Protein AF-A0A256A2S2-F1 (afdb_monomer_lite)

Organism: NCBI:txid2022802

Secondary structure (DSSP, 8-state):
-PPPP----S-S--S-----SSHHHHHHHHHHHTGGG--SGGGG-SHHHHHHHHHHHHHHHHHHHH--HHHHHHHHHHS-GGGGGGS-HHHHHHHHHHHHHS----SSS-HHHHHHHHHHHHHHH-SSHHHHHHHHHSEETTTEEHHHHHHHH--HHHHHHHHHHHHHHHHTSGGGSTT-TT---TTS-SEE---EEEETTEEEESEEEEEEETTEEEEEE--STHHHHHHHH-HHHHHHHHHHHTT---EEE-TT-EEEETTGGG---SS---SSEEETHHHHHHHHHHHHHHHHHHH---HHHHHHS-STTHHHHHGGGGG-SS----TTSHHHHHHHHHHHTTTT-------HHHHHHHHHHTT-TTSHHHHHHHHHHHHHHHHHT--S-TTHHHHHHHHHHHHHHTTHHHHHHHHHHPEEE-SS-EEEPPHHHHHHHHHHHHHHHHTTTTHHHH-----SBPPHHHHHHHHHHHHHHHS-EEEEE-TT-STTHHHHHHHTTS--SEEEESSSEE-SSSTT-EE-SSEEEEE-EEETTEEE--BHHHHHHHHHHHHHHHHHHHH-TTTHHHHHHHS-HHHHHHHHHHHHHHHHHHH---HHHHHHHHHHHHHHTT----HHHHHT--HHHHHHHT-

Radius of gyration: 33.28 Å; chains: 1; bounding box: 80×60×93 Å

Structure (mmCIF, N/CA/C/O backbone):
data_AF-A0A256A2S2-F1
#
_entry.id   AF-A0A256A2S2-F1
#
loop_
_atom_site.group_PDB
_atom_site.id
_atom_site.type_symbol
_atom_site.label_atom_id
_atom_site.label_alt_id
_atom_site.label_comp_id
_atom_site.label_asym_id
_atom_site.label_entity_id
_atom_site.label_seq_id
_atom_site.pdbx_PDB_ins_code
_atom_site.Cartn_x
_atom_site.Cartn_y
_atom_site.Cartn_z
_atom_site.occupancy
_atom_site.B_iso_or_equiv
_atom_site.auth_seq_id
_atom_site.auth_comp_id
_atom_site.auth_asym_id
_atom_site.auth_atom_id
_atom_site.pdbx_PDB_model_num
ATOM 1 N N . MET A 1 1 ? -25.473 20.870 -9.587 1.00 29.88 1 MET A N 1
ATOM 2 C CA . MET A 1 1 ? -25.949 21.940 -8.683 1.00 29.88 1 MET A CA 1
ATOM 3 C C . MET A 1 1 ? -27.267 21.486 -8.079 1.00 29.88 1 MET A C 1
ATOM 5 O O . MET A 1 1 ? -28.264 21.456 -8.788 1.00 29.88 1 MET A O 1
ATOM 9 N N . GLU A 1 2 ? -27.265 21.042 -6.824 1.00 35.88 2 GLU A N 1
ATOM 10 C CA . GLU A 1 2 ? -28.464 20.528 -6.145 1.00 35.88 2 GLU A CA 1
ATOM 11 C C . GLU A 1 2 ? -29.041 21.607 -5.220 1.00 35.88 2 GLU A C 1
ATOM 13 O O . GLU A 1 2 ? -28.347 22.115 -4.346 1.00 35.88 2 GLU A O 1
ATOM 18 N N . LYS A 1 3 ? -30.309 21.982 -5.432 1.00 34.94 3 LYS A N 1
ATOM 19 C CA . LYS A 1 3 ? -31.018 22.989 -4.628 1.00 34.94 3 LYS A CA 1
ATOM 20 C C . LYS A 1 3 ? -31.230 22.473 -3.196 1.00 34.94 3 LYS A C 1
ATOM 22 O O . LYS A 1 3 ? -31.781 21.388 -3.010 1.00 34.94 3 LYS A O 1
ATOM 27 N N . GLY A 1 4 ? -30.818 23.263 -2.202 1.00 39.34 4 GLY A N 1
ATOM 28 C CA . GLY A 1 4 ? -30.988 22.970 -0.776 1.00 39.34 4 GLY A CA 1
ATOM 29 C C . GLY A 1 4 ? -32.447 22.691 -0.389 1.00 39.34 4 GLY A C 1
ATOM 30 O O . GLY A 1 4 ? -33.373 23.366 -0.842 1.00 39.34 4 GLY A O 1
ATOM 31 N N . ILE A 1 5 ? -32.654 21.667 0.442 1.00 44.69 5 ILE A N 1
ATOM 32 C CA . ILE A 1 5 ? -33.967 21.254 0.957 1.00 44.69 5 ILE A CA 1
ATOM 33 C C . ILE A 1 5 ? -34.448 22.294 1.982 1.00 44.69 5 ILE A C 1
ATOM 35 O O . ILE A 1 5 ? -33.713 22.630 2.908 1.00 44.69 5 ILE A O 1
ATOM 39 N N . ARG A 1 6 ? -35.690 22.784 1.855 1.00 44.81 6 ARG A N 1
ATOM 40 C CA . ARG A 1 6 ? -36.328 23.628 2.880 1.00 44.81 6 ARG A CA 1
ATOM 41 C C . ARG A 1 6 ? -36.810 22.751 4.040 1.00 44.81 6 ARG A C 1
ATOM 43 O O . ARG A 1 6 ? -37.863 22.131 3.933 1.00 44.81 6 ARG A O 1
ATOM 50 N N . PHE A 1 7 ? -36.052 22.709 5.133 1.00 49.59 7 PHE A N 1
ATOM 51 C CA . PHE A 1 7 ? -36.509 22.150 6.409 1.00 49.59 7 PHE A CA 1
ATOM 52 C C . PHE A 1 7 ? -37.113 23.281 7.256 1.00 49.59 7 PHE A C 1
ATOM 54 O O . PHE A 1 7 ? -36.454 24.289 7.516 1.00 49.59 7 PHE A O 1
ATOM 61 N N . ASN A 1 8 ? -38.386 23.160 7.635 1.00 54.12 8 ASN A N 1
ATOM 62 C CA . ASN A 1 8 ? -39.088 24.155 8.445 1.00 54.12 8 ASN A CA 1
ATOM 63 C C . ASN A 1 8 ? -39.064 23.751 9.926 1.00 54.12 8 ASN A C 1
ATOM 65 O O . ASN A 1 8 ? -40.046 23.217 10.419 1.00 54.12 8 ASN A O 1
ATOM 69 N N . SER A 1 9 ? -37.946 24.019 10.606 1.00 52.53 9 SER A N 1
ATOM 70 C CA . SER A 1 9 ? -37.871 24.556 11.980 1.00 52.53 9 SER A CA 1
ATOM 71 C C . SER A 1 9 ? -36.477 24.345 12.571 1.00 52.53 9 SER A C 1
ATOM 73 O O . SER A 1 9 ? -35.972 23.232 12.573 1.00 52.53 9 SER A O 1
ATOM 75 N N . PHE A 1 10 ? -35.915 25.455 13.058 1.00 54.59 10 PHE A N 1
ATOM 76 C CA . PHE A 1 10 ? -35.267 25.586 14.363 1.00 54.59 10 PHE A CA 1
ATOM 77 C C . PHE A 1 10 ? -35.795 26.915 14.940 1.00 54.59 10 PHE A C 1
ATOM 79 O O . PHE A 1 10 ? -35.171 27.961 14.786 1.00 54.59 10 PHE A O 1
ATOM 86 N N . MET A 1 11 ? -37.005 26.866 15.501 1.00 53.09 11 MET A N 1
ATOM 87 C CA . MET A 1 11 ? -37.743 27.928 16.214 1.00 53.09 11 MET A CA 1
ATOM 88 C C . MET A 1 11 ? -38.296 29.121 15.395 1.00 53.09 11 MET A C 1
ATOM 90 O O . MET A 1 11 ? -37.699 29.637 14.453 1.00 53.09 11 MET A O 1
ATOM 94 N N . ALA A 1 12 ? -39.526 29.504 15.754 1.00 55.22 12 ALA A N 1
ATOM 95 C CA . ALA A 1 12 ? -40.540 30.140 14.906 1.00 55.22 12 ALA A CA 1
ATOM 96 C C . ALA A 1 12 ? -40.401 31.661 14.668 1.00 55.22 12 ALA A C 1
ATOM 98 O O . ALA A 1 12 ? -41.176 32.217 13.894 1.00 55.22 12 ALA A O 1
ATOM 99 N N . GLU A 1 13 ? -39.380 32.314 15.225 1.00 61.31 13 GLU A N 1
ATOM 100 C CA . GLU A 1 13 ? -38.980 33.683 14.872 1.00 61.31 13 GLU A CA 1
ATOM 101 C C . GLU A 1 13 ? -37.488 33.706 14.538 1.00 61.31 13 GLU A C 1
ATOM 103 O O . GLU A 1 13 ? -36.645 33.286 15.331 1.00 61.31 13 GLU A O 1
ATOM 108 N N . ARG A 1 14 ? -37.150 34.168 13.330 1.00 67.25 14 ARG A N 1
ATOM 109 C CA . ARG A 1 14 ? -35.773 34.159 12.821 1.00 67.25 14 ARG A CA 1
ATOM 110 C C . ARG A 1 14 ? -35.213 35.572 12.851 1.00 67.25 14 ARG A C 1
ATOM 112 O O . ARG A 1 14 ? -35.632 36.402 12.051 1.00 67.25 14 ARG A O 1
ATOM 119 N N . ALA A 1 15 ? -34.226 35.816 13.711 1.00 73.75 15 ALA A N 1
ATOM 120 C CA . ALA A 1 15 ? -33.457 37.061 13.677 1.00 73.75 15 ALA A CA 1
ATOM 121 C C . ALA A 1 15 ? -32.594 37.161 12.404 1.00 73.75 15 ALA A C 1
ATOM 123 O O . ALA A 1 15 ? -32.443 38.235 11.831 1.00 73.75 15 ALA A O 1
ATOM 124 N N . ILE A 1 16 ? -32.046 36.029 11.942 1.00 76.00 16 ILE A N 1
ATOM 125 C CA . ILE A 1 16 ? -31.216 35.927 10.736 1.00 76.00 16 ILE A CA 1
ATOM 126 C C . ILE A 1 16 ? -31.634 34.677 9.955 1.00 76.00 16 ILE A C 1
ATOM 128 O O . ILE A 1 16 ? -31.870 33.616 10.536 1.00 76.00 16 ILE A O 1
ATOM 132 N N . LYS A 1 17 ? -31.712 34.794 8.624 1.00 82.75 17 LYS A N 1
ATOM 133 C CA . LYS A 1 17 ? -31.919 33.665 7.711 1.00 82.75 17 LYS A CA 1
ATOM 134 C C . LYS A 1 17 ? -30.655 33.442 6.885 1.00 82.75 17 LYS A C 1
ATOM 136 O O . LYS A 1 17 ? -30.286 34.296 6.088 1.00 82.75 17 LYS A O 1
ATOM 141 N N . LEU A 1 18 ? -30.039 32.276 7.055 1.00 80.94 18 LEU A N 1
ATOM 142 C CA . LEU A 1 18 ? -28.902 31.828 6.253 1.00 80.94 18 LEU A CA 1
ATOM 143 C C . LEU A 1 18 ? -29.375 30.794 5.228 1.00 80.94 18 LEU A C 1
ATOM 145 O O . LEU A 1 18 ? -30.127 29.877 5.567 1.00 80.94 18 LEU A O 1
ATOM 149 N N . GLU A 1 19 ? -28.950 30.946 3.976 1.00 83.69 19 GLU A N 1
ATOM 150 C CA . GLU A 1 19 ? -29.229 29.998 2.897 1.00 83.69 19 GLU A CA 1
ATOM 151 C C . GLU A 1 19 ? -27.921 29.372 2.413 1.00 83.69 19 GLU A C 1
ATOM 153 O O . GLU A 1 19 ? -26.953 30.070 2.123 1.00 83.69 19 GLU A O 1
ATOM 158 N N . PHE A 1 20 ? -27.898 28.042 2.329 1.00 82.19 20 PHE A N 1
ATOM 159 C CA . PHE A 1 20 ? -26.726 27.282 1.907 1.00 82.19 20 PHE A CA 1
ATOM 160 C C . PHE A 1 20 ? -27.004 26.599 0.573 1.00 82.19 20 PHE A C 1
ATOM 162 O O . PHE A 1 20 ? -28.031 25.942 0.391 1.00 82.19 20 PHE A O 1
ATOM 169 N N . ASN A 1 21 ? -26.045 26.704 -0.344 1.00 79.94 21 ASN A N 1
ATOM 170 C CA . ASN A 1 21 ? -26.147 26.123 -1.683 1.00 79.94 21 ASN A CA 1
ATOM 171 C C . ASN A 1 21 ? -25.981 24.594 -1.696 1.00 79.94 21 ASN A C 1
ATOM 173 O O . ASN A 1 21 ? -26.229 23.962 -2.718 1.00 79.94 21 ASN A O 1
ATOM 177 N N . TYR A 1 22 ? -25.551 23.998 -0.581 1.00 82.12 22 TYR A N 1
ATOM 178 C CA . TYR A 1 22 ? -25.374 22.559 -0.423 1.00 82.12 22 TYR A CA 1
ATOM 179 C C . TYR A 1 22 ? -25.482 22.148 1.052 1.00 82.12 22 TYR A C 1
ATOM 181 O O . TYR A 1 22 ? -25.079 22.903 1.937 1.00 82.12 22 TYR A O 1
ATOM 189 N N . TYR A 1 23 ? -25.992 20.941 1.331 1.00 82.62 23 TYR A N 1
ATOM 190 C CA . TYR A 1 23 ? -26.217 20.485 2.708 1.00 82.62 23 TYR A CA 1
ATOM 191 C C . TYR A 1 23 ? -24.916 20.289 3.494 1.00 82.62 23 TYR A C 1
ATOM 193 O O . TYR A 1 23 ? -24.903 20.545 4.689 1.00 82.62 23 TYR A O 1
ATOM 201 N N . GLY A 1 24 ? -23.816 19.887 2.848 1.00 84.00 24 GLY A N 1
ATOM 202 C CA . GLY A 1 24 ? -22.522 19.750 3.522 1.00 84.00 24 GLY A CA 1
ATOM 203 C C . GLY A 1 24 ? -22.024 21.076 4.100 1.00 84.00 24 GLY A C 1
ATOM 204 O O . GLY A 1 24 ? -21.532 21.095 5.218 1.00 84.00 24 GLY A O 1
ATOM 205 N N . ALA A 1 25 ? -22.252 22.194 3.399 1.00 84.19 25 ALA A N 1
ATOM 206 C CA . ALA A 1 25 ? -21.902 23.525 3.899 1.00 84.19 25 ALA A CA 1
ATOM 207 C C . ALA A 1 25 ? -22.755 23.930 5.111 1.00 84.19 25 ALA A C 1
ATOM 209 O O . ALA A 1 25 ? -22.241 24.534 6.046 1.00 84.19 25 ALA A O 1
ATOM 210 N N . LEU A 1 26 ? -24.041 23.559 5.119 1.00 88.81 26 LEU A N 1
ATOM 211 C CA . LEU A 1 26 ? -24.909 23.741 6.285 1.00 88.81 26 LEU A CA 1
ATOM 212 C C . LEU A 1 26 ? -24.418 22.907 7.477 1.00 88.81 26 LEU A C 1
ATOM 214 O O . LEU A 1 26 ? -24.327 23.426 8.584 1.00 88.81 26 LEU A O 1
ATOM 218 N N . LEU A 1 27 ? -24.115 21.623 7.260 1.00 89.38 27 LEU A N 1
ATOM 219 C CA . LEU A 1 27 ? -23.653 20.730 8.325 1.00 89.38 27 LEU A CA 1
ATOM 220 C C . LEU A 1 27 ? -22.320 21.198 8.906 1.00 89.38 27 LEU A C 1
ATOM 222 O O . LEU A 1 27 ? -22.196 21.273 10.124 1.00 89.38 27 LEU A O 1
ATOM 226 N N . GLU A 1 28 ? -21.373 21.575 8.048 1.00 87.06 28 GLU A N 1
ATOM 227 C CA . GLU A 1 28 ? -20.085 22.116 8.472 1.00 87.06 28 GLU A CA 1
ATOM 228 C C . GLU A 1 28 ? -20.251 23.438 9.225 1.00 87.06 28 GLU A C 1
ATOM 230 O O . GLU A 1 28 ? -19.672 23.610 10.291 1.00 87.06 28 GLU A O 1
ATOM 235 N N . PHE A 1 29 ? -21.102 24.347 8.741 1.00 88.88 29 PHE A N 1
ATOM 236 C CA . PHE A 1 29 ? -21.396 25.590 9.453 1.00 88.88 29 PHE A CA 1
ATOM 237 C C . PHE A 1 29 ? -21.954 25.321 10.854 1.00 88.88 29 PHE A C 1
ATOM 239 O O . PHE A 1 29 ? -21.471 25.900 11.824 1.00 88.88 29 PHE A O 1
ATOM 246 N N . ILE A 1 30 ? -22.940 24.427 10.989 1.00 88.00 30 ILE A N 1
ATOM 247 C CA . ILE A 1 30 ? -23.495 24.063 12.302 1.00 88.00 30 ILE A CA 1
ATOM 248 C C . ILE A 1 30 ? -22.409 23.430 13.181 1.00 88.00 30 ILE A C 1
ATOM 250 O O . ILE A 1 30 ? -22.320 23.747 14.367 1.00 88.00 30 ILE A O 1
ATOM 254 N N . ASN A 1 31 ? -21.561 22.574 12.611 1.00 84.00 31 ASN A N 1
ATOM 255 C CA . ASN A 1 31 ? -20.472 21.939 13.339 1.00 84.00 31 ASN A CA 1
ATOM 256 C C . ASN A 1 31 ? -19.477 22.978 13.882 1.00 84.00 31 ASN A C 1
ATOM 258 O O . ASN A 1 31 ? -19.186 22.977 15.073 1.00 84.00 31 ASN A O 1
ATOM 262 N N . GLN A 1 32 ? -19.047 23.928 13.050 1.00 85.06 32 GLN A N 1
ATOM 263 C CA . GLN A 1 32 ? -18.080 24.971 13.413 1.00 85.06 32 GLN A CA 1
ATOM 264 C C . GLN A 1 32 ? -18.652 26.061 14.335 1.00 85.06 32 GLN A C 1
ATOM 266 O O . GLN A 1 32 ? -17.912 26.658 15.112 1.00 85.06 32 GLN A O 1
ATOM 271 N N . THR A 1 33 ? -19.955 26.345 14.263 1.00 85.44 33 THR A N 1
ATOM 272 C CA . THR A 1 33 ? -20.560 27.466 15.013 1.00 85.44 33 THR A CA 1
ATOM 273 C C . THR A 1 33 ? -21.325 27.047 16.258 1.00 85.44 33 THR A C 1
ATOM 275 O O . THR A 1 33 ? -21.332 27.786 17.239 1.00 85.44 33 THR A O 1
ATOM 278 N N . VAL A 1 34 ? -21.975 25.884 16.237 1.00 84.69 34 VAL A N 1
ATOM 279 C CA . VAL A 1 34 ? -22.778 25.391 17.361 1.00 84.69 34 VAL A CA 1
ATOM 280 C C . VAL A 1 34 ? -22.015 24.301 18.094 1.00 84.69 34 VAL A C 1
ATOM 282 O O . VAL A 1 34 ? -21.733 24.444 19.280 1.00 84.69 34 VAL A O 1
ATOM 285 N N . PHE A 1 35 ? -21.652 23.220 17.403 1.00 84.56 35 PHE A N 1
ATOM 286 C CA . PHE A 1 35 ? -21.075 22.044 18.061 1.00 84.56 35 PHE A CA 1
ATOM 287 C C . PHE A 1 35 ? -19.606 22.202 18.449 1.00 84.56 35 PHE A C 1
ATOM 289 O O . PHE A 1 35 ? -19.150 21.514 19.351 1.00 84.56 35 PHE A O 1
ATOM 296 N N . ASN A 1 36 ? -18.885 23.165 17.879 1.00 81.38 36 ASN A N 1
ATOM 297 C CA . ASN A 1 36 ? -17.523 23.484 18.306 1.00 81.38 36 ASN A CA 1
ATOM 298 C C . ASN A 1 36 ? -17.439 23.890 19.793 1.00 81.38 36 ASN A C 1
ATOM 300 O O . ASN A 1 36 ? -16.400 23.733 20.424 1.00 81.38 36 ASN A O 1
ATOM 304 N N . TYR A 1 37 ? -18.542 24.378 20.370 1.00 78.81 37 TYR A N 1
ATOM 305 C CA . TYR A 1 37 ? -18.626 24.762 21.782 1.00 78.81 37 TYR A CA 1
ATOM 306 C C . TYR A 1 37 ? -19.261 23.688 22.678 1.00 78.81 37 TYR A C 1
ATOM 308 O O . TYR A 1 37 ? -19.344 23.887 23.891 1.00 78.81 37 TYR A O 1
ATOM 316 N N . TYR A 1 38 ? -19.732 22.574 22.105 1.00 79.50 38 TYR A N 1
ATOM 317 C CA . TYR A 1 38 ? -20.467 21.527 22.816 1.00 79.50 38 TYR A CA 1
ATOM 318 C C . TYR A 1 38 ? -20.047 20.137 22.330 1.00 79.50 38 TYR A C 1
ATOM 320 O O . TYR A 1 38 ? -20.348 19.744 21.208 1.00 79.50 38 TYR A O 1
ATOM 328 N N . ASP A 1 39 ? -19.409 19.359 23.197 1.00 69.25 39 ASP A N 1
ATOM 329 C CA . ASP A 1 39 ? -18.836 18.045 22.880 1.00 69.25 39 ASP A CA 1
ATOM 330 C C . ASP A 1 39 ? -19.650 16.854 23.422 1.00 69.25 39 ASP A C 1
ATOM 332 O O . ASP A 1 39 ? -19.340 15.694 23.126 1.00 69.25 39 ASP A O 1
ATOM 336 N N . SER A 1 40 ? -20.718 17.121 24.180 1.00 77.88 40 SER A N 1
ATOM 337 C CA . SER A 1 40 ? -21.533 16.106 24.849 1.00 77.88 40 SER A CA 1
ATOM 338 C C . SER A 1 40 ? -23.037 16.352 24.709 1.00 77.88 40 SER A C 1
ATOM 340 O O . SER A 1 40 ? -23.508 1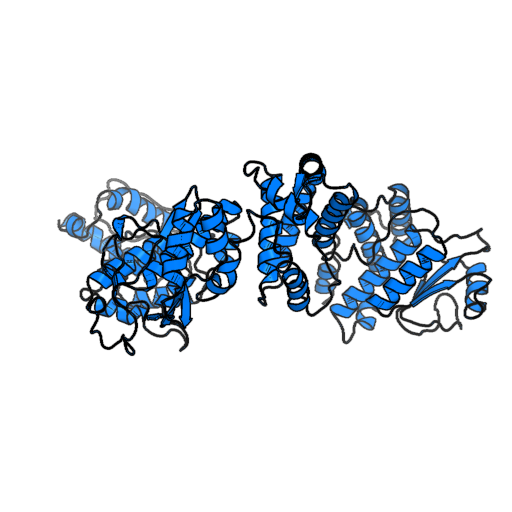7.477 24.536 1.00 77.88 40 SER A O 1
ATOM 342 N N . LEU A 1 41 ? -23.820 15.273 24.824 1.00 76.56 41 LEU A N 1
ATOM 343 C CA . LEU A 1 41 ? -25.287 15.339 24.819 1.00 76.56 41 LEU A CA 1
ATOM 344 C C . LEU A 1 41 ? -25.842 16.144 26.007 1.00 76.56 41 LEU A C 1
ATOM 346 O O . LEU A 1 41 ? -26.901 16.758 25.891 1.00 76.56 41 LEU A O 1
ATOM 350 N N . GLU A 1 42 ? -25.126 16.172 27.132 1.00 79.69 42 GLU A N 1
ATOM 351 C CA . GLU A 1 42 ? -25.534 16.876 28.354 1.00 79.69 42 GLU A CA 1
ATOM 352 C C . GLU A 1 42 ? -25.645 18.391 28.146 1.00 79.69 42 GLU A C 1
ATOM 354 O O . GLU A 1 42 ? -26.525 19.041 28.722 1.00 79.69 42 GLU A O 1
ATOM 359 N N . ALA A 1 43 ? -24.831 18.950 27.246 1.00 80.50 43 ALA A N 1
ATOM 360 C CA . ALA A 1 43 ? -24.863 20.365 26.883 1.00 80.50 43 ALA A CA 1
ATOM 361 C C . ALA A 1 43 ? -26.200 20.818 26.256 1.00 80.50 43 ALA A C 1
ATOM 363 O O . ALA A 1 43 ? -26.514 22.017 26.246 1.00 80.50 43 ALA A O 1
ATOM 364 N N . PHE A 1 44 ? -27.001 19.859 25.776 1.00 82.12 44 PHE A N 1
ATOM 365 C CA . PHE A 1 44 ? -28.304 20.065 25.144 1.00 82.12 44 PHE A CA 1
ATOM 366 C C . PHE A 1 44 ? -29.487 19.707 26.059 1.00 82.12 44 PHE A C 1
ATOM 368 O O . PHE A 1 44 ? -30.607 19.558 25.583 1.00 82.12 44 PHE A O 1
ATOM 375 N N . SER A 1 45 ? -29.272 19.605 27.375 1.00 77.00 45 SER A N 1
ATOM 376 C CA . SER A 1 45 ? -30.317 19.266 28.359 1.00 77.00 45 SER A CA 1
ATOM 377 C C . SER A 1 45 ? -31.339 20.382 28.634 1.00 77.00 45 SER A C 1
ATOM 379 O O . SER A 1 45 ? -32.436 20.098 29.113 1.00 77.00 45 SER A O 1
ATOM 381 N N . SER A 1 46 ? -31.029 21.648 28.325 1.00 80.81 46 SER A N 1
ATOM 382 C CA . SER A 1 46 ? -31.967 22.766 28.511 1.00 80.81 46 SER A CA 1
ATOM 383 C C . SER A 1 46 ? -33.043 22.805 27.422 1.00 80.81 46 SER A C 1
ATOM 385 O O . SER A 1 46 ? -32.792 22.419 26.282 1.00 80.81 46 SER A O 1
ATOM 387 N N . THR A 1 47 ? -34.238 23.317 27.738 1.00 76.19 47 THR A N 1
ATOM 388 C CA . THR A 1 47 ? -35.440 23.198 26.888 1.00 76.19 47 THR A CA 1
ATOM 389 C C . THR A 1 47 ? -35.208 23.610 25.428 1.00 76.19 47 THR A C 1
ATOM 391 O O . THR A 1 47 ? -35.462 22.825 24.520 1.00 76.19 47 THR A O 1
ATOM 394 N N . ASN A 1 48 ? -34.649 24.800 25.180 1.00 78.12 48 ASN A N 1
ATOM 395 C CA . ASN A 1 48 ? -34.434 25.291 23.812 1.00 78.12 48 ASN A CA 1
ATOM 396 C C . ASN A 1 48 ? -33.299 24.560 23.079 1.00 78.12 48 ASN A C 1
ATOM 398 O O . ASN A 1 48 ? -33.383 24.356 21.869 1.00 78.12 48 ASN A O 1
ATOM 402 N N . ARG A 1 49 ? -32.242 24.151 23.792 1.00 80.69 49 ARG A N 1
ATOM 403 C CA . ARG A 1 49 ? -31.126 23.403 23.192 1.00 80.69 49 ARG A CA 1
ATOM 404 C C . ARG A 1 49 ? -31.528 21.966 22.874 1.00 80.69 49 ARG A C 1
ATOM 406 O O . ARG A 1 49 ? -31.124 21.454 21.838 1.00 80.69 49 ARG A O 1
ATOM 413 N N . SER A 1 50 ? -32.362 21.359 23.712 1.00 82.19 50 SER A N 1
ATOM 414 C CA . SER A 1 50 ? -32.947 20.037 23.488 1.00 82.19 50 SER A CA 1
ATOM 415 C C . SER A 1 50 ? -33.838 20.029 22.245 1.00 82.19 50 SER A C 1
ATOM 417 O O . SER A 1 50 ? -33.676 19.171 21.380 1.00 82.19 50 SER A O 1
ATOM 419 N N . LEU A 1 51 ? -34.702 21.043 22.094 1.00 81.75 51 LEU A N 1
ATOM 420 C CA . LEU A 1 51 ? -35.526 21.218 20.892 1.00 81.75 51 LEU A CA 1
ATOM 421 C C . LEU A 1 51 ? -34.669 21.391 19.635 1.00 81.75 51 LEU A C 1
ATOM 423 O O . LEU A 1 51 ? -34.891 20.690 18.653 1.00 81.75 51 LEU A O 1
ATOM 427 N N . PHE A 1 52 ? -33.643 22.249 19.690 1.00 84.88 52 PHE A N 1
ATOM 428 C CA . PHE A 1 52 ? -32.682 22.369 18.594 1.00 84.88 52 PHE A CA 1
ATOM 429 C C . PHE A 1 52 ? -32.052 21.009 18.276 1.00 84.88 52 PHE A C 1
ATOM 431 O O . PHE A 1 52 ? -32.087 20.539 17.146 1.00 84.88 52 PHE A O 1
ATOM 438 N N . PHE A 1 53 ? -31.508 20.321 19.271 1.00 86.06 53 PHE A N 1
ATOM 439 C CA . PHE A 1 53 ? -30.836 19.050 19.041 1.00 86.06 53 PHE A CA 1
ATOM 440 C C . PHE A 1 53 ? -31.766 17.979 18.443 1.00 86.06 53 PHE A C 1
ATOM 442 O O . PHE A 1 53 ? -31.333 17.195 17.593 1.00 86.06 53 PHE A O 1
ATOM 449 N N . SER A 1 54 ? -33.045 17.978 18.829 1.00 85.81 54 SER A N 1
ATOM 450 C CA . SER A 1 54 ? -34.081 17.131 18.232 1.00 85.81 54 SER A CA 1
ATOM 451 C C . SER A 1 54 ? -34.303 17.462 16.754 1.00 85.81 54 SER A C 1
ATOM 453 O O . SER A 1 54 ? -34.159 16.572 15.916 1.00 85.81 54 SER A O 1
ATOM 455 N N . ASP A 1 55 ? -34.552 18.735 16.423 1.00 85.38 55 ASP A N 1
ATOM 456 C CA . ASP A 1 55 ? -34.747 19.208 15.041 1.00 85.38 55 ASP A CA 1
ATOM 457 C C . ASP A 1 55 ? -33.525 18.868 14.162 1.00 85.38 55 ASP A C 1
ATOM 459 O O . ASP A 1 55 ? -33.661 18.390 13.030 1.00 85.38 55 ASP A O 1
ATOM 463 N N . TYR A 1 56 ? -32.311 19.030 14.703 1.00 88.06 56 TYR A N 1
ATOM 464 C CA . TYR A 1 56 ? -31.071 18.643 14.029 1.00 88.06 56 TYR A CA 1
ATOM 465 C C . TYR A 1 56 ? -31.011 17.142 13.767 1.00 88.06 56 TYR A C 1
ATOM 467 O O . TYR A 1 56 ? -30.720 16.718 12.649 1.00 88.06 56 TYR A O 1
ATOM 475 N N . THR A 1 57 ? -31.305 16.324 14.775 1.00 88.19 57 THR A N 1
ATOM 476 C CA . THR A 1 57 ? -31.254 14.863 14.652 1.00 88.19 57 THR A CA 1
ATOM 477 C C . THR A 1 57 ? -32.278 14.356 13.634 1.00 88.19 57 THR A C 1
ATOM 479 O O . THR A 1 57 ? -31.960 13.478 12.827 1.00 88.19 57 THR A O 1
ATOM 482 N N . ASP A 1 58 ? -33.476 14.939 13.601 1.00 87.38 58 ASP A N 1
ATOM 483 C CA . ASP A 1 58 ? -34.505 14.617 12.609 1.00 87.38 58 ASP A CA 1
ATOM 484 C C . ASP A 1 58 ? -34.079 15.003 11.192 1.00 87.38 58 ASP A C 1
ATOM 486 O O . ASP A 1 58 ? -34.253 14.217 10.250 1.00 87.38 58 ASP A O 1
ATOM 490 N N . PHE A 1 59 ? -33.436 16.162 11.040 1.00 88.19 59 PHE A N 1
ATOM 491 C CA . PHE A 1 59 ? -32.832 16.570 9.778 1.00 88.19 59 PHE A CA 1
ATOM 492 C C . PHE A 1 59 ? -31.750 15.579 9.318 1.00 88.19 59 PHE A C 1
ATOM 494 O O . PHE A 1 59 ? -31.800 15.111 8.178 1.00 88.19 59 PHE A O 1
ATOM 501 N N . ILE A 1 60 ? -30.825 15.176 10.196 1.00 91.00 60 ILE A N 1
ATOM 502 C CA . ILE A 1 60 ? -29.798 14.171 9.871 1.00 91.00 60 ILE A CA 1
ATOM 503 C C . ILE A 1 60 ? -30.434 12.841 9.467 1.00 91.00 60 ILE A C 1
ATOM 505 O O . ILE A 1 60 ? -30.078 12.279 8.429 1.00 91.00 60 ILE A O 1
ATOM 509 N N . ASN A 1 61 ? -31.416 12.354 10.226 1.00 89.44 61 ASN A N 1
ATOM 510 C CA . ASN A 1 61 ? -32.136 11.122 9.908 1.00 89.44 61 ASN A CA 1
ATOM 511 C C . ASN A 1 61 ? -32.818 11.191 8.537 1.00 89.44 61 ASN A C 1
ATOM 513 O O . ASN A 1 61 ? -32.822 10.203 7.797 1.00 89.44 61 ASN A O 1
ATOM 517 N N . HIS A 1 62 ? -33.378 12.346 8.172 1.00 89.38 62 HIS A N 1
ATOM 518 C CA . HIS A 1 62 ? -33.934 12.564 6.842 1.00 89.38 62 HIS A CA 1
ATOM 519 C C . HIS A 1 62 ? -32.855 12.469 5.754 1.00 89.38 62 HIS A C 1
ATOM 521 O O . HIS A 1 62 ? -33.048 11.747 4.771 1.00 89.38 62 HIS A O 1
ATOM 527 N N . LEU A 1 63 ? -31.705 13.131 5.933 1.00 90.25 63 LEU A N 1
ATOM 528 C CA . LEU A 1 63 ? -30.599 13.072 4.971 1.00 90.25 63 LEU A CA 1
ATOM 529 C C . LEU A 1 63 ? -30.054 11.645 4.811 1.00 90.25 63 LEU A C 1
ATOM 531 O O . LEU A 1 63 ? -29.868 11.192 3.683 1.00 90.25 63 LEU A O 1
ATOM 535 N N . LEU A 1 64 ? -29.860 10.912 5.910 1.00 91.00 64 LEU A N 1
ATOM 536 C CA . LEU A 1 64 ? -29.373 9.527 5.889 1.00 91.00 64 LEU A CA 1
ATOM 537 C C . LEU A 1 64 ? -30.368 8.561 5.230 1.00 91.00 64 LEU A C 1
ATOM 539 O O . LEU A 1 64 ? -29.961 7.629 4.539 1.00 91.00 64 LEU A O 1
ATOM 543 N N . LYS A 1 65 ? -31.679 8.792 5.387 1.00 89.25 65 LYS A N 1
ATOM 544 C CA . LYS A 1 65 ? -32.716 8.020 4.681 1.00 89.25 65 LYS A CA 1
ATOM 545 C C . LYS A 1 65 ? -32.761 8.337 3.192 1.00 89.25 65 LYS A C 1
ATOM 547 O O . LYS A 1 65 ? -32.986 7.417 2.403 1.00 89.25 65 LYS A O 1
ATOM 552 N N . LYS A 1 66 ? -32.563 9.602 2.816 1.00 89.06 66 LYS A N 1
ATOM 553 C CA . LYS A 1 66 ? -32.627 10.077 1.429 1.00 89.06 66 LYS A CA 1
ATOM 554 C C . LYS A 1 66 ? -31.403 9.660 0.615 1.00 89.06 66 LYS A C 1
ATOM 556 O O . LYS A 1 66 ? -31.554 9.191 -0.508 1.00 89.06 66 LYS A O 1
ATOM 561 N N . TYR A 1 67 ? -30.207 9.849 1.162 1.00 89.25 67 TYR A N 1
ATOM 562 C CA . TYR A 1 67 ? -28.960 9.667 0.425 1.00 89.25 67 TYR A CA 1
ATOM 563 C C . TYR A 1 67 ? -28.419 8.235 0.496 1.00 89.25 67 TYR A C 1
ATOM 565 O O . TYR A 1 67 ? -28.734 7.455 1.398 1.00 89.25 67 TYR A O 1
ATOM 573 N N . ARG A 1 68 ? -27.599 7.877 -0.496 1.00 84.69 68 ARG A N 1
ATOM 574 C CA . ARG A 1 68 ? -26.944 6.567 -0.642 1.00 84.69 68 ARG A CA 1
ATOM 575 C C . ARG A 1 68 ? -25.469 6.752 -1.009 1.00 84.69 68 ARG A C 1
ATOM 577 O O . ARG A 1 68 ? -25.064 7.846 -1.409 1.00 84.69 68 ARG A O 1
ATOM 584 N N . GLY A 1 69 ? -24.667 5.698 -0.848 1.00 83.94 69 GLY A N 1
ATOM 585 C CA . GLY A 1 69 ? -23.245 5.689 -1.210 1.00 83.94 69 GLY A CA 1
ATOM 586 C C . GLY A 1 69 ? -22.469 6.892 -0.656 1.00 83.94 69 GLY A C 1
ATOM 587 O O . GLY A 1 69 ? -22.610 7.252 0.513 1.00 83.94 69 GLY A O 1
ATOM 588 N N . LYS A 1 70 ? -21.690 7.564 -1.514 1.00 81.44 70 LYS A N 1
ATOM 589 C CA . LYS A 1 70 ? -20.825 8.699 -1.132 1.00 81.44 70 LYS A CA 1
ATOM 590 C C . LYS A 1 70 ? -21.568 9.861 -0.461 1.00 81.44 70 LYS A C 1
ATOM 592 O O . LYS A 1 70 ? -21.024 10.471 0.450 1.00 81.44 70 LYS A O 1
ATOM 597 N N . GLN A 1 71 ? -22.808 10.154 -0.856 1.00 85.75 71 GLN A N 1
ATOM 598 C CA . GLN A 1 71 ? -23.590 11.245 -0.257 1.00 85.75 71 GLN A CA 1
ATOM 599 C C . GLN A 1 71 ? -23.981 10.928 1.193 1.00 85.75 71 GLN A C 1
ATOM 601 O O . GLN A 1 71 ? -23.890 11.798 2.059 1.00 85.75 71 GLN A O 1
ATOM 606 N N . LYS A 1 72 ? -24.353 9.667 1.472 1.00 90.81 72 LYS A N 1
ATOM 607 C CA . LYS A 1 72 ? -24.613 9.169 2.836 1.00 90.81 72 LYS A CA 1
ATOM 608 C C . LYS A 1 72 ? -23.359 9.312 3.703 1.00 90.81 72 LYS A C 1
ATOM 610 O O . LYS A 1 72 ? -23.434 9.857 4.800 1.00 90.81 72 LYS A O 1
ATOM 615 N N . LEU A 1 73 ? -22.208 8.887 3.181 1.00 89.12 73 LEU A N 1
ATOM 616 C CA . LEU A 1 73 ? -20.919 9.018 3.864 1.00 89.12 73 LEU A CA 1
ATOM 617 C C . LEU A 1 73 ? -20.556 10.486 4.127 1.00 89.12 73 LEU A C 1
ATOM 619 O O . LEU A 1 73 ? -20.118 10.824 5.220 1.00 89.12 73 LEU A O 1
ATOM 623 N N . GLN A 1 74 ? -20.824 11.383 3.179 1.00 87.94 74 GLN A N 1
ATOM 624 C CA . GLN A 1 74 ? -20.584 12.811 3.365 1.00 87.94 74 GLN A CA 1
ATOM 625 C C . GLN A 1 74 ? -21.460 13.428 4.466 1.00 87.94 74 GLN A C 1
ATOM 627 O O . GLN A 1 74 ? -20.991 14.304 5.184 1.00 87.94 74 GLN A O 1
ATOM 632 N N . VAL A 1 75 ? -22.706 12.969 4.647 1.00 90.88 75 VAL A N 1
ATOM 633 C CA . VAL A 1 75 ? -23.510 13.370 5.818 1.00 90.88 75 VAL A CA 1
ATOM 634 C C . VAL A 1 75 ? -22.799 12.940 7.102 1.00 90.88 75 VAL A C 1
ATOM 636 O O . VAL A 1 75 ? -22.568 13.773 7.972 1.00 90.88 75 VAL A O 1
ATOM 639 N N . LEU A 1 76 ? -22.392 11.669 7.201 1.00 91.31 76 LEU A N 1
ATOM 640 C CA . LEU A 1 76 ? -21.697 11.130 8.379 1.00 91.31 76 LEU A CA 1
ATOM 641 C C . LEU A 1 76 ? -20.353 11.825 8.659 1.00 91.31 76 LEU A C 1
ATOM 643 O O . LEU A 1 76 ? -19.950 11.945 9.815 1.00 91.31 76 LEU A O 1
ATOM 647 N N . TYR A 1 77 ? -19.677 12.324 7.623 1.00 88.62 77 TYR A N 1
ATOM 648 C CA . TYR A 1 77 ? -18.442 13.089 7.772 1.00 88.62 77 TYR A CA 1
ATOM 649 C C . TYR A 1 77 ? -18.651 14.385 8.563 1.00 88.62 77 TYR A C 1
ATOM 651 O O . TYR A 1 77 ? -17.884 14.656 9.485 1.00 88.62 77 TYR A O 1
ATOM 659 N N . TYR A 1 78 ? -19.705 15.148 8.259 1.00 88.12 78 TYR A N 1
ATOM 660 C CA . TYR A 1 78 ? -19.909 16.488 8.822 1.00 88.12 78 TYR A CA 1
ATOM 661 C C . TYR A 1 78 ? -20.683 16.529 10.147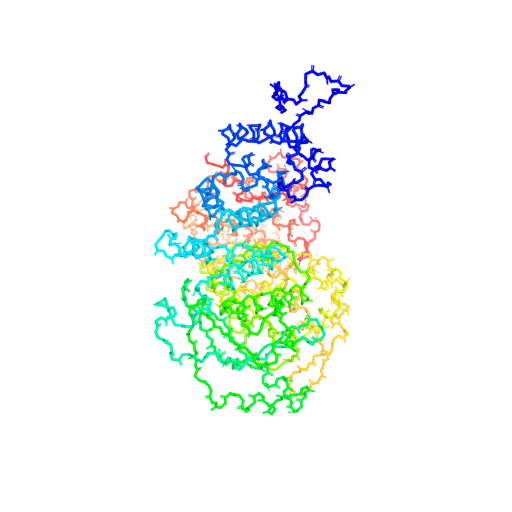 1.00 88.12 78 TYR A C 1
ATOM 663 O O . TYR A 1 78 ? -20.670 17.555 10.821 1.00 88.12 78 TYR A O 1
ATOM 671 N N . ILE A 1 79 ? -21.366 15.452 10.549 1.00 88.75 79 ILE A N 1
ATOM 672 C CA . ILE A 1 79 ? -22.063 15.433 11.848 1.00 88.75 79 ILE A CA 1
ATOM 673 C C . ILE A 1 79 ? -21.072 15.217 13.007 1.00 88.75 79 ILE A C 1
ATOM 675 O O . ILE A 1 79 ? -20.097 14.474 12.847 1.00 88.75 79 ILE A O 1
ATOM 679 N N . PRO A 1 80 ? -21.292 15.809 14.191 1.00 86.25 80 PRO A N 1
ATOM 680 C CA . PRO A 1 80 ? -20.396 15.633 15.332 1.00 86.25 80 PRO A CA 1
ATOM 681 C C . PRO A 1 80 ? -20.495 14.219 15.922 1.00 86.25 80 PRO A C 1
ATOM 683 O O . PRO A 1 80 ? -21.520 13.543 15.820 1.00 86.25 80 PRO A O 1
ATOM 686 N N . ILE A 1 81 ? -19.429 13.762 16.586 1.00 82.19 81 ILE A N 1
ATOM 687 C CA . ILE A 1 81 ? -19.329 12.368 17.043 1.00 82.19 81 ILE A CA 1
ATOM 688 C C . ILE A 1 81 ? -20.412 11.975 18.056 1.00 82.19 81 ILE A C 1
ATOM 690 O O . ILE A 1 81 ? -20.911 10.855 18.029 1.00 82.19 81 ILE A O 1
ATOM 694 N N . PHE A 1 82 ? -20.833 12.885 18.936 1.00 80.31 82 PHE A N 1
ATOM 695 C CA . PHE A 1 82 ? -21.880 12.584 19.916 1.00 80.31 82 PHE A CA 1
ATOM 696 C C . PHE A 1 82 ? -23.263 12.394 19.268 1.00 80.31 82 PHE A C 1
ATOM 698 O O . PHE A 1 82 ? -24.112 11.726 19.851 1.00 80.31 82 PHE A O 1
ATOM 705 N N . VAL A 1 83 ? -23.487 12.879 18.038 1.00 85.88 83 VAL A N 1
ATOM 706 C CA . VAL A 1 83 ? -24.722 12.603 17.277 1.00 85.88 83 VAL A CA 1
ATOM 707 C C . VAL A 1 83 ? -24.770 11.156 16.789 1.00 85.88 83 VAL A C 1
ATOM 709 O O . VAL A 1 83 ? -25.859 10.594 16.680 1.00 85.88 83 VAL A O 1
ATOM 712 N N . PHE A 1 84 ? -23.624 10.491 16.592 1.00 85.31 84 PHE A N 1
ATOM 713 C CA . PHE A 1 84 ? -23.606 9.058 16.273 1.00 85.31 84 PHE A CA 1
ATOM 714 C C . PHE A 1 84 ? -24.251 8.211 17.379 1.00 85.31 84 PHE A C 1
ATOM 716 O O . PHE A 1 84 ? -24.782 7.143 17.081 1.00 85.31 84 PHE A O 1
ATOM 723 N N . GLN A 1 85 ? -24.289 8.712 18.621 1.00 80.31 85 GLN A N 1
ATOM 724 C CA . GLN A 1 85 ? -24.970 8.049 19.739 1.00 80.31 85 GLN A CA 1
ATOM 725 C C . GLN A 1 85 ? -26.504 8.024 19.592 1.00 80.31 85 GLN A C 1
ATOM 727 O O . GLN A 1 85 ? -27.204 7.327 20.320 1.00 80.31 85 GLN A O 1
ATOM 732 N N . LYS A 1 86 ? -27.063 8.821 18.670 1.00 84.31 86 LYS A N 1
ATOM 733 C CA . LYS A 1 86 ? -28.498 8.827 18.336 1.00 84.31 86 LYS A CA 1
ATOM 734 C C . LYS A 1 86 ? -28.813 8.035 17.067 1.00 84.31 86 LYS A C 1
ATOM 736 O O . LYS A 1 86 ? -29.985 7.817 16.758 1.00 84.31 86 LYS A O 1
ATOM 741 N N . ILE A 1 87 ? -27.792 7.585 16.336 1.00 88.19 87 ILE A N 1
ATOM 742 C CA . ILE A 1 87 ? -27.956 6.756 15.143 1.00 88.19 87 ILE A CA 1
ATOM 743 C C . ILE A 1 87 ? -28.040 5.291 15.572 1.00 88.19 87 ILE A C 1
ATOM 745 O O . ILE A 1 87 ? -27.253 4.819 16.388 1.00 88.19 87 ILE A O 1
ATOM 749 N N . LYS A 1 88 ? -28.994 4.549 15.000 1.00 88.75 88 LYS A N 1
ATOM 750 C CA . LYS A 1 88 ? -29.185 3.126 15.314 1.00 88.75 88 LYS A CA 1
ATOM 751 C C . LYS A 1 88 ? -27.894 2.332 15.035 1.00 88.75 88 LYS A C 1
ATOM 753 O O . LYS A 1 88 ? -27.428 2.378 13.895 1.00 88.75 88 LYS A O 1
ATOM 758 N N . PRO A 1 89 ? -27.381 1.523 15.986 1.00 89.25 89 PRO A N 1
ATOM 759 C CA . PRO A 1 89 ? -26.139 0.765 15.802 1.00 89.25 89 PRO A CA 1
ATOM 760 C C . PRO A 1 89 ? -26.145 -0.126 14.561 1.00 89.25 89 PRO A C 1
ATOM 762 O O . PRO A 1 89 ? -25.173 -0.151 13.819 1.00 89.25 89 PRO A O 1
ATOM 765 N N . LYS A 1 90 ? -27.279 -0.781 14.274 1.00 90.06 90 LYS A N 1
ATOM 766 C CA . LYS A 1 90 ? -27.444 -1.601 13.067 1.00 90.06 90 LYS A CA 1
ATOM 767 C C . LYS A 1 90 ? -27.148 -0.819 11.781 1.00 90.06 90 LYS A C 1
ATOM 769 O O . LYS A 1 90 ? -26.419 -1.305 10.937 1.00 90.06 90 LYS A O 1
ATOM 774 N N . PHE A 1 91 ? -27.647 0.413 11.660 1.00 91.44 91 PHE A N 1
ATOM 775 C CA . PHE A 1 91 ? -27.394 1.245 10.479 1.00 91.44 91 PHE A CA 1
ATOM 776 C C . PHE A 1 91 ? -25.910 1.607 10.330 1.00 91.44 91 PHE A C 1
ATOM 778 O O . PHE A 1 91 ? -25.401 1.694 9.212 1.00 91.44 91 PHE A O 1
ATOM 785 N N . LEU A 1 92 ? -25.223 1.842 11.452 1.00 91.56 92 LEU A N 1
ATOM 786 C CA . LEU A 1 92 ? -23.792 2.135 11.462 1.00 91.56 92 LEU A CA 1
ATOM 787 C C . LEU A 1 92 ? -22.967 0.904 11.068 1.00 91.56 92 LEU A C 1
ATOM 789 O O . LEU A 1 92 ? -22.051 1.053 10.267 1.00 91.56 92 LEU A O 1
ATOM 793 N N . TRP A 1 93 ? -23.323 -0.290 11.554 1.00 91.69 93 TRP A N 1
ATOM 794 C CA . TRP A 1 93 ? -22.704 -1.548 11.123 1.00 91.69 93 TRP A CA 1
ATOM 795 C C . TRP A 1 93 ? -22.956 -1.842 9.643 1.00 91.69 93 TRP A C 1
ATOM 797 O O . TRP A 1 93 ? -21.997 -2.072 8.919 1.00 91.69 93 TRP A O 1
ATOM 807 N N . ASP A 1 94 ? -24.202 -1.733 9.173 1.00 90.25 94 ASP A N 1
ATOM 808 C CA . ASP A 1 94 ? -24.546 -1.935 7.758 1.00 90.25 94 ASP A CA 1
ATOM 809 C C . ASP A 1 94 ? -23.761 -0.954 6.860 1.00 90.25 94 ASP A C 1
ATOM 811 O O . ASP A 1 94 ? -23.251 -1.312 5.802 1.00 90.25 94 ASP A O 1
ATOM 815 N N . THR A 1 95 ? -23.607 0.301 7.301 1.00 91.31 95 THR A N 1
ATOM 816 C CA . THR A 1 95 ? -22.815 1.302 6.569 1.00 91.31 95 THR A CA 1
ATOM 817 C C . THR A 1 95 ? -21.318 1.008 6.619 1.00 91.31 95 THR A C 1
ATOM 819 O O . THR A 1 95 ? -20.624 1.280 5.643 1.00 91.31 95 THR A O 1
ATOM 822 N N . LEU A 1 96 ? -20.810 0.470 7.729 1.00 91.12 96 LEU A N 1
ATOM 823 C CA . LEU A 1 96 ? -19.423 0.034 7.821 1.00 91.12 96 LEU A CA 1
ATOM 824 C C . LEU A 1 96 ? -19.160 -1.120 6.853 1.00 91.12 96 LEU A C 1
ATOM 826 O O . LEU A 1 96 ? -18.181 -1.063 6.122 1.00 91.12 96 LEU A O 1
ATOM 830 N N . ASP A 1 97 ? -20.051 -2.107 6.786 1.00 88.50 97 ASP A N 1
ATOM 831 C CA . ASP A 1 97 ? -19.933 -3.235 5.860 1.00 88.50 97 ASP A CA 1
ATOM 832 C C . ASP A 1 97 ? -19.896 -2.757 4.397 1.00 88.50 97 ASP A C 1
ATOM 834 O O . ASP A 1 97 ? -19.007 -3.162 3.653 1.00 88.50 97 ASP A O 1
ATOM 838 N N . GLU A 1 98 ? -20.748 -1.797 4.011 1.00 86.19 98 GLU A N 1
ATOM 839 C CA . GLU A 1 98 ? -20.682 -1.154 2.684 1.00 86.19 98 GLU A CA 1
ATOM 840 C C . GLU A 1 98 ? -19.327 -0.460 2.420 1.00 86.19 98 GLU A C 1
ATOM 842 O O . GLU A 1 98 ? -18.812 -0.489 1.302 1.00 86.19 98 GLU A O 1
ATOM 847 N N . ILE A 1 99 ? -18.735 0.190 3.432 1.00 86.12 99 ILE A N 1
ATOM 848 C CA . ILE A 1 99 ? -17.404 0.812 3.316 1.00 86.12 99 ILE A CA 1
ATOM 849 C C . ILE A 1 99 ? -16.329 -0.266 3.126 1.00 86.12 99 ILE A C 1
ATOM 851 O O . ILE A 1 99 ? -15.414 -0.092 2.318 1.00 86.12 99 ILE A O 1
ATOM 855 N N . LEU A 1 100 ? -16.444 -1.381 3.850 1.00 82.50 100 LEU A N 1
ATOM 856 C CA . LEU A 1 100 ? -15.497 -2.490 3.799 1.00 82.50 100 LEU A CA 1
ATOM 857 C C . LEU A 1 100 ? -15.531 -3.249 2.464 1.00 82.50 100 LEU A C 1
ATOM 859 O O . LEU A 1 100 ? -14.514 -3.847 2.118 1.00 82.50 100 LEU A O 1
ATOM 863 N N . GLU A 1 101 ? -16.599 -3.165 1.670 1.00 78.31 101 GLU A N 1
ATOM 864 C CA . GLU A 1 101 ? -16.627 -3.667 0.280 1.00 78.31 101 GLU A CA 1
ATOM 865 C C . GLU A 1 101 ? -15.785 -2.808 -0.677 1.00 78.31 101 GLU A C 1
ATOM 867 O O . GLU A 1 101 ? -15.253 -3.301 -1.673 1.00 78.31 101 GLU A O 1
ATOM 872 N N . GLY A 1 102 ? -15.647 -1.514 -0.381 1.00 67.56 102 GLY A N 1
ATOM 873 C CA . GLY A 1 102 ? -14.984 -0.533 -1.237 1.00 67.56 102 GLY A CA 1
ATOM 874 C C . GLY A 1 102 ? -13.521 -0.248 -0.881 1.00 67.56 102 GLY A C 1
ATOM 875 O O . GLY A 1 102 ? -12.915 -0.862 0.001 1.00 67.56 102 GLY A O 1
ATOM 876 N N . MET A 1 103 ? -12.936 0.732 -1.577 1.00 58.62 103 MET A N 1
ATOM 877 C CA . MET A 1 103 ? -11.664 1.331 -1.162 1.00 58.62 103 MET A CA 1
ATOM 878 C C . MET A 1 103 ? -11.900 2.259 0.032 1.00 58.62 103 MET A C 1
ATOM 880 O O . MET A 1 103 ? -12.725 3.172 -0.043 1.00 58.62 103 MET A O 1
ATOM 884 N N . VAL A 1 104 ? -11.140 2.057 1.106 1.00 61.69 104 VAL A N 1
ATOM 885 C CA . VAL A 1 104 ? -11.119 2.947 2.270 1.00 61.69 104 VAL A CA 1
ATOM 886 C C . VAL A 1 104 ? -9.897 3.843 2.105 1.00 61.69 104 VAL A C 1
ATOM 888 O O . VAL A 1 104 ? -8.770 3.401 2.275 1.00 61.69 104 VAL A O 1
ATOM 891 N N . THR A 1 105 ? -10.117 5.074 1.656 1.00 55.88 105 THR A N 1
ATOM 892 C CA . THR A 1 105 ? -9.053 6.042 1.375 1.00 55.88 105 THR A CA 1
ATOM 893 C C . THR A 1 105 ? -9.567 7.453 1.619 1.00 55.88 105 THR A C 1
ATOM 895 O O . THR A 1 105 ? -10.766 7.708 1.504 1.00 55.88 105 THR A O 1
ATOM 898 N N . ASN A 1 106 ? -8.657 8.373 1.927 1.00 51.94 106 ASN A N 1
ATOM 899 C CA . ASN A 1 106 ? -8.949 9.802 1.994 1.00 51.94 106 ASN A CA 1
ATOM 900 C C . ASN A 1 106 ? -8.721 10.528 0.649 1.00 51.94 106 ASN A C 1
ATOM 902 O O . ASN A 1 106 ? -8.803 11.752 0.579 1.00 51.94 106 ASN A O 1
ATOM 906 N N . LEU A 1 107 ? -8.474 9.798 -0.449 1.00 39.22 107 LEU A N 1
ATOM 907 C CA . LEU A 1 107 ? -8.440 10.370 -1.797 1.00 39.22 107 LEU A CA 1
ATOM 908 C C . LEU A 1 107 ? -9.851 10.801 -2.239 1.00 39.22 107 LEU A C 1
ATOM 910 O O . LEU A 1 107 ? -10.670 10.008 -2.714 1.00 39.22 107 LEU A O 1
ATOM 914 N N . GLY A 1 108 ? -10.136 12.094 -2.084 1.00 57.78 108 GLY A N 1
ATOM 915 C CA . GLY A 1 108 ? -11.420 12.710 -2.412 1.00 57.78 108 GLY A CA 1
ATOM 916 C C . GLY A 1 108 ? -12.325 12.843 -1.189 1.00 57.78 108 GLY A C 1
ATOM 917 O O . GLY A 1 108 ? -12.318 13.877 -0.531 1.00 57.78 108 GLY A O 1
ATOM 918 N N . LEU A 1 109 ? -13.151 11.830 -0.909 1.00 60.53 109 LEU A N 1
ATOM 919 C CA . LEU A 1 109 ? -13.939 11.793 0.329 1.00 60.53 109 LEU A CA 1
ATOM 920 C C . LEU A 1 109 ? -13.069 11.176 1.430 1.00 60.53 109 LEU A C 1
ATOM 922 O O . LEU A 1 109 ? -12.456 10.147 1.182 1.00 60.53 109 LEU A O 1
ATOM 926 N N . ASN A 1 110 ? -13.052 11.760 2.629 1.00 78.00 110 ASN A N 1
ATOM 927 C CA . ASN A 1 110 ? -12.246 11.283 3.758 1.00 78.00 110 ASN A CA 1
ATOM 928 C C . ASN A 1 110 ? -12.822 9.995 4.390 1.00 78.00 110 ASN A C 1
ATOM 930 O O . ASN A 1 110 ? -13.325 10.010 5.514 1.00 78.00 110 ASN A O 1
ATOM 934 N N . VAL A 1 111 ? -12.836 8.882 3.644 1.00 77.81 111 VAL A N 1
ATOM 935 C CA . VAL A 1 111 ? -13.505 7.631 4.045 1.00 77.81 111 VAL A CA 1
ATOM 936 C C . VAL A 1 111 ? -12.840 6.986 5.261 1.00 77.81 111 VAL A C 1
ATOM 938 O O . VAL A 1 111 ? -13.558 6.425 6.092 1.00 77.81 111 VAL A O 1
ATOM 941 N N . GLU A 1 112 ? -11.518 7.092 5.429 1.00 78.19 112 GLU A N 1
ATOM 942 C CA . GLU A 1 112 ? -10.854 6.593 6.643 1.00 78.19 112 GLU A CA 1
ATOM 943 C C . GLU A 1 112 ? -11.342 7.359 7.883 1.00 78.19 112 GLU A C 1
ATOM 945 O O . GLU A 1 112 ? -11.721 6.741 8.877 1.00 78.19 112 GLU A O 1
ATOM 950 N N . ASP A 1 113 ? -11.443 8.689 7.801 1.00 85.38 113 ASP A N 1
ATOM 951 C CA . ASP A 1 113 ? -11.911 9.526 8.915 1.00 85.38 113 ASP A CA 1
ATOM 952 C C . ASP A 1 113 ? -13.363 9.189 9.290 1.00 85.38 113 ASP A C 1
ATOM 954 O O . ASP A 1 113 ? -13.713 9.077 10.467 1.00 85.38 113 ASP A O 1
ATOM 958 N N . ILE A 1 114 ? -14.220 8.992 8.281 1.00 89.12 114 ILE A N 1
ATOM 959 C CA . ILE A 1 114 ? -15.618 8.577 8.474 1.00 89.12 114 ILE A CA 1
ATOM 960 C C . ILE A 1 114 ? -15.671 7.204 9.144 1.00 89.12 114 ILE A C 1
ATOM 962 O O . ILE A 1 114 ? -16.483 6.998 10.044 1.00 89.12 114 ILE A O 1
ATOM 966 N N . THR A 1 115 ? -14.795 6.284 8.738 1.00 91.56 115 THR A N 1
ATOM 967 C CA . THR A 1 115 ? -14.706 4.936 9.311 1.00 91.56 115 THR A CA 1
ATOM 968 C C . THR A 1 115 ? -14.349 4.996 10.794 1.00 91.56 115 THR A C 1
ATOM 970 O O . THR A 1 115 ? -15.039 4.379 11.607 1.00 91.56 115 THR A O 1
ATOM 973 N N . ILE A 1 116 ? -13.355 5.806 11.176 1.00 92.06 116 ILE A N 1
ATOM 974 C CA . ILE A 1 116 ? -13.003 6.025 12.587 1.00 92.06 116 ILE A CA 1
ATOM 975 C C . ILE A 1 116 ? -14.183 6.615 13.366 1.00 92.06 116 ILE A C 1
ATOM 977 O O . ILE A 1 116 ? -14.529 6.094 14.425 1.00 92.06 116 ILE A O 1
ATOM 981 N N . LYS A 1 117 ? -14.873 7.626 12.823 1.00 91.19 117 LYS A N 1
ATOM 982 C CA . LYS A 1 117 ? -16.059 8.214 13.474 1.00 91.19 117 LYS A CA 1
ATOM 983 C C . LYS A 1 117 ? -17.201 7.209 13.644 1.00 91.19 117 LYS A C 1
ATOM 985 O O . LYS A 1 117 ? -17.852 7.198 14.687 1.00 91.19 117 LYS A O 1
ATOM 990 N N . ILE A 1 118 ? -17.441 6.344 12.657 1.00 92.81 118 ILE A N 1
ATOM 991 C CA . ILE A 1 118 ? -18.430 5.261 12.766 1.00 92.81 118 ILE A CA 1
ATOM 992 C C . ILE A 1 118 ? -18.043 4.305 13.899 1.00 92.81 118 ILE A C 1
ATOM 994 O O . ILE A 1 118 ? -18.894 3.995 14.731 1.00 92.81 118 ILE A O 1
ATOM 998 N N . LEU A 1 119 ? -16.780 3.875 13.970 1.00 93.44 119 LEU A N 1
ATOM 999 C CA . LEU A 1 119 ? -16.297 2.967 15.014 1.00 93.44 119 LEU A CA 1
ATOM 1000 C C . LEU A 1 119 ? -16.362 3.592 16.412 1.00 93.44 119 LEU A C 1
ATOM 1002 O O . LEU A 1 119 ? -16.782 2.927 17.356 1.00 93.44 119 LEU A O 1
ATOM 1006 N N . GLU A 1 120 ? -16.001 4.867 16.554 1.00 91.19 120 GLU A N 1
ATOM 1007 C CA . GLU A 1 120 ? -16.147 5.621 17.804 1.00 91.19 120 GLU A CA 1
ATOM 1008 C C . GLU A 1 120 ? -17.618 5.773 18.215 1.00 91.19 120 GLU A C 1
ATOM 1010 O O . GLU A 1 120 ? -17.965 5.649 19.390 1.00 91.19 120 GLU A O 1
ATOM 1015 N N . GLY A 1 121 ? -18.504 6.030 17.253 1.00 89.69 121 GLY A N 1
ATOM 1016 C CA . GLY A 1 121 ? -19.942 6.102 17.486 1.00 89.69 121 GLY A CA 1
ATOM 1017 C C . GLY A 1 121 ? -20.516 4.759 17.932 1.00 89.69 121 GLY A C 1
ATOM 1018 O O . GLY A 1 121 ? -21.239 4.686 18.924 1.00 89.69 121 GLY A O 1
ATOM 1019 N N . LEU A 1 122 ? -20.156 3.682 17.232 1.00 91.50 122 LEU A N 1
ATOM 1020 C CA . LEU A 1 122 ? -20.517 2.309 17.581 1.00 91.50 122 LEU A CA 1
ATOM 1021 C C . LEU A 1 122 ? -19.999 1.937 18.974 1.00 91.50 122 LEU A C 1
ATOM 1023 O O . LEU A 1 122 ? -20.774 1.443 19.788 1.00 91.50 122 LEU A O 1
ATOM 1027 N N . SER A 1 123 ? -18.736 2.222 19.293 1.00 90.69 123 SER A N 1
ATOM 1028 C CA . SER A 1 123 ? -18.160 1.881 20.598 1.00 90.69 123 SER A CA 1
ATOM 1029 C C . SER A 1 123 ? -18.838 2.620 21.753 1.00 90.69 123 SER A C 1
ATOM 1031 O O . SER A 1 123 ? -18.964 2.053 22.838 1.00 90.69 123 SER A O 1
ATOM 1033 N N . LYS A 1 124 ? -19.308 3.855 21.535 1.00 86.69 124 LYS A N 1
ATOM 1034 C CA . LYS A 1 124 ? -20.087 4.633 22.515 1.00 86.69 124 LYS A CA 1
ATOM 1035 C C . LYS A 1 124 ? -21.538 4.157 22.631 1.00 86.69 124 LYS A C 1
ATOM 1037 O O . LYS A 1 124 ? -22.082 4.200 23.726 1.00 86.69 124 LYS A O 1
ATOM 1042 N N . ASN A 1 125 ? -22.135 3.683 21.537 1.00 82.06 125 ASN A N 1
ATOM 1043 C CA . ASN A 1 125 ? -23.504 3.155 21.506 1.00 82.06 125 ASN A CA 1
ATOM 1044 C C . ASN A 1 125 ? -23.678 1.835 22.270 1.00 82.06 125 ASN A C 1
ATOM 1046 O O . ASN A 1 125 ? -24.772 1.545 22.747 1.00 82.06 125 ASN A O 1
ATOM 1050 N N . HIS A 1 126 ? -22.629 1.018 22.359 1.00 77.75 126 HIS A N 1
ATOM 1051 C CA . HIS A 1 126 ? -22.673 -0.220 23.134 1.00 77.75 126 HIS A CA 1
ATOM 1052 C C . HIS A 1 126 ? -22.380 0.063 24.609 1.00 77.75 126 HIS A C 1
ATOM 1054 O O . HIS A 1 126 ? -21.250 0.414 24.971 1.00 77.75 126 HIS A O 1
ATOM 1060 N N . GLU A 1 127 ? -23.386 -0.125 25.469 1.00 74.62 127 GLU A N 1
ATOM 1061 C CA . GLU A 1 127 ? -23.203 -0.120 26.929 1.00 74.62 127 GLU A CA 1
ATOM 1062 C C . GLU A 1 127 ? -22.247 -1.246 27.349 1.00 74.62 127 GLU A C 1
ATOM 1064 O O . GLU A 1 127 ? -21.295 -1.016 28.095 1.00 74.62 127 GLU A O 1
ATOM 1069 N N . ASN A 1 128 ? -22.435 -2.443 26.781 1.00 86.12 128 ASN A N 1
ATOM 1070 C CA . ASN A 1 128 ? -21.547 -3.584 26.966 1.00 86.12 128 ASN A CA 1
ATOM 1071 C C . ASN A 1 128 ? -20.455 -3.627 25.887 1.00 86.12 128 ASN A C 1
ATOM 1073 O O . ASN A 1 128 ? -20.719 -3.885 24.712 1.00 86.12 128 ASN A O 1
ATOM 1077 N N . LYS A 1 129 ? -19.198 -3.430 26.293 1.00 91.25 129 LYS A N 1
ATOM 1078 C CA . LYS A 1 129 ? -18.047 -3.432 25.376 1.00 91.25 129 LYS A CA 1
ATOM 1079 C C . LYS A 1 129 ? -17.778 -4.789 24.728 1.00 91.25 129 LYS A C 1
ATOM 1081 O O . LYS A 1 129 ? -17.206 -4.825 23.638 1.00 91.25 129 LYS A O 1
ATOM 1086 N N . ASP A 1 130 ? -18.240 -5.881 25.335 1.00 92.19 130 ASP A N 1
ATOM 1087 C CA . ASP A 1 130 ? -18.130 -7.219 24.752 1.00 92.19 130 ASP A CA 1
ATOM 1088 C C . ASP A 1 130 ? -18.868 -7.316 23.420 1.00 92.19 130 ASP A C 1
ATOM 1090 O O . ASP A 1 130 ? -18.374 -7.949 22.492 1.00 92.19 130 ASP A O 1
ATOM 1094 N N . ASP A 1 131 ? -20.038 -6.688 23.308 1.00 91.50 131 ASP A N 1
ATOM 1095 C CA . ASP A 1 131 ? -20.883 -6.824 22.123 1.00 91.50 131 ASP A CA 1
ATOM 1096 C C . ASP A 1 131 ? -20.278 -6.091 20.921 1.00 91.50 131 ASP A C 1
ATOM 1098 O O . ASP A 1 131 ? -20.319 -6.598 19.801 1.00 91.50 131 ASP A O 1
ATOM 1102 N N . PHE A 1 132 ? -19.586 -4.973 21.156 1.00 93.44 132 PHE A N 1
ATOM 1103 C CA . PHE A 1 132 ? -18.792 -4.314 20.119 1.00 93.44 132 PHE A CA 1
ATOM 1104 C C . PHE A 1 132 ? -17.649 -5.205 19.606 1.00 93.44 132 PHE A C 1
ATOM 1106 O O . PHE A 1 132 ? -17.454 -5.317 18.397 1.00 93.44 132 PHE A O 1
ATOM 1113 N N . ILE A 1 133 ? -16.904 -5.866 20.500 1.00 93.44 133 ILE A N 1
ATOM 1114 C CA . ILE A 1 133 ? -15.800 -6.753 20.090 1.00 93.44 133 ILE A CA 1
ATOM 1115 C C . ILE A 1 133 ? -16.327 -8.002 19.388 1.00 93.44 133 ILE A C 1
ATOM 1117 O O . ILE A 1 133 ? -15.746 -8.421 18.388 1.00 93.44 133 ILE A O 1
ATOM 1121 N N . LYS A 1 134 ? -17.447 -8.573 19.843 1.00 91.81 134 LYS A N 1
ATOM 1122 C CA . LYS A 1 134 ? -18.102 -9.689 19.145 1.00 91.81 134 LYS A CA 1
ATOM 1123 C C . LYS A 1 134 ? -18.435 -9.318 17.705 1.00 91.81 134 LYS A C 1
ATOM 1125 O O . LYS A 1 134 ? -18.102 -10.088 16.813 1.00 91.81 134 LYS A O 1
ATOM 1130 N N . GLU A 1 135 ? -19.017 -8.142 17.472 1.00 91.44 135 GLU A N 1
ATOM 1131 C CA . GLU A 1 135 ? -19.338 -7.661 16.120 1.00 91.44 135 GLU A CA 1
ATOM 1132 C C . GLU A 1 135 ? -18.095 -7.463 15.242 1.00 91.44 135 GLU A C 1
ATOM 1134 O O . GLU A 1 135 ? -18.142 -7.734 14.040 1.00 91.44 135 GLU A O 1
ATOM 1139 N N . LEU A 1 136 ? -16.962 -7.056 15.825 1.00 91.81 136 LEU A N 1
ATOM 1140 C CA . LEU A 1 136 ? -15.681 -6.984 15.115 1.00 91.81 136 LEU A CA 1
ATOM 1141 C C . LEU A 1 136 ? -15.128 -8.365 14.734 1.00 91.81 136 LEU A C 1
ATOM 1143 O O . LEU A 1 136 ? -14.442 -8.493 13.719 1.00 91.81 136 LEU A O 1
ATOM 1147 N N . LEU A 1 137 ? -15.423 -9.389 15.534 1.00 89.81 137 LEU A N 1
ATOM 1148 C CA . LEU A 1 137 ? -15.007 -10.774 15.305 1.00 89.81 137 LEU A CA 1
ATOM 1149 C C . LEU A 1 137 ? -15.975 -11.564 14.412 1.00 89.81 137 LEU A C 1
ATOM 1151 O O . LEU A 1 137 ? -15.658 -12.692 14.030 1.00 89.81 137 LEU A O 1
ATOM 1155 N N . VAL A 1 138 ? -17.132 -10.998 14.047 1.00 83.88 138 VAL A N 1
ATOM 1156 C CA . VAL A 1 138 ? -18.039 -11.610 13.068 1.00 83.88 138 VAL A CA 1
ATOM 1157 C C . VAL A 1 138 ? -17.297 -11.794 11.746 1.00 83.88 138 VAL A C 1
ATOM 1159 O O . VAL A 1 138 ? -16.635 -10.879 11.244 1.00 83.88 138 VAL A O 1
ATOM 1162 N N . SER A 1 139 ? -17.403 -13.001 11.187 1.00 71.38 139 SER A N 1
ATOM 1163 C CA . SER A 1 139 ? -16.799 -13.305 9.898 1.00 71.38 139 SER A CA 1
ATOM 1164 C C . SER A 1 139 ? -17.529 -12.574 8.777 1.00 71.38 139 SER A C 1
ATOM 1166 O O . SER A 1 139 ? -18.741 -12.702 8.608 1.00 71.38 139 SER A O 1
ATOM 1168 N N . TYR A 1 140 ? -16.745 -11.854 7.992 1.00 62.56 140 TYR A N 1
ATOM 1169 C CA . TYR A 1 140 ? -17.104 -11.257 6.726 1.00 62.56 140 TYR A CA 1
ATOM 1170 C C . TYR A 1 140 ? -16.682 -12.231 5.606 1.00 62.56 140 TYR A C 1
ATOM 1172 O O . TYR A 1 140 ? -15.535 -12.680 5.552 1.00 62.56 140 TYR A O 1
ATOM 1180 N N . ASP A 1 141 ? -17.638 -12.660 4.777 1.00 55.66 141 ASP A N 1
ATOM 1181 C CA . ASP A 1 141 ? -17.450 -13.615 3.663 1.00 55.66 141 ASP A CA 1
ATOM 1182 C C . ASP A 1 141 ? -16.716 -14.942 4.006 1.00 55.66 141 ASP A C 1
ATOM 1184 O O . ASP A 1 141 ? -15.957 -15.506 3.218 1.00 55.66 141 ASP A O 1
ATOM 1188 N N . LYS A 1 142 ? -16.937 -15.479 5.215 1.00 55.81 142 LYS A N 1
ATOM 1189 C CA . LYS A 1 142 ? -16.440 -16.796 5.682 1.00 55.81 142 LYS A CA 1
ATOM 1190 C C . LYS A 1 142 ? -14.908 -16.976 5.711 1.00 55.81 142 LYS A C 1
ATOM 1192 O O . LYS A 1 142 ? -14.455 -18.099 5.942 1.00 55.81 142 LYS A O 1
ATOM 1197 N N . LYS A 1 143 ? -14.107 -15.923 5.500 1.00 65.94 143 LYS A N 1
ATOM 1198 C CA . LYS A 1 143 ? -12.628 -16.002 5.491 1.00 65.94 143 LYS A CA 1
ATOM 1199 C C . LYS A 1 143 ? -11.932 -14.983 6.389 1.00 65.94 143 LYS A C 1
ATOM 1201 O O . LYS A 1 143 ? -10.897 -15.311 6.962 1.00 65.94 143 LYS A O 1
ATOM 1206 N N . GLU A 1 144 ? -12.498 -13.792 6.545 1.00 79.19 144 GLU A N 1
ATOM 1207 C CA . GLU A 1 144 ? -11.904 -12.700 7.322 1.00 79.19 144 GLU A CA 1
ATOM 1208 C C . GLU A 1 144 ? -12.893 -12.194 8.376 1.00 79.19 144 GLU A C 1
ATOM 1210 O O . GLU A 1 144 ? -14.090 -12.455 8.289 1.00 79.19 144 GLU A O 1
ATOM 1215 N N . THR A 1 145 ? -12.409 -11.521 9.416 1.00 87.38 145 THR A N 1
ATOM 1216 C CA . THR A 1 145 ? -13.252 -10.811 10.394 1.00 87.38 145 THR A CA 1
ATOM 1217 C C . THR A 1 145 ? -13.303 -9.327 10.047 1.00 87.38 145 THR A C 1
ATOM 1219 O O . THR A 1 145 ? -12.348 -8.805 9.459 1.00 87.38 145 THR A O 1
ATOM 1222 N N . ARG A 1 146 ? -14.362 -8.607 10.450 1.00 89.81 146 ARG A N 1
ATOM 1223 C CA . ARG A 1 146 ? -14.407 -7.137 10.287 1.00 89.81 146 ARG A CA 1
ATOM 1224 C C . ARG A 1 146 ? -13.166 -6.470 10.877 1.00 89.81 146 ARG A C 1
ATOM 1226 O O . ARG A 1 146 ? -12.613 -5.562 10.265 1.00 89.81 146 ARG A O 1
ATOM 1233 N N . PHE A 1 147 ? -12.698 -6.961 12.028 1.00 91.88 147 PHE A N 1
ATOM 1234 C CA . PHE A 1 147 ? -11.452 -6.522 12.649 1.00 91.88 147 PHE A CA 1
ATOM 1235 C C . PHE A 1 147 ? -10.261 -6.637 11.697 1.00 91.88 147 PHE A C 1
ATOM 1237 O O . PHE A 1 147 ? -9.562 -5.650 11.491 1.00 91.88 147 PHE A O 1
ATOM 1244 N N . SER A 1 148 ? -10.043 -7.814 11.102 1.00 86.25 148 SER A N 1
ATOM 1245 C CA . SER A 1 148 ? -8.915 -8.024 10.190 1.00 86.25 148 SER A CA 1
ATOM 1246 C C . SER A 1 148 ? -8.997 -7.121 8.953 1.00 86.25 148 SER A C 1
ATOM 1248 O O . SER A 1 148 ? -8.001 -6.500 8.590 1.00 86.25 148 SER A O 1
ATOM 1250 N N . ILE A 1 149 ? -10.187 -6.931 8.372 1.00 84.31 149 ILE A N 1
ATOM 1251 C CA . ILE A 1 149 ? -10.357 -6.046 7.211 1.00 84.31 149 ILE A CA 1
ATOM 1252 C C . ILE A 1 149 ? -10.056 -4.593 7.602 1.00 84.31 149 ILE A C 1
ATOM 1254 O O . ILE A 1 149 ? -9.274 -3.925 6.926 1.00 84.31 149 ILE A O 1
ATOM 1258 N N . LEU A 1 150 ? -10.605 -4.103 8.716 1.00 88.94 150 LEU A N 1
ATOM 1259 C CA . LEU A 1 150 ? -10.328 -2.752 9.222 1.00 88.94 150 LEU A CA 1
ATOM 1260 C C . LEU A 1 150 ? -8.843 -2.539 9.508 1.00 88.94 150 LEU A C 1
ATOM 1262 O O . LEU A 1 150 ? -8.282 -1.526 9.096 1.00 88.94 150 LEU A O 1
ATOM 1266 N N . TYR A 1 151 ? -8.210 -3.517 10.158 1.00 88.31 151 TYR A N 1
ATOM 1267 C CA . TYR A 1 151 ? -6.778 -3.516 10.429 1.00 88.31 151 TYR A CA 1
ATOM 1268 C C . TYR A 1 151 ? -5.974 -3.373 9.132 1.00 88.31 151 TYR A C 1
ATOM 1270 O O . TYR A 1 151 ? -5.001 -2.632 9.096 1.00 88.31 151 TYR A O 1
ATOM 1278 N N . SER A 1 152 ? -6.383 -4.054 8.058 1.00 76.75 152 SER A N 1
ATOM 1279 C CA . SER A 1 152 ? -5.685 -3.959 6.775 1.00 76.75 152 SER A CA 1
ATOM 1280 C C . SER A 1 152 ? -5.923 -2.682 5.992 1.00 76.75 152 SER A C 1
ATOM 1282 O O . SER A 1 152 ? -5.063 -2.323 5.203 1.00 76.75 152 SER A O 1
ATOM 1284 N N . LYS A 1 153 ? -7.091 -2.051 6.133 1.00 76.38 153 LYS A N 1
ATOM 1285 C CA . LYS A 1 153 ? -7.511 -0.968 5.238 1.00 76.38 153 LYS A CA 1
ATOM 1286 C C . LYS A 1 153 ? -7.187 0.426 5.767 1.00 76.38 153 LYS A C 1
ATOM 1288 O O . LYS A 1 153 ? -7.100 1.355 4.972 1.00 76.38 153 LYS A O 1
ATOM 1293 N N . LEU A 1 154 ? -7.035 0.581 7.081 1.00 79.69 154 LEU A N 1
ATOM 1294 C CA . LEU A 1 154 ? -6.711 1.860 7.713 1.00 79.69 154 LEU A CA 1
ATOM 1295 C C . LEU A 1 154 ? -5.201 2.092 7.737 1.00 79.69 154 LEU A C 1
ATOM 1297 O O . LEU A 1 154 ? -4.441 1.165 8.005 1.00 79.69 154 LEU A O 1
ATOM 1301 N N . ASN A 1 155 ? -4.773 3.340 7.526 1.00 71.56 155 ASN A N 1
ATOM 1302 C CA . ASN A 1 155 ? -3.354 3.689 7.423 1.00 71.56 155 ASN A CA 1
ATOM 1303 C C . ASN A 1 155 ? -2.985 4.897 8.299 1.00 71.56 155 ASN A C 1
ATOM 1305 O O . ASN A 1 155 ? -3.848 5.629 8.792 1.00 71.56 155 ASN A O 1
ATOM 1309 N N . GLY A 1 156 ? -1.679 5.099 8.507 1.00 73.25 156 GLY A N 1
ATOM 1310 C CA . GLY A 1 156 ? -1.118 6.289 9.156 1.00 73.25 156 GLY A CA 1
ATOM 1311 C C . GLY A 1 156 ? -1.764 6.638 10.503 1.00 73.25 156 GLY A C 1
ATOM 1312 O O . GLY A 1 156 ? -1.931 5.789 11.379 1.00 73.25 156 GLY A O 1
ATOM 1313 N N . GLU A 1 157 ? -2.148 7.905 10.669 1.00 80.00 157 GLU A N 1
ATOM 1314 C CA . GLU A 1 157 ? -2.754 8.401 11.911 1.00 80.00 157 GLU A CA 1
ATOM 1315 C C . GLU A 1 157 ? -4.143 7.807 12.192 1.00 80.00 157 GLU A C 1
ATOM 1317 O O . GLU A 1 157 ? -4.498 7.587 13.351 1.00 80.00 157 GLU A O 1
ATOM 1322 N N . ASN A 1 158 ? -4.929 7.478 11.162 1.00 83.50 158 ASN A N 1
ATOM 1323 C CA . ASN A 1 158 ? -6.223 6.820 11.358 1.00 83.50 158 ASN A CA 1
ATOM 1324 C C . ASN A 1 158 ? -6.056 5.380 11.846 1.00 83.50 158 ASN A C 1
ATOM 1326 O O . ASN A 1 158 ? -6.803 4.944 12.722 1.00 83.50 158 ASN A O 1
ATOM 1330 N N . PHE A 1 159 ? -5.032 4.667 11.372 1.00 87.31 159 PHE A N 1
ATOM 1331 C CA . PHE A 1 159 ? -4.678 3.356 11.914 1.00 87.31 159 PHE A CA 1
ATOM 1332 C C . PHE A 1 159 ? -4.276 3.436 13.394 1.00 87.31 159 PHE A C 1
ATOM 1334 O O . PHE A 1 159 ? -4.788 2.670 14.210 1.00 87.31 159 PHE A O 1
ATOM 1341 N N . LYS A 1 160 ? -3.443 4.414 13.782 1.00 89.00 160 LYS A N 1
ATOM 1342 C CA . LYS A 1 160 ? -3.084 4.642 15.197 1.00 89.00 160 LYS A CA 1
ATOM 1343 C C . LYS A 1 160 ? -4.322 4.925 16.061 1.00 89.00 160 LYS A C 1
ATOM 1345 O O . LYS A 1 160 ? -4.467 4.338 17.136 1.00 89.00 160 LYS A O 1
ATOM 1350 N N . LYS A 1 161 ? -5.251 5.764 15.579 1.00 91.62 161 LYS A N 1
ATOM 1351 C CA . LYS A 1 161 ? -6.541 6.028 16.252 1.00 91.62 161 LYS A CA 1
ATOM 1352 C C . LYS A 1 161 ? -7.382 4.763 16.397 1.00 91.62 161 LYS A C 1
ATOM 1354 O O . LYS A 1 161 ? -7.923 4.525 17.473 1.00 91.62 161 LYS A O 1
ATOM 1359 N N . PHE A 1 162 ? -7.460 3.942 15.351 1.00 93.94 162 PHE A N 1
ATOM 1360 C CA . PHE A 1 162 ? -8.149 2.654 15.387 1.00 93.94 162 PHE A CA 1
ATOM 1361 C C . PHE A 1 162 ? -7.558 1.724 16.446 1.00 93.94 162 PHE A C 1
ATOM 1363 O O . PHE A 1 162 ? -8.298 1.230 17.293 1.00 93.94 162 PHE A O 1
ATOM 1370 N N . VAL 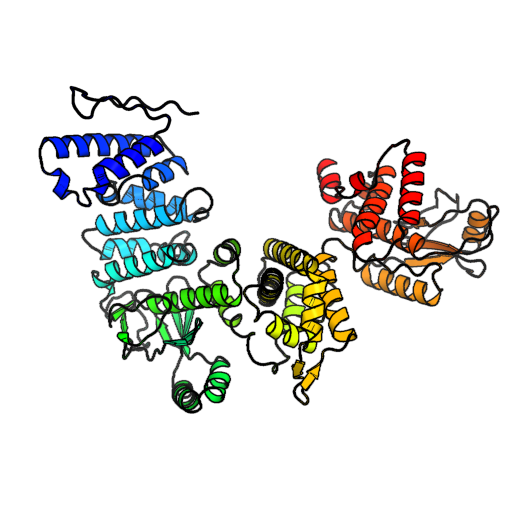A 1 163 ? -6.237 1.535 16.462 1.00 93.50 163 VAL A N 1
ATOM 1371 C CA . VAL A 1 163 ? -5.562 0.670 17.443 1.00 93.50 163 VAL A CA 1
ATOM 1372 C C . VAL A 1 163 ? -5.861 1.126 18.872 1.00 93.50 163 VAL A C 1
ATOM 1374 O O . VAL A 1 163 ? -6.256 0.309 19.704 1.00 93.50 163 VAL A O 1
ATOM 1377 N N . ASN A 1 164 ? -5.756 2.432 19.138 1.00 93.44 164 ASN A N 1
ATOM 1378 C CA . ASN A 1 164 ? -6.065 3.001 20.449 1.00 93.44 164 ASN A CA 1
ATOM 1379 C C . ASN A 1 164 ? -7.545 2.814 20.828 1.00 93.44 164 ASN A C 1
ATOM 1381 O O . ASN A 1 164 ? -7.856 2.386 21.939 1.00 93.44 164 ASN A O 1
ATOM 1385 N N . LEU A 1 165 ? -8.469 3.072 19.896 1.00 94.25 165 LEU A N 1
ATOM 1386 C CA . LEU A 1 165 ? -9.902 2.862 20.105 1.00 94.25 165 LEU A CA 1
ATOM 1387 C C . LEU A 1 165 ? -10.200 1.409 20.494 1.00 94.25 165 LEU A C 1
ATOM 1389 O O . LEU A 1 165 ? -10.888 1.166 21.487 1.00 94.25 165 LEU A O 1
ATOM 1393 N N . ILE A 1 166 ? -9.674 0.442 19.738 1.00 95.50 166 ILE A N 1
ATOM 1394 C CA . ILE A 1 166 ? -9.903 -0.979 20.008 1.00 95.50 166 ILE A CA 1
ATOM 1395 C C . ILE A 1 166 ? -9.271 -1.395 21.340 1.00 95.50 166 ILE A C 1
ATOM 1397 O O . ILE A 1 166 ? -9.910 -2.124 22.098 1.00 95.50 166 ILE A O 1
ATOM 1401 N N . HIS A 1 167 ? -8.069 -0.911 21.670 1.00 94.00 167 HIS A N 1
ATOM 1402 C CA . HIS A 1 167 ? -7.424 -1.184 22.960 1.00 94.00 167 HIS A CA 1
ATOM 1403 C C . HIS A 1 167 ? -8.263 -0.682 24.140 1.00 94.00 167 HIS A C 1
ATOM 1405 O O . HIS A 1 167 ? -8.500 -1.444 25.079 1.00 94.00 167 HIS A O 1
ATOM 1411 N N . VAL A 1 168 ? -8.785 0.547 24.071 1.00 92.25 168 VAL A N 1
ATOM 1412 C CA . VAL A 1 168 ? -9.657 1.115 25.114 1.00 92.25 168 VAL A CA 1
ATOM 1413 C C . VAL A 1 168 ? -10.940 0.301 25.271 1.00 92.25 168 VAL A C 1
ATOM 1415 O O . VAL A 1 168 ? -11.354 0.014 26.397 1.00 92.25 168 VAL A O 1
ATOM 1418 N N . VAL A 1 169 ? -11.578 -0.099 24.169 1.00 94.19 169 VAL A N 1
ATOM 1419 C CA . VAL A 1 169 ? -12.793 -0.926 24.235 1.00 94.19 169 VAL A CA 1
ATOM 1420 C C . VAL A 1 169 ? -12.483 -2.302 24.825 1.00 94.19 169 VAL A C 1
ATOM 1422 O O . VAL A 1 169 ? -13.187 -2.759 25.725 1.00 94.19 169 VAL A O 1
ATOM 1425 N N . TRP A 1 170 ? -11.390 -2.926 24.390 1.00 95.31 170 TRP A N 1
ATOM 1426 C CA . TRP A 1 170 ? -10.916 -4.209 24.902 1.00 95.31 170 TRP A CA 1
ATOM 1427 C C . TRP A 1 170 ? -10.619 -4.181 26.399 1.00 95.31 170 TRP A C 1
ATOM 1429 O O . TRP A 1 170 ? -11.073 -5.066 27.128 1.00 95.31 170 TRP A O 1
ATOM 1439 N N . PHE A 1 171 ? -9.945 -3.139 26.885 1.00 92.75 171 PHE A N 1
ATOM 1440 C CA . PHE A 1 171 ? -9.598 -2.990 28.299 1.00 92.75 171 PHE A CA 1
ATOM 1441 C C . PHE A 1 171 ? -10.837 -2.880 29.209 1.00 92.75 171 PHE A C 1
ATOM 1443 O O . PHE A 1 171 ? -10.799 -3.217 30.397 1.00 92.75 171 PHE A O 1
ATOM 1450 N N . ASN A 1 172 ? -11.963 -2.450 28.640 1.00 92.50 172 ASN A N 1
ATOM 1451 C CA . ASN A 1 172 ? -13.254 -2.330 29.313 1.00 92.50 172 ASN A CA 1
ATOM 1452 C C . ASN A 1 172 ? -14.209 -3.502 29.019 1.00 92.50 172 ASN A C 1
ATOM 1454 O O . ASN A 1 172 ? -15.393 -3.415 29.329 1.00 92.50 172 ASN A O 1
ATOM 1458 N N . SER A 1 173 ? -13.708 -4.596 28.442 1.00 93.94 173 SER A N 1
ATOM 1459 C CA . SER A 1 173 ? -14.479 -5.793 28.084 1.00 93.94 173 SER A CA 1
ATOM 1460 C C . SER A 1 173 ? -13.992 -7.036 28.841 1.00 93.94 173 SER A C 1
ATOM 1462 O O . SER A 1 173 ? -12.919 -7.028 29.453 1.00 93.94 173 SER A O 1
ATOM 1464 N N . SER A 1 174 ? -14.735 -8.139 28.759 1.00 92.94 174 SER A N 1
ATOM 1465 C CA . SER A 1 174 ? -14.326 -9.453 29.272 1.00 92.94 174 SER A CA 1
ATOM 1466 C C . SER A 1 174 ? -13.197 -10.102 28.462 1.00 92.94 174 SER A C 1
ATOM 1468 O O . SER A 1 174 ? -12.583 -11.066 28.923 1.00 92.94 174 SER A O 1
ATOM 1470 N N . TYR A 1 175 ? -12.865 -9.574 27.279 1.00 92.69 175 TYR A N 1
ATOM 1471 C CA . TYR A 1 175 ? -11.767 -10.074 26.444 1.00 92.69 175 TYR A CA 1
ATOM 1472 C C . TYR A 1 175 ? -10.388 -9.810 27.059 1.00 92.69 175 TYR A C 1
ATOM 1474 O O . TYR A 1 175 ? -9.429 -10.500 26.720 1.00 92.69 175 TYR A O 1
ATOM 1482 N N . LYS A 1 176 ? -10.267 -8.876 28.007 1.00 91.94 176 LYS A N 1
ATOM 1483 C CA . LYS A 1 176 ? -9.015 -8.678 28.751 1.00 91.94 176 LYS A CA 1
ATOM 1484 C C . LYS A 1 176 ? -8.665 -9.833 29.690 1.00 91.94 176 LYS A C 1
ATOM 1486 O O . LYS A 1 176 ? -7.536 -9.901 30.164 1.00 91.94 176 LYS A O 1
ATOM 1491 N N . ASN A 1 177 ? -9.634 -10.697 29.998 1.00 89.56 177 ASN A N 1
ATOM 1492 C CA . ASN A 1 177 ? -9.451 -11.800 30.931 1.00 89.56 177 ASN A CA 1
ATOM 1493 C C . ASN A 1 177 ? -8.680 -12.934 30.233 1.00 89.56 177 ASN A C 1
ATOM 1495 O O . ASN A 1 177 ? -9.175 -13.447 29.227 1.00 89.56 177 ASN A O 1
ATOM 1499 N N . PRO A 1 178 ? -7.513 -13.364 30.751 1.00 85.50 178 PRO A N 1
ATOM 1500 C CA . PRO A 1 178 ? -6.711 -14.429 30.138 1.00 85.50 178 PRO A CA 1
ATOM 1501 C C . PRO A 1 178 ? -7.442 -15.772 30.019 1.00 85.50 178 PRO A C 1
ATOM 1503 O O . PRO A 1 178 ? -7.152 -16.542 29.110 1.00 85.50 178 PRO A O 1
ATOM 1506 N N . ASP A 1 179 ? -8.429 -16.017 30.884 1.00 84.19 179 ASP A N 1
ATOM 1507 C CA . ASP A 1 179 ? -9.229 -17.249 30.917 1.00 84.19 179 ASP A CA 1
ATOM 1508 C C . ASP A 1 179 ? -10.433 -17.231 29.955 1.00 84.19 179 ASP A C 1
ATOM 1510 O O . ASP A 1 179 ? -11.338 -18.068 30.045 1.00 84.19 179 ASP A O 1
ATOM 1514 N N . ASN A 1 180 ? -10.508 -16.253 29.048 1.00 87.50 180 ASN A N 1
ATOM 1515 C CA . ASN A 1 180 ? -11.589 -16.196 28.073 1.00 87.50 180 ASN A CA 1
ATOM 1516 C C . ASN A 1 180 ? -11.565 -17.445 27.173 1.00 87.50 180 ASN A C 1
ATOM 1518 O O . ASN A 1 180 ? -10.536 -17.818 26.611 1.00 87.50 180 ASN A O 1
ATOM 1522 N N . LYS A 1 181 ? -12.737 -18.062 26.980 1.00 85.81 181 LYS A N 1
ATOM 1523 C CA . LYS A 1 181 ? -12.906 -19.311 26.216 1.00 85.81 181 LYS A CA 1
ATOM 1524 C C . LYS A 1 181 ? -12.447 -19.220 24.756 1.00 85.81 181 LYS A C 1
ATOM 1526 O O . LYS A 1 181 ? -12.282 -20.254 24.120 1.00 85.81 181 LYS A O 1
ATOM 1531 N N . LEU A 1 182 ? -12.273 -18.012 24.220 1.00 85.12 182 LEU A N 1
ATOM 1532 C CA . LEU A 1 182 ? -11.767 -17.786 22.867 1.00 85.12 182 LEU A CA 1
ATOM 1533 C C . LEU A 1 182 ? -10.268 -18.090 22.711 1.00 85.12 182 LEU A C 1
ATOM 1535 O O . LEU A 1 182 ? -9.819 -18.299 21.588 1.00 85.12 182 LEU A O 1
ATOM 1539 N N . TYR A 1 183 ? -9.493 -18.143 23.799 1.00 87.12 183 TYR A N 1
ATOM 1540 C CA . TYR A 1 183 ? -8.029 -18.288 23.762 1.00 87.12 183 TYR A CA 1
ATOM 1541 C C . TYR A 1 183 ? -7.581 -19.758 23.866 1.00 87.12 183 TYR A C 1
ATOM 1543 O O . TYR A 1 183 ? -6.758 -20.129 24.701 1.00 87.12 183 TYR A O 1
ATOM 1551 N N . ILE A 1 184 ? -8.162 -20.622 23.026 1.00 62.94 184 ILE A N 1
ATOM 1552 C CA . ILE A 1 184 ? -7.878 -22.068 22.997 1.00 62.94 184 ILE A CA 1
ATOM 1553 C C . ILE A 1 184 ? -6.422 -22.301 22.530 1.00 62.94 184 ILE A C 1
ATOM 1555 O O . ILE A 1 184 ? -6.011 -21.720 21.531 1.00 62.94 184 ILE A O 1
ATOM 1559 N N . ASN A 1 185 ? -5.680 -23.186 23.218 1.00 57.94 185 ASN A N 1
ATOM 1560 C CA . ASN A 1 185 ? -4.230 -23.472 23.080 1.00 57.94 185 ASN A CA 1
ATOM 1561 C C . ASN A 1 185 ? -3.288 -22.446 23.746 1.00 57.94 185 ASN A C 1
ATOM 1563 O O . ASN A 1 185 ? -2.389 -21.893 23.117 1.00 57.94 185 ASN A O 1
ATOM 1567 N N . ASN A 1 186 ? -3.465 -22.234 25.052 1.00 61.94 186 ASN A N 1
ATOM 1568 C CA . ASN A 1 186 ? -2.745 -21.247 25.866 1.00 61.94 186 ASN A CA 1
ATOM 1569 C C . ASN A 1 186 ? -1.309 -21.673 26.271 1.00 61.94 186 ASN A C 1
ATOM 1571 O O . ASN A 1 186 ? -0.882 -21.428 27.396 1.00 61.94 186 ASN A O 1
ATOM 1575 N N . GLU A 1 187 ? -0.560 -22.344 25.387 1.00 69.38 187 GLU A N 1
ATOM 1576 C CA . GLU A 1 187 ? 0.859 -22.676 25.643 1.00 69.38 187 GLU A CA 1
ATOM 1577 C C . GLU A 1 187 ? 1.792 -21.462 25.470 1.00 69.38 187 GLU A C 1
ATOM 1579 O O . GLU A 1 187 ? 2.974 -21.520 25.809 1.00 69.38 187 GLU A O 1
ATOM 1584 N N . SER A 1 188 ? 1.265 -20.355 24.945 1.00 83.25 188 SER A N 1
ATOM 1585 C CA . SER A 1 188 ? 1.995 -19.106 24.743 1.00 83.25 188 SER A CA 1
ATOM 1586 C C . SER A 1 188 ? 2.128 -18.309 26.051 1.00 83.25 188 SER A C 1
ATOM 1588 O O . SER A 1 188 ? 1.168 -18.224 26.820 1.00 83.25 188 SER A O 1
ATOM 1590 N N . PRO A 1 189 ? 3.285 -17.680 26.325 1.00 85.06 189 PRO A N 1
ATOM 1591 C CA . PRO A 1 189 ? 3.517 -16.968 27.572 1.00 85.06 189 PRO A CA 1
ATOM 1592 C C . PRO A 1 189 ? 2.643 -15.715 27.677 1.00 85.06 189 PRO A C 1
ATOM 1594 O O . PRO A 1 189 ? 2.460 -14.976 26.712 1.00 85.06 189 PRO A O 1
ATOM 1597 N N . PHE A 1 190 ? 2.131 -15.444 28.877 1.00 83.25 190 PHE A N 1
ATOM 1598 C CA . PHE A 1 190 ? 1.393 -14.211 29.160 1.00 83.25 190 PHE A CA 1
ATOM 1599 C C . PHE A 1 190 ? 2.309 -12.978 29.156 1.00 83.25 190 PHE A C 1
ATOM 1601 O O . PHE A 1 190 ? 1.938 -11.926 28.638 1.00 83.25 190 PHE A O 1
ATOM 1608 N N . VAL A 1 191 ? 3.513 -13.113 29.724 1.00 83.88 191 VAL A N 1
ATOM 1609 C CA . VAL A 1 191 ? 4.551 -12.078 29.681 1.00 83.88 191 VAL A CA 1
ATOM 1610 C C . VAL A 1 191 ? 5.468 -12.370 28.504 1.00 83.88 191 VAL A C 1
ATOM 1612 O O . VAL A 1 191 ? 6.190 -13.364 28.504 1.00 83.88 191 VAL A O 1
ATOM 1615 N N . VAL A 1 192 ? 5.423 -11.498 27.508 1.00 83.56 192 VAL A N 1
ATOM 1616 C CA . VAL A 1 192 ? 6.229 -11.580 26.299 1.00 83.56 192 VAL A CA 1
ATOM 1617 C C . VAL A 1 192 ? 7.533 -10.826 26.527 1.00 83.56 192 VAL A C 1
ATOM 1619 O O . VAL A 1 192 ? 7.540 -9.669 26.963 1.00 83.56 192 VAL A O 1
ATOM 1622 N N . ASN A 1 193 ? 8.648 -11.479 26.218 1.00 79.00 193 ASN A N 1
ATOM 1623 C CA . ASN A 1 193 ? 9.973 -10.884 26.280 1.00 79.00 193 ASN A CA 1
ATOM 1624 C C . ASN A 1 193 ? 10.242 -10.016 25.038 1.00 79.00 193 ASN A C 1
ATOM 1626 O O . ASN A 1 193 ? 11.037 -10.354 24.165 1.00 79.00 193 ASN A O 1
ATOM 1630 N N . TYR A 1 194 ? 9.516 -8.906 24.950 1.00 79.88 194 TYR A N 1
ATOM 1631 C CA . TYR A 1 194 ? 9.587 -7.967 23.840 1.00 79.88 194 TYR A CA 1
ATOM 1632 C C . TYR A 1 194 ? 10.432 -6.748 24.211 1.00 79.88 194 TYR A C 1
ATOM 1634 O O . TYR A 1 194 ? 10.228 -6.118 25.253 1.00 79.88 194 TYR A O 1
ATOM 1642 N N . GLU A 1 195 ? 11.345 -6.385 23.324 1.00 77.44 195 GLU A N 1
ATOM 1643 C CA . GLU A 1 195 ? 12.118 -5.157 23.382 1.00 77.44 195 GLU A CA 1
ATOM 1644 C C . GLU A 1 195 ? 12.035 -4.462 22.027 1.00 77.44 195 GLU A C 1
ATOM 1646 O O . GLU A 1 195 ? 12.386 -5.044 21.001 1.00 77.44 195 GLU A O 1
ATOM 1651 N N . ALA A 1 196 ? 11.571 -3.215 22.036 1.00 76.31 196 ALA A N 1
ATOM 1652 C CA . ALA A 1 196 ? 11.571 -2.322 20.894 1.00 76.31 196 ALA A CA 1
ATOM 1653 C C . ALA A 1 196 ? 12.221 -0.994 21.250 1.00 76.31 196 ALA A C 1
ATOM 1655 O O . ALA A 1 196 ? 11.965 -0.400 22.304 1.00 76.31 196 ALA A O 1
ATOM 1656 N N . LYS A 1 197 ? 13.043 -0.516 20.330 1.00 65.38 197 LYS A N 1
ATOM 1657 C CA . LYS A 1 197 ? 13.790 0.727 20.446 1.00 65.38 197 LYS A CA 1
ATOM 1658 C C . LYS A 1 197 ? 13.682 1.503 19.143 1.00 65.38 197 LYS A C 1
ATOM 1660 O O . LYS A 1 197 ? 13.466 0.945 18.069 1.00 65.38 197 LYS A O 1
ATOM 1665 N N . LYS A 1 198 ? 13.851 2.811 19.260 1.00 59.03 198 LYS A N 1
ATOM 1666 C CA . LYS A 1 198 ? 13.961 3.748 18.158 1.00 59.03 198 LYS A CA 1
ATOM 1667 C C . LYS A 1 198 ? 15.315 4.429 18.266 1.00 59.03 198 LYS A C 1
ATOM 1669 O O . LYS A 1 198 ? 15.554 5.195 19.197 1.00 59.03 198 LYS A O 1
ATOM 1674 N N . GLU A 1 199 ? 16.188 4.164 17.308 1.00 49.12 199 GLU A N 1
ATOM 1675 C CA . GLU A 1 199 ? 17.454 4.878 17.167 1.00 49.12 199 GLU A CA 1
ATOM 1676 C C . GLU A 1 199 ? 17.397 5.761 15.928 1.00 49.12 199 GLU A C 1
ATOM 1678 O O . GLU A 1 199 ? 16.982 5.333 14.850 1.00 49.12 199 GLU A O 1
ATOM 1683 N N . PHE A 1 200 ? 17.792 7.024 16.095 1.00 54.22 200 PHE A N 1
ATOM 1684 C CA . PHE A 1 200 ? 17.571 8.074 15.103 1.00 54.22 200 PHE A CA 1
ATOM 1685 C C . PHE A 1 200 ? 16.078 8.176 14.736 1.00 54.22 200 PHE A C 1
ATOM 1687 O O . PHE A 1 200 ? 15.242 8.510 15.577 1.00 54.22 200 PHE A O 1
ATOM 1694 N N . THR A 1 201 ? 15.726 7.882 13.488 1.00 43.66 201 THR A N 1
ATOM 1695 C CA . THR A 1 201 ? 14.353 7.864 12.973 1.00 43.66 201 THR A CA 1
ATOM 1696 C C . THR A 1 201 ? 13.806 6.449 12.789 1.00 43.66 201 THR A C 1
ATOM 1698 O O . THR A 1 201 ? 12.639 6.303 12.431 1.00 43.66 201 THR A O 1
ATOM 1701 N N . PHE A 1 202 ? 14.600 5.419 13.091 1.00 44.38 202 PHE A N 1
ATOM 1702 C CA . PHE A 1 202 ? 14.298 4.034 12.770 1.00 44.38 202 PHE A CA 1
ATOM 1703 C C . PHE A 1 202 ? 13.925 3.199 13.990 1.00 44.38 202 PHE A C 1
ATOM 1705 O O . PHE A 1 202 ? 14.609 3.219 15.011 1.00 44.38 202 PHE A O 1
ATOM 1712 N N . PHE A 1 203 ? 12.860 2.418 13.860 1.00 58.72 203 PHE A N 1
ATOM 1713 C CA . PHE A 1 203 ? 12.424 1.452 14.866 1.00 58.72 203 PHE A CA 1
ATOM 1714 C C . PHE A 1 203 ? 13.019 0.065 14.624 1.00 58.72 203 PHE A C 1
ATOM 1716 O O . PHE A 1 203 ? 13.158 -0.360 13.474 1.00 58.72 203 PHE A O 1
ATOM 1723 N N . TYR A 1 204 ? 13.283 -0.661 15.706 1.00 59.50 204 TYR A N 1
ATOM 1724 C CA . TYR A 1 204 ? 13.687 -2.064 15.693 1.00 59.50 204 TYR A CA 1
ATOM 1725 C C . TYR A 1 204 ? 13.116 -2.819 16.903 1.00 59.50 204 TYR A C 1
ATOM 1727 O O . TYR A 1 204 ? 12.867 -2.215 17.947 1.00 59.50 204 TYR A O 1
ATOM 1735 N N . SER A 1 205 ? 12.911 -4.134 16.764 1.00 69.81 205 SER A N 1
ATOM 1736 C CA . SER A 1 205 ? 12.433 -5.023 17.831 1.00 69.81 205 SER A CA 1
ATOM 1737 C C . SER A 1 205 ? 13.130 -6.383 17.817 1.00 69.81 205 SER A C 1
ATOM 1739 O O . SER A 1 205 ? 13.627 -6.818 16.784 1.00 69.81 205 SER A O 1
ATOM 1741 N N . ASN A 1 206 ? 13.152 -7.069 18.961 1.00 67.12 206 ASN A N 1
ATOM 1742 C CA . ASN A 1 206 ? 13.737 -8.412 19.114 1.00 67.12 206 ASN A CA 1
ATOM 1743 C C . ASN A 1 206 ? 12.786 -9.566 18.719 1.00 67.12 206 ASN A C 1
ATOM 1745 O O . ASN A 1 206 ? 13.160 -10.738 18.771 1.00 67.12 206 ASN A O 1
ATOM 1749 N N . MET A 1 207 ? 11.545 -9.251 18.354 1.00 75.56 207 MET A N 1
ATOM 1750 C CA . MET A 1 207 ? 10.543 -10.206 17.892 1.00 75.56 207 MET A CA 1
ATOM 1751 C C . MET A 1 207 ? 9.979 -9.768 16.552 1.00 75.56 207 MET A C 1
ATOM 1753 O O . MET A 1 207 ? 10.048 -8.596 16.192 1.00 75.56 207 MET A O 1
ATOM 1757 N N . ASN A 1 208 ? 9.413 -10.752 15.865 1.00 73.62 208 ASN A N 1
ATOM 1758 C CA . ASN A 1 208 ? 8.653 -10.635 14.641 1.00 73.62 208 ASN A CA 1
ATOM 1759 C C . ASN A 1 208 ? 7.227 -11.123 14.886 1.00 73.62 208 ASN A C 1
ATOM 1761 O O . ASN A 1 208 ? 7.025 -12.265 15.318 1.00 73.62 208 ASN A O 1
ATOM 1765 N N . ILE A 1 209 ? 6.234 -10.318 14.517 1.00 83.56 209 ILE A N 1
ATOM 1766 C CA . ILE A 1 209 ? 4.827 -10.676 14.672 1.00 83.56 209 ILE A CA 1
ATOM 1767 C C . ILE A 1 209 ? 4.153 -10.709 13.299 1.00 83.56 209 ILE A C 1
ATOM 1769 O O . ILE A 1 209 ? 4.263 -9.797 12.474 1.00 83.56 209 ILE A O 1
ATOM 1773 N N . SER A 1 210 ? 3.449 -11.801 13.008 1.00 79.69 210 SER A N 1
ATOM 1774 C CA . SER A 1 210 ? 2.813 -12.020 11.706 1.00 79.69 210 SER A CA 1
ATOM 1775 C C . SER A 1 210 ? 1.439 -12.660 11.831 1.00 79.69 210 SER A C 1
ATOM 1777 O O . SER A 1 210 ? 1.171 -13.434 12.743 1.00 79.69 210 SER A O 1
ATOM 1779 N N . TRP A 1 211 ? 0.561 -12.339 10.889 1.00 80.62 211 TRP A N 1
ATOM 1780 C CA . TRP A 1 211 ? -0.745 -12.968 10.767 1.00 80.62 211 TRP A CA 1
ATOM 1781 C C . TRP A 1 211 ? -0.608 -14.342 10.103 1.00 80.62 211 TRP A C 1
ATOM 1783 O O . TRP A 1 211 ? -0.110 -14.433 8.982 1.00 80.62 211 TRP A O 1
ATOM 1793 N N . ILE A 1 212 ? -1.067 -15.402 10.770 1.00 81.06 212 ILE A N 1
ATOM 1794 C CA . ILE A 1 212 ? -1.237 -16.730 10.153 1.00 81.06 212 ILE A CA 1
ATOM 1795 C C . ILE A 1 212 ? -2.588 -16.808 9.443 1.00 81.06 212 ILE A C 1
ATOM 1797 O O . ILE A 1 212 ? -2.708 -17.356 8.351 1.00 81.06 212 ILE A O 1
ATOM 1801 N N . ASN A 1 213 ? -3.612 -16.257 10.086 1.00 79.00 213 ASN A N 1
ATOM 1802 C CA . ASN A 1 213 ? -4.960 -16.063 9.565 1.00 79.00 213 ASN A CA 1
ATOM 1803 C C . ASN A 1 213 ? -5.636 -14.950 10.383 1.00 79.00 213 ASN A C 1
ATOM 1805 O O . ASN A 1 213 ? -5.054 -14.472 11.353 1.00 79.00 213 ASN A O 1
ATOM 1809 N N . ALA A 1 214 ? -6.871 -14.573 10.043 1.00 77.25 214 ALA A N 1
ATOM 1810 C CA . ALA A 1 214 ? -7.598 -13.472 10.686 1.00 77.25 214 ALA A CA 1
ATOM 1811 C C . ALA A 1 214 ? -7.751 -13.573 12.222 1.00 77.25 214 ALA A C 1
ATOM 1813 O O . ALA A 1 214 ? -8.025 -12.562 12.866 1.00 77.25 214 ALA A O 1
ATOM 1814 N N . ASN A 1 215 ? -7.559 -14.757 12.813 1.00 82.50 215 ASN A N 1
ATOM 1815 C CA . ASN A 1 215 ? -7.737 -15.016 14.243 1.00 82.50 215 ASN A CA 1
ATOM 1816 C C . ASN A 1 215 ? -6.456 -15.491 14.943 1.00 82.50 215 ASN A C 1
ATOM 1818 O O . ASN A 1 215 ? -6.521 -15.875 16.111 1.00 82.50 215 ASN A O 1
ATOM 1822 N N . LEU A 1 216 ? -5.306 -15.496 14.263 1.00 86.94 216 LEU A N 1
ATOM 1823 C CA . LEU A 1 216 ? -4.074 -16.046 14.823 1.00 86.94 216 LEU A CA 1
ATOM 1824 C C . LEU A 1 216 ? -2.843 -15.237 14.416 1.00 86.94 216 LEU A C 1
ATOM 1826 O O . LEU A 1 216 ? -2.516 -15.117 13.232 1.00 86.94 216 LEU A O 1
ATOM 1830 N N . LEU A 1 217 ? -2.131 -14.745 15.425 1.00 89.00 217 LEU A N 1
ATOM 1831 C CA . LEU A 1 217 ? -0.829 -14.105 15.317 1.00 89.00 217 LEU A CA 1
ATOM 1832 C C . LEU A 1 217 ? 0.263 -15.097 15.701 1.00 89.00 217 LEU A C 1
ATOM 1834 O O . LEU A 1 217 ? 0.148 -15.775 16.719 1.00 89.00 217 LEU A O 1
ATOM 1838 N N . LYS A 1 218 ? 1.336 -15.148 14.919 1.00 88.31 218 LYS A N 1
ATOM 1839 C CA . LYS A 1 218 ? 2.573 -15.850 15.250 1.00 88.31 218 LYS A CA 1
ATOM 1840 C C . LYS A 1 218 ? 3.621 -14.838 15.683 1.00 88.31 218 LYS A C 1
ATOM 1842 O O . LYS A 1 218 ? 3.919 -13.907 14.937 1.00 88.31 218 LYS A O 1
ATOM 1847 N N . TYR A 1 219 ? 4.175 -15.078 16.858 1.00 86.19 219 TYR A N 1
ATOM 1848 C CA . TYR A 1 219 ? 5.290 -14.369 17.456 1.00 86.19 219 TYR A CA 1
ATOM 1849 C C . TYR A 1 219 ? 6.501 -15.275 17.338 1.00 86.19 219 TYR A C 1
ATOM 1851 O O . TYR A 1 219 ? 6.475 -16.425 17.778 1.00 86.19 219 TYR A O 1
ATOM 1859 N N . GLU A 1 220 ? 7.553 -14.788 16.715 1.00 80.88 220 GLU A N 1
ATOM 1860 C CA . GLU A 1 220 ? 8.796 -15.531 16.581 1.00 80.88 220 GLU A CA 1
ATOM 1861 C C . GLU A 1 220 ? 9.962 -14.617 16.944 1.00 80.88 220 GLU A C 1
ATOM 1863 O O . GLU A 1 220 ? 9.892 -13.422 16.638 1.00 80.88 220 GLU A O 1
ATOM 1868 N N . PRO A 1 221 ? 11.012 -15.146 17.597 1.00 69.38 221 PRO A N 1
ATOM 1869 C CA . PRO A 1 221 ? 12.245 -14.399 17.778 1.00 69.38 221 PRO A CA 1
ATOM 1870 C C . PRO A 1 221 ? 12.678 -13.821 16.441 1.00 69.38 221 PRO A C 1
ATOM 1872 O O . PRO A 1 221 ? 12.595 -14.496 15.403 1.00 69.38 221 PRO A O 1
ATOM 1875 N N . ASP A 1 222 ? 13.099 -12.562 16.445 1.00 61.06 222 ASP A N 1
ATOM 1876 C CA . ASP A 1 222 ? 13.626 -11.985 15.230 1.00 61.06 222 ASP A CA 1
ATOM 1877 C C . ASP A 1 222 ? 14.997 -12.598 14.936 1.00 61.06 222 ASP A C 1
ATOM 1879 O O . ASP A 1 222 ? 16.020 -12.099 15.369 1.00 61.06 222 ASP A O 1
ATOM 1883 N N . THR A 1 223 ? 15.037 -13.690 14.169 1.00 50.78 223 THR A N 1
ATOM 1884 C CA . THR A 1 223 ? 16.293 -14.287 13.682 1.00 50.78 223 THR A CA 1
ATOM 1885 C C . THR A 1 223 ? 16.870 -13.499 12.502 1.00 50.78 223 THR A C 1
ATOM 1887 O O . THR A 1 223 ? 17.501 -14.063 11.596 1.00 50.78 223 THR A O 1
ATOM 1890 N N . SER A 1 224 ? 16.541 -12.213 12.394 1.00 44.03 224 SER A N 1
ATOM 1891 C CA . SER A 1 224 ? 17.026 -11.380 11.318 1.00 44.03 224 SER A CA 1
ATOM 1892 C C . SER A 1 224 ? 18.487 -11.004 11.576 1.00 44.03 224 SER A C 1
ATOM 1894 O O . SER A 1 224 ? 18.896 -10.724 12.687 1.00 44.03 224 SER A O 1
ATOM 1896 N N . TRP A 1 225 ? 19.275 -10.953 10.500 1.00 37.81 225 TRP A N 1
ATOM 1897 C CA . TRP A 1 225 ? 20.587 -10.287 10.335 1.00 37.81 225 TRP A CA 1
ATOM 1898 C C . TRP A 1 225 ? 20.935 -9.033 11.197 1.00 37.81 225 TRP A C 1
ATOM 1900 O O . TRP A 1 225 ? 22.086 -8.603 11.168 1.00 37.81 225 TRP A O 1
ATOM 1910 N N . TRP A 1 226 ? 19.988 -8.420 11.919 1.00 38.56 226 TRP A N 1
ATOM 1911 C CA . TRP A 1 226 ? 20.210 -7.301 12.829 1.00 38.56 226 TRP A CA 1
ATOM 1912 C C . TRP A 1 226 ? 21.054 -7.710 14.042 1.00 38.56 226 TRP A C 1
ATOM 1914 O O . TRP A 1 226 ? 21.805 -6.874 14.532 1.00 38.56 226 TRP A O 1
ATOM 1924 N N . ASP A 1 227 ? 21.065 -8.987 14.435 1.00 38.19 227 ASP A N 1
ATOM 1925 C CA . ASP A 1 227 ? 21.977 -9.545 15.451 1.00 38.19 227 ASP A CA 1
ATOM 1926 C C . ASP A 1 227 ? 23.458 -9.340 15.072 1.00 38.19 227 ASP A C 1
ATOM 1928 O O . ASP A 1 227 ? 24.330 -9.125 15.920 1.00 38.19 227 ASP A O 1
ATOM 1932 N N . GLU A 1 228 ? 23.744 -9.360 13.766 1.00 36.66 228 GLU A N 1
ATOM 1933 C CA . GLU A 1 228 ? 25.064 -9.130 13.170 1.00 36.66 228 GLU A CA 1
ATOM 1934 C C . GLU A 1 228 ? 25.373 -7.620 13.073 1.00 36.66 228 GLU A C 1
ATOM 1936 O O . GLU A 1 228 ? 26.516 -7.218 13.238 1.00 36.66 228 GLU A O 1
ATOM 1941 N N . ILE A 1 229 ? 24.372 -6.753 12.872 1.00 34.47 229 ILE A N 1
ATOM 1942 C CA . ILE A 1 229 ? 24.558 -5.290 12.781 1.00 34.47 229 ILE A CA 1
ATOM 1943 C C . ILE A 1 229 ? 24.647 -4.628 14.160 1.00 34.47 229 ILE A C 1
ATOM 1945 O O . ILE A 1 229 ? 25.526 -3.794 14.382 1.00 34.47 229 ILE A O 1
ATOM 1949 N N . ALA A 1 230 ? 23.789 -5.019 15.101 1.00 34.06 230 ALA A N 1
ATOM 1950 C CA . ALA A 1 230 ? 23.780 -4.518 16.470 1.00 34.06 230 ALA A CA 1
ATOM 1951 C C . ALA A 1 230 ? 25.062 -4.911 17.220 1.00 34.06 230 ALA A C 1
ATOM 1953 O O . ALA A 1 230 ? 25.620 -4.084 17.934 1.00 34.06 230 ALA A O 1
ATOM 1954 N N . SER A 1 231 ? 25.596 -6.118 16.991 1.00 38.22 231 SER A N 1
ATOM 1955 C CA . SER A 1 231 ? 26.899 -6.541 17.533 1.00 38.22 231 SER A CA 1
ATOM 1956 C C . SER A 1 231 ? 28.091 -5.773 16.944 1.00 38.22 231 SER A C 1
ATOM 1958 O O . SER A 1 231 ? 29.084 -5.571 17.642 1.00 38.22 231 SER A O 1
ATOM 1960 N N . ILE A 1 232 ? 27.989 -5.306 15.693 1.00 35.53 232 ILE A N 1
ATOM 1961 C CA . ILE A 1 232 ? 29.019 -4.498 15.019 1.00 35.53 232 ILE A CA 1
ATOM 1962 C C . ILE A 1 232 ? 28.963 -3.020 15.440 1.00 35.53 232 ILE A C 1
ATOM 1964 O O . ILE A 1 232 ? 30.009 -2.380 15.525 1.00 35.53 232 ILE A O 1
ATOM 1968 N N . LEU A 1 233 ? 27.772 -2.463 15.681 1.00 32.16 233 LEU A N 1
ATOM 1969 C CA . LEU A 1 233 ? 27.599 -1.059 16.080 1.00 32.16 233 LEU A CA 1
ATOM 1970 C C . LEU A 1 233 ? 27.753 -0.857 17.598 1.00 32.16 233 LEU A C 1
ATOM 1972 O O . LEU A 1 233 ? 28.331 0.141 18.018 1.00 32.16 233 LEU A O 1
ATOM 1976 N N . HIS A 1 234 ? 27.308 -1.819 18.416 1.00 36.94 234 HIS A N 1
ATOM 1977 C CA . HIS A 1 234 ? 27.407 -1.795 19.879 1.00 36.94 234 HIS A CA 1
ATOM 1978 C C . HIS A 1 234 ? 27.551 -3.222 20.465 1.00 36.94 234 HIS A C 1
ATOM 1980 O O . HIS A 1 234 ? 26.552 -3.916 20.668 1.00 36.94 234 HIS A O 1
ATOM 1986 N N . PRO A 1 235 ? 28.771 -3.666 20.834 1.00 43.53 235 PRO A N 1
ATOM 1987 C CA . PRO A 1 235 ? 29.048 -5.046 21.262 1.00 43.53 235 PRO A CA 1
ATOM 1988 C C . PRO A 1 235 ? 28.167 -5.573 22.411 1.00 43.53 235 PRO A C 1
ATOM 1990 O O . PRO A 1 235 ? 27.777 -6.737 22.398 1.00 43.53 235 PRO A O 1
ATOM 1993 N N . ALA A 1 236 ? 27.783 -4.707 23.357 1.00 42.88 236 ALA A N 1
ATOM 1994 C CA . ALA A 1 236 ? 26.918 -5.055 24.491 1.00 42.88 236 ALA A CA 1
ATOM 1995 C C . ALA A 1 236 ? 25.456 -5.364 24.094 1.00 42.88 236 ALA A C 1
ATOM 1997 O O . ALA A 1 236 ? 24.769 -6.102 24.795 1.00 42.88 236 ALA A O 1
ATOM 1998 N N . ILE A 1 237 ? 24.976 -4.827 22.965 1.00 39.47 237 ILE A N 1
ATOM 1999 C CA . ILE A 1 237 ? 23.629 -5.096 22.431 1.00 39.47 237 ILE A CA 1
ATOM 2000 C C . ILE A 1 237 ? 23.616 -6.452 21.714 1.00 39.47 237 ILE A C 1
ATOM 2002 O O . ILE A 1 237 ? 22.683 -7.235 21.878 1.00 39.47 237 ILE A O 1
ATOM 2006 N N . GLY A 1 238 ? 24.691 -6.772 20.989 1.00 40.72 238 GLY A N 1
ATOM 2007 C CA . GLY A 1 238 ? 24.871 -8.077 20.350 1.00 40.72 238 GLY A CA 1
ATOM 2008 C C . GLY A 1 238 ? 24.904 -9.256 21.328 1.00 40.72 238 GLY A C 1
ATOM 2009 O O . GLY A 1 238 ? 24.444 -10.348 20.999 1.00 40.72 238 GLY A O 1
ATOM 2010 N N . GLU A 1 239 ? 25.424 -9.042 22.538 1.00 45.19 239 GLU A N 1
ATOM 2011 C CA . GLU A 1 239 ? 25.492 -10.068 23.585 1.00 45.19 239 GLU A CA 1
ATOM 2012 C C . GLU A 1 239 ? 24.116 -10.356 24.212 1.00 45.19 239 GLU A C 1
ATOM 2014 O O . GLU A 1 239 ? 23.758 -11.519 24.400 1.00 45.19 239 GLU A O 1
ATOM 2019 N N . ALA A 1 240 ? 23.299 -9.316 24.432 1.00 43.84 240 ALA A N 1
ATOM 2020 C CA . ALA A 1 240 ? 21.916 -9.456 24.893 1.00 43.84 240 ALA A CA 1
ATOM 2021 C C . ALA A 1 240 ? 21.054 -10.225 23.875 1.00 43.84 240 ALA A C 1
ATOM 2023 O O . ALA A 1 240 ? 20.332 -11.151 24.233 1.00 43.84 240 ALA A O 1
ATOM 2024 N N . VAL A 1 241 ? 21.200 -9.907 22.589 1.00 41.34 241 VAL A N 1
ATOM 2025 C CA . VAL A 1 241 ? 20.474 -10.536 21.475 1.00 41.34 241 VAL A CA 1
ATOM 2026 C C . VAL A 1 241 ? 20.845 -12.018 21.277 1.00 41.34 241 VAL A C 1
ATOM 2028 O O . VAL A 1 241 ? 19.966 -12.858 21.066 1.00 41.34 241 VAL A O 1
ATOM 2031 N N . LYS A 1 242 ? 22.126 -12.383 21.436 1.00 46.81 242 LYS A N 1
ATOM 2032 C CA . LYS A 1 242 ? 22.564 -13.794 21.453 1.00 46.81 242 LYS A CA 1
ATOM 2033 C C . LYS A 1 242 ? 22.006 -14.582 22.640 1.00 46.81 242 LYS A C 1
ATOM 2035 O O . LYS A 1 242 ? 21.688 -15.754 22.486 1.00 46.81 242 LYS A O 1
ATOM 2040 N N . HIS A 1 243 ? 21.846 -13.951 23.803 1.00 47.28 243 HIS A N 1
ATOM 2041 C CA . HIS A 1 243 ? 21.206 -14.592 24.958 1.00 47.28 243 HIS A CA 1
ATOM 2042 C C . HIS A 1 243 ? 19.704 -14.865 24.742 1.00 47.28 243 HIS A C 1
ATOM 2044 O O . HIS A 1 243 ? 19.176 -15.812 25.322 1.00 47.28 243 HIS A O 1
ATOM 2050 N N . PHE A 1 244 ? 19.016 -14.092 23.892 1.00 42.19 244 PHE A N 1
ATOM 2051 C CA . PHE A 1 244 ? 17.587 -14.285 23.597 1.00 42.19 244 PHE A CA 1
ATOM 2052 C C . PHE A 1 244 ? 17.306 -15.338 22.510 1.00 42.19 244 PHE A C 1
ATOM 2054 O O . PHE A 1 244 ? 16.284 -16.021 22.560 1.00 42.19 244 PHE A O 1
ATOM 2061 N N . THR A 1 245 ? 18.207 -15.510 21.539 1.00 47.19 245 THR A N 1
ATOM 2062 C CA . THR A 1 245 ? 18.010 -16.406 20.379 1.00 47.19 245 THR A CA 1
ATOM 2063 C C . THR A 1 245 ? 18.212 -17.893 20.685 1.00 47.19 245 THR A C 1
ATOM 2065 O O . THR A 1 245 ? 17.706 -18.738 19.947 1.00 47.19 245 THR A O 1
ATOM 2068 N N . GLU A 1 246 ? 18.886 -18.242 21.783 1.00 43.97 246 GLU A N 1
ATOM 2069 C CA . GLU A 1 246 ? 19.173 -19.641 22.131 1.00 43.97 246 GLU A CA 1
ATOM 2070 C C . GLU A 1 246 ? 18.030 -20.361 22.879 1.00 43.97 246 GLU A C 1
ATOM 2072 O O . GLU A 1 246 ? 18.125 -21.572 23.084 1.00 43.97 246 GLU A O 1
ATOM 2077 N N . THR A 1 247 ? 16.930 -19.684 23.264 1.00 45.00 247 THR A N 1
ATOM 2078 C CA . THR A 1 247 ? 15.917 -20.297 24.161 1.00 45.00 247 THR A CA 1
ATOM 2079 C C . THR A 1 247 ? 14.421 -20.171 23.819 1.00 45.00 247 THR A C 1
ATOM 2081 O O . THR A 1 247 ? 13.632 -20.829 24.500 1.00 45.00 247 THR A O 1
ATOM 2084 N N . GLU A 1 248 ? 13.963 -19.472 22.771 1.00 52.78 248 GLU A N 1
ATOM 2085 C CA . GLU A 1 248 ? 12.507 -19.280 22.561 1.00 52.78 248 GLU A CA 1
ATOM 2086 C C . GLU A 1 248 ? 11.884 -20.002 21.347 1.00 52.78 248 GLU A C 1
ATOM 2088 O O . GLU A 1 248 ? 12.326 -19.906 20.202 1.00 52.78 248 GLU A O 1
ATOM 2093 N N . LYS A 1 249 ? 10.788 -20.725 21.622 1.00 67.50 249 LYS A N 1
ATOM 2094 C CA . LYS A 1 249 ? 9.864 -21.311 20.638 1.00 67.50 249 LYS A CA 1
ATOM 2095 C C . LYS A 1 249 ? 8.976 -20.210 20.046 1.00 67.50 249 LYS A C 1
ATOM 2097 O O . LYS A 1 249 ? 8.653 -19.248 20.727 1.00 67.50 249 LYS A O 1
ATOM 2102 N N . SER A 1 250 ? 8.516 -20.368 18.802 1.00 79.88 250 SER A N 1
ATOM 2103 C CA . SER A 1 250 ? 7.446 -19.506 18.281 1.00 79.88 250 SER A CA 1
ATOM 2104 C C . SER A 1 250 ? 6.172 -19.659 19.115 1.00 79.88 250 SER A C 1
ATOM 2106 O O . SER A 1 250 ? 5.772 -20.782 19.431 1.00 79.88 250 SER A O 1
ATOM 2108 N N . PHE A 1 251 ? 5.508 -18.543 19.394 1.00 86.06 251 PHE A N 1
ATOM 2109 C CA . PHE A 1 251 ? 4.258 -18.483 20.143 1.00 86.06 251 PHE A CA 1
ATOM 2110 C C . PHE A 1 251 ? 3.108 -18.067 19.234 1.00 86.06 251 PHE A C 1
ATOM 2112 O O . PHE A 1 251 ? 3.302 -17.378 18.230 1.00 86.06 251 PHE A O 1
ATOM 2119 N N . TYR A 1 252 ? 1.898 -18.482 19.590 1.00 89.38 252 TYR A N 1
ATOM 2120 C CA . TYR A 1 252 ? 0.695 -18.181 18.827 1.00 89.38 252 TYR A CA 1
ATOM 2121 C C . TYR A 1 252 ? -0.354 -17.550 19.733 1.00 89.38 252 TYR A C 1
ATOM 2123 O O . TYR A 1 252 ? -0.653 -18.084 20.799 1.00 89.38 252 TYR A O 1
ATOM 2131 N N . TYR A 1 253 ? -0.913 -16.423 19.308 1.00 90.69 253 TYR A N 1
ATOM 2132 C CA . TYR A 1 253 ? -1.888 -15.668 20.088 1.00 90.69 253 TYR A CA 1
ATOM 2133 C C . TYR A 1 253 ? -3.119 -15.365 19.256 1.00 90.69 253 TYR A C 1
ATOM 2135 O O . TYR A 1 253 ? -3.022 -15.015 18.077 1.00 90.69 253 TYR A O 1
ATOM 2143 N N . HIS A 1 254 ? -4.285 -15.411 19.891 1.00 92.12 254 HIS A N 1
ATOM 2144 C CA . HIS A 1 254 ? -5.445 -14.732 19.330 1.00 92.12 254 HIS A CA 1
ATOM 2145 C C . HIS A 1 254 ? -5.204 -13.205 19.374 1.00 92.12 254 HIS A C 1
ATOM 2147 O O . HIS A 1 254 ? -4.660 -12.718 20.364 1.00 92.12 254 HIS A O 1
ATOM 2153 N N . PRO A 1 255 ? -5.627 -12.406 18.374 1.00 92.88 255 PRO A N 1
ATOM 2154 C CA . PRO A 1 255 ? -5.360 -10.963 18.329 1.00 92.88 255 PRO A CA 1
ATOM 2155 C C . PRO A 1 255 ? -5.781 -10.204 19.589 1.00 92.88 255 PRO A C 1
ATOM 2157 O O . PRO A 1 255 ? -5.080 -9.301 20.031 1.00 92.88 255 PRO A O 1
ATOM 2160 N N . PHE A 1 256 ? -6.908 -10.598 20.185 1.00 94.31 256 PHE A N 1
ATOM 2161 C CA . PHE A 1 256 ? -7.450 -10.000 21.410 1.00 94.31 256 PHE A CA 1
ATOM 2162 C C . PHE A 1 256 ? -6.951 -10.653 22.709 1.00 94.31 256 PHE A C 1
ATOM 2164 O O . PHE A 1 256 ? -7.372 -10.239 23.787 1.00 94.31 256 PHE A O 1
ATOM 2171 N N . GLN A 1 257 ? -6.078 -11.659 22.633 1.00 93.62 257 GLN A N 1
ATOM 2172 C CA . GLN A 1 257 ? -5.535 -12.318 23.818 1.00 93.62 257 GLN A CA 1
ATOM 2173 C C . GLN A 1 257 ? -4.682 -11.331 24.626 1.00 93.62 257 GLN A C 1
ATOM 2175 O O . GLN A 1 257 ? -3.848 -10.642 24.033 1.00 93.62 257 GLN A O 1
ATOM 2180 N N . PRO A 1 258 ? -4.884 -11.226 25.952 1.00 93.31 258 PRO A N 1
ATOM 2181 C CA . PRO A 1 258 ? -4.094 -10.341 26.794 1.00 93.31 258 PRO A CA 1
ATOM 2182 C C . PRO A 1 258 ? -2.647 -10.814 26.873 1.00 93.31 258 PRO A C 1
ATOM 2184 O O . PRO A 1 258 ? -2.383 -11.980 27.166 1.00 93.31 258 PRO A O 1
ATOM 2187 N N . ILE A 1 259 ? -1.728 -9.878 26.668 1.00 91.31 259 ILE A N 1
ATOM 2188 C CA . ILE A 1 259 ? -0.297 -10.059 26.883 1.00 91.31 259 ILE A CA 1
ATOM 2189 C C . ILE A 1 259 ? 0.265 -8.881 27.682 1.00 91.31 259 ILE A C 1
ATOM 2191 O O . ILE A 1 259 ? -0.297 -7.781 27.691 1.00 91.31 259 ILE A O 1
ATOM 2195 N N . ALA A 1 260 ? 1.387 -9.123 28.347 1.00 87.25 260 ALA A N 1
ATOM 2196 C CA . ALA A 1 260 ? 2.159 -8.115 29.056 1.00 87.25 260 ALA A CA 1
ATOM 2197 C C . ALA A 1 260 ? 3.604 -8.101 28.557 1.00 87.25 260 ALA A C 1
ATOM 2199 O O . ALA A 1 260 ? 4.122 -9.122 28.114 1.00 87.25 260 ALA A O 1
ATOM 2200 N N . VAL A 1 261 ? 4.268 -6.950 28.654 1.00 82.62 261 VAL A N 1
ATOM 2201 C CA . VAL A 1 261 ? 5.689 -6.797 28.310 1.00 82.62 261 VAL A CA 1
ATOM 2202 C C . VAL A 1 261 ? 6.424 -6.143 29.471 1.00 82.62 261 VAL A C 1
ATOM 2204 O O . VAL A 1 261 ? 5.937 -5.191 30.088 1.00 82.62 261 VAL A O 1
ATOM 2207 N N . ASN A 1 262 ? 7.620 -6.647 29.766 1.00 76.88 262 ASN A N 1
ATOM 2208 C CA . ASN A 1 262 ? 8.476 -6.078 30.799 1.00 76.88 262 ASN A CA 1
ATOM 2209 C C . ASN A 1 262 ? 8.921 -4.659 30.416 1.00 76.88 262 ASN A C 1
ATOM 2211 O O . ASN A 1 262 ? 9.271 -4.386 29.269 1.00 76.88 262 ASN A O 1
ATOM 2215 N N . ASN A 1 263 ? 8.941 -3.747 31.394 1.00 79.25 263 ASN A N 1
ATOM 2216 C CA . ASN A 1 263 ? 9.327 -2.346 31.189 1.00 79.25 263 ASN A CA 1
ATOM 2217 C C . ASN A 1 263 ? 8.566 -1.658 30.037 1.00 79.25 263 ASN A C 1
ATOM 2219 O O . ASN A 1 263 ? 9.173 -0.898 29.286 1.00 79.25 263 ASN A O 1
ATOM 2223 N N . PHE A 1 264 ? 7.259 -1.914 29.880 1.00 80.62 264 PHE A N 1
ATOM 2224 C CA . PHE A 1 264 ? 6.468 -1.413 28.745 1.00 80.62 264 PHE A CA 1
ATOM 2225 C C . PHE A 1 264 ? 6.602 0.106 28.506 1.00 80.62 264 PHE A C 1
ATOM 2227 O O . PHE A 1 264 ? 6.580 0.538 27.360 1.00 80.62 264 PHE A O 1
ATOM 2234 N N . GLN A 1 265 ? 6.817 0.917 29.553 1.00 81.69 265 GLN A N 1
ATOM 2235 C CA . GLN A 1 265 ? 7.014 2.370 29.419 1.00 81.69 265 GLN A CA 1
ATOM 2236 C C . GLN A 1 265 ? 8.334 2.762 28.738 1.00 81.69 265 GLN A C 1
ATOM 2238 O O . GLN A 1 265 ? 8.468 3.889 28.270 1.00 81.69 265 GLN A O 1
ATOM 2243 N N . LYS A 1 266 ? 9.331 1.870 28.729 1.00 82.25 266 LYS A N 1
ATOM 2244 C CA . LYS A 1 266 ? 10.628 2.088 28.070 1.00 82.25 266 LYS A CA 1
ATOM 2245 C C . LYS A 1 266 ? 10.625 1.641 26.607 1.00 82.25 266 LYS A C 1
ATOM 2247 O O . LYS A 1 266 ? 11.590 1.917 25.903 1.00 82.25 266 LYS A O 1
ATOM 2252 N N . GLN A 1 267 ? 9.574 0.950 26.169 1.00 81.19 267 GLN A N 1
ATOM 2253 C CA . GLN A 1 267 ? 9.460 0.432 24.812 1.00 81.19 267 GLN A CA 1
ATOM 2254 C C . GLN A 1 267 ? 9.193 1.585 23.845 1.00 81.19 267 GLN A C 1
ATOM 2256 O O . GLN A 1 267 ? 8.263 2.369 24.040 1.00 81.19 267 GLN A O 1
ATOM 2261 N N . GLN A 1 268 ? 10.000 1.690 22.793 1.00 79.25 268 GLN A N 1
ATOM 2262 C CA . GLN A 1 268 ? 9.820 2.683 21.737 1.00 79.25 268 GLN A CA 1
ATOM 2263 C C . GLN A 1 268 ? 9.239 1.984 20.508 1.00 79.25 268 GLN A C 1
ATOM 2265 O O . GLN A 1 268 ? 9.964 1.551 19.619 1.00 79.25 268 GLN A O 1
ATOM 2270 N N . THR A 1 269 ? 7.918 1.841 20.485 1.00 81.00 269 THR A N 1
ATOM 2271 C CA . THR A 1 269 ? 7.140 1.197 19.418 1.00 81.00 269 THR A CA 1
ATOM 2272 C C . THR A 1 269 ? 6.453 2.234 18.524 1.00 81.00 269 THR A C 1
ATOM 2274 O O . THR A 1 269 ? 6.214 3.363 18.951 1.00 81.00 269 THR A O 1
ATOM 2277 N N . GLY A 1 270 ? 6.068 1.855 17.297 1.00 71.19 270 GLY A N 1
ATOM 2278 C CA . GLY A 1 270 ? 5.316 2.743 16.390 1.00 71.19 270 GLY A CA 1
ATOM 2279 C C . GLY A 1 270 ? 3.925 3.146 16.913 1.00 71.19 270 GLY A C 1
ATOM 2280 O O . GLY A 1 270 ? 3.388 4.190 16.549 1.00 71.19 270 GLY A O 1
ATOM 2281 N N . VAL A 1 271 ? 3.351 2.349 17.820 1.00 84.19 271 VAL A N 1
ATOM 2282 C CA . VAL A 1 271 ? 2.138 2.675 18.584 1.00 84.19 271 VAL A CA 1
ATOM 2283 C C . VAL A 1 271 ? 2.498 2.717 20.063 1.00 84.19 271 VAL A C 1
ATOM 2285 O O . VAL A 1 271 ? 3.051 1.748 20.573 1.00 84.19 271 VAL A O 1
ATOM 2288 N N . ALA A 1 272 ? 2.179 3.808 20.760 1.00 83.12 272 ALA A N 1
ATOM 2289 C CA . ALA A 1 272 ? 2.506 3.960 22.176 1.00 83.12 272 ALA A CA 1
ATOM 2290 C C . ALA A 1 272 ? 1.819 2.895 23.054 1.00 83.12 272 ALA A C 1
ATOM 2292 O O . ALA A 1 272 ? 0.599 2.728 23.006 1.00 83.12 272 ALA A O 1
ATOM 2293 N N . LEU A 1 273 ? 2.597 2.218 23.903 1.00 84.75 273 LEU A N 1
ATOM 2294 C CA . LEU A 1 273 ? 2.076 1.295 24.913 1.00 84.75 273 LEU A CA 1
ATOM 2295 C C . LEU A 1 273 ? 1.650 2.085 26.158 1.00 84.75 273 LEU A C 1
ATOM 2297 O O . LEU A 1 273 ? 2.475 2.498 26.969 1.00 84.75 273 LEU A O 1
ATOM 2301 N N . THR A 1 274 ? 0.347 2.314 26.314 1.00 78.06 274 THR A N 1
ATOM 2302 C CA . THR A 1 274 ? -0.223 3.137 27.401 1.00 78.06 274 THR A CA 1
ATOM 2303 C C . THR A 1 274 ? -0.550 2.349 28.675 1.00 78.06 274 THR A C 1
ATOM 2305 O O . THR A 1 274 ? -0.906 2.938 29.693 1.00 78.06 274 THR A O 1
ATOM 2308 N N . SER A 1 275 ? -0.428 1.020 28.641 1.00 81.44 275 SER A N 1
ATOM 2309 C CA . SER A 1 275 ? -0.781 0.099 29.728 1.00 81.44 275 SER A CA 1
ATOM 2310 C C . SER A 1 275 ? 0.201 -1.081 29.763 1.00 81.44 275 SER A C 1
ATOM 2312 O O . SER A 1 275 ? 0.663 -1.493 28.699 1.00 81.44 275 SER A O 1
ATOM 2314 N N . PRO A 1 276 ? 0.485 -1.678 30.941 1.00 79.75 276 PRO A N 1
ATOM 2315 C CA . PRO A 1 276 ? 1.264 -2.920 31.039 1.00 79.75 276 PRO A CA 1
ATOM 2316 C C . PRO A 1 276 ? 0.554 -4.128 30.421 1.00 79.75 276 PRO A C 1
ATOM 2318 O O . PRO A 1 276 ? 1.190 -5.146 30.171 1.00 79.75 276 PRO A O 1
ATOM 2321 N N . LEU A 1 277 ? -0.761 -4.018 30.221 1.00 86.69 277 LEU A N 1
ATOM 2322 C CA . LEU A 1 277 ? -1.634 -5.060 29.705 1.00 86.69 277 LEU A CA 1
ATOM 2323 C C . LEU A 1 277 ? -2.339 -4.561 28.440 1.00 86.69 277 LEU A C 1
ATOM 2325 O O . LEU A 1 277 ? -3.047 -3.543 28.470 1.00 86.69 277 LEU A O 1
ATOM 2329 N N . PHE A 1 278 ? -2.167 -5.286 27.341 1.00 92.25 278 PHE A N 1
ATOM 2330 C CA . PHE A 1 278 ? -2.746 -4.965 26.036 1.00 92.25 278 PHE A CA 1
ATOM 2331 C C . PHE A 1 278 ? -3.073 -6.246 25.256 1.00 92.25 278 PHE A C 1
ATOM 2333 O O . PHE A 1 278 ? -2.544 -7.315 25.567 1.00 92.25 278 PHE A O 1
ATOM 2340 N N . PRO A 1 279 ? -3.972 -6.174 24.263 1.00 94.50 279 PRO A N 1
ATOM 2341 C CA . PRO A 1 279 ? -4.237 -7.306 23.393 1.00 94.50 279 PRO A CA 1
ATOM 2342 C C . PRO A 1 279 ? -3.045 -7.538 22.458 1.00 94.50 279 PRO A C 1
ATOM 2344 O O . PRO A 1 279 ? -2.389 -6.581 22.037 1.00 94.50 279 PRO A O 1
ATOM 2347 N N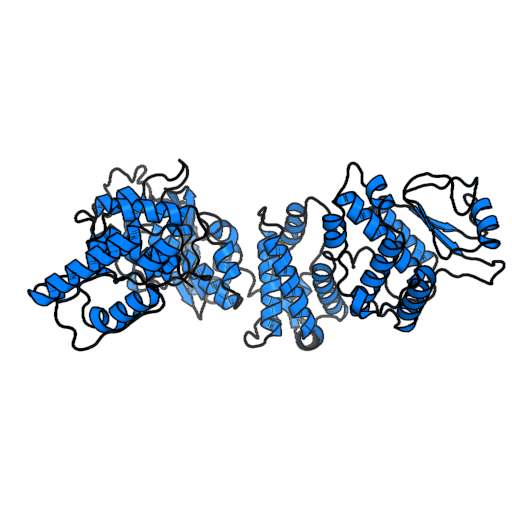 . ALA A 1 280 ? -2.785 -8.796 22.100 1.00 93.56 280 ALA A N 1
ATOM 2348 C CA . ALA A 1 280 ? -1.644 -9.202 21.279 1.00 93.56 280 ALA A CA 1
ATOM 2349 C C . ALA A 1 280 ? -1.461 -8.342 20.013 1.00 93.56 280 ALA A C 1
ATOM 2351 O O . ALA A 1 280 ? -0.363 -7.859 19.729 1.00 93.56 280 ALA A O 1
ATOM 2352 N N . PHE A 1 281 ? -2.543 -8.026 19.298 1.00 93.81 281 PHE A N 1
ATOM 2353 C CA . PHE A 1 281 ? -2.457 -7.245 18.060 1.00 93.81 281 PHE A CA 1
ATOM 2354 C C . PHE A 1 281 ? -1.787 -5.867 18.218 1.00 93.81 281 PHE A C 1
ATOM 2356 O O . PHE A 1 281 ? -1.312 -5.326 17.224 1.00 93.81 281 PHE A O 1
ATOM 2363 N N . VAL A 1 282 ? -1.728 -5.285 19.423 1.00 94.12 282 VAL A N 1
ATOM 2364 C CA . VAL A 1 282 ? -1.104 -3.969 19.645 1.00 94.12 282 VAL A CA 1
ATOM 2365 C C . VAL A 1 282 ? 0.391 -3.993 19.332 1.00 94.12 282 VAL A C 1
ATOM 2367 O O . VAL A 1 282 ? 0.884 -3.054 18.711 1.00 94.12 282 VAL A O 1
ATOM 2370 N N . LEU A 1 283 ? 1.113 -5.069 19.670 1.00 90.50 283 LEU A N 1
ATOM 2371 C CA . LEU A 1 283 ? 2.529 -5.179 19.290 1.00 90.50 283 LEU A CA 1
ATOM 2372 C C . LEU A 1 283 ? 2.688 -5.361 17.779 1.00 90.50 283 LEU A C 1
ATOM 2374 O O . LEU A 1 283 ? 3.551 -4.728 17.177 1.00 90.50 283 LEU A O 1
ATOM 2378 N N . LYS A 1 284 ? 1.800 -6.142 17.147 1.00 89.38 284 LYS A N 1
ATOM 2379 C CA . LYS A 1 284 ? 1.758 -6.280 15.683 1.00 89.38 284 LYS A CA 1
ATOM 2380 C C . LYS A 1 284 ? 1.533 -4.927 14.997 1.00 89.38 284 LYS A C 1
ATOM 2382 O O . LYS A 1 284 ? 2.215 -4.627 14.019 1.00 89.38 284 LYS A O 1
ATOM 2387 N N . ALA A 1 285 ? 0.623 -4.113 15.532 1.00 89.81 285 ALA A N 1
ATOM 2388 C CA . ALA A 1 285 ? 0.348 -2.765 15.047 1.00 89.81 285 ALA A CA 1
ATOM 2389 C C . ALA A 1 285 ? 1.544 -1.831 15.244 1.00 89.81 285 ALA A C 1
ATOM 2391 O O . ALA A 1 285 ? 1.857 -1.043 14.354 1.00 89.81 285 ALA A O 1
ATOM 2392 N N . GLY A 1 286 ? 2.239 -1.952 16.378 1.00 86.06 286 GLY A N 1
ATOM 2393 C CA . GLY A 1 286 ? 3.492 -1.251 16.635 1.00 86.06 286 GLY A CA 1
ATOM 2394 C C . GLY A 1 286 ? 4.559 -1.557 15.584 1.00 86.06 286 GLY A C 1
ATOM 2395 O O . GLY A 1 286 ? 5.173 -0.622 15.075 1.00 86.06 286 GLY A O 1
ATOM 2396 N N . GLU A 1 287 ? 4.734 -2.830 15.219 1.00 77.94 287 GLU A N 1
ATOM 2397 C CA . GLU A 1 287 ? 5.647 -3.250 14.145 1.00 77.94 287 GLU A CA 1
ATOM 2398 C C . GLU A 1 287 ? 5.217 -2.749 12.762 1.00 77.94 287 GLU A C 1
ATOM 2400 O O . GLU A 1 287 ? 6.062 -2.310 11.987 1.00 77.94 287 GLU A O 1
ATOM 2405 N N . ASP A 1 288 ? 3.923 -2.799 12.433 1.00 75.81 288 ASP A N 1
ATOM 2406 C CA . ASP A 1 288 ? 3.431 -2.352 11.122 1.00 75.81 288 ASP A CA 1
ATOM 2407 C C . ASP A 1 288 ? 3.591 -0.834 10.951 1.00 75.81 288 ASP A C 1
ATOM 2409 O O . ASP A 1 288 ? 4.016 -0.371 9.892 1.00 75.81 288 ASP A O 1
ATOM 2413 N N . VAL A 1 289 ? 3.319 -0.049 11.999 1.00 77.12 289 VAL A N 1
ATOM 2414 C CA . VAL A 1 289 ? 3.572 1.401 11.984 1.00 77.12 289 VAL A CA 1
ATOM 2415 C C . VAL A 1 289 ? 5.066 1.690 11.895 1.00 77.12 289 VAL A C 1
ATOM 2417 O O . VAL A 1 289 ? 5.472 2.507 11.075 1.00 77.12 289 VAL A O 1
ATOM 2420 N N . ALA A 1 290 ? 5.886 1.002 12.693 1.00 72.44 290 ALA A N 1
ATOM 2421 C CA . ALA A 1 290 ? 7.341 1.109 12.639 1.00 72.44 290 ALA A CA 1
ATOM 2422 C C . ALA A 1 290 ? 7.882 0.820 11.231 1.00 72.44 290 ALA A C 1
ATOM 2424 O O . ALA A 1 290 ? 8.699 1.579 10.718 1.00 72.44 290 ALA A O 1
ATOM 2425 N N . PHE A 1 291 ? 7.385 -0.228 10.573 1.00 65.75 291 PHE A N 1
ATOM 2426 C CA . PHE A 1 291 ? 7.741 -0.562 9.198 1.00 65.75 291 PHE A CA 1
ATOM 2427 C C . PHE A 1 291 ? 7.414 0.581 8.225 1.00 65.75 291 PHE A C 1
ATOM 2429 O O . PHE A 1 291 ? 8.267 0.958 7.420 1.00 65.75 291 PHE A O 1
ATOM 2436 N N . TRP A 1 292 ? 6.216 1.165 8.307 1.00 61.59 292 TRP A N 1
ATOM 2437 C CA . TRP A 1 292 ? 5.808 2.262 7.423 1.00 61.59 292 TRP A CA 1
ATOM 2438 C C . TRP A 1 292 ? 6.527 3.576 7.712 1.00 61.59 292 TRP A C 1
ATOM 2440 O O . TRP A 1 292 ? 6.900 4.267 6.769 1.00 61.59 292 TRP A O 1
ATOM 2450 N N . GLU A 1 293 ? 6.775 3.912 8.977 1.00 62.09 293 GLU A N 1
ATOM 2451 C CA . GLU A 1 293 ? 7.567 5.093 9.340 1.00 62.09 293 GLU A CA 1
ATOM 2452 C C . GLU A 1 293 ? 9.023 4.932 8.897 1.00 62.09 293 GLU A C 1
ATOM 2454 O O . GLU A 1 293 ? 9.589 5.861 8.322 1.00 62.09 293 GLU A O 1
ATOM 2459 N N . ASN A 1 294 ? 9.606 3.742 9.060 1.00 52.69 294 ASN A N 1
ATOM 2460 C CA . ASN A 1 294 ? 10.938 3.429 8.548 1.00 52.69 294 ASN A CA 1
ATOM 2461 C C . ASN A 1 294 ? 10.981 3.512 7.015 1.00 52.69 294 ASN A C 1
ATOM 2463 O O . ASN A 1 294 ? 11.922 4.075 6.467 1.00 52.69 294 ASN A O 1
ATOM 2467 N N . THR A 1 295 ? 9.956 3.001 6.324 1.00 50.53 295 THR A N 1
ATOM 2468 C CA . THR A 1 295 ? 9.840 3.054 4.854 1.00 50.53 295 THR A CA 1
ATOM 2469 C C . THR A 1 295 ? 9.684 4.494 4.361 1.00 50.53 295 THR A C 1
ATOM 2471 O O . THR A 1 295 ? 10.385 4.912 3.444 1.00 50.53 295 THR A O 1
ATOM 2474 N N . ALA A 1 296 ? 8.817 5.284 4.995 1.00 49.16 296 ALA A N 1
ATOM 2475 C CA . ALA A 1 296 ? 8.638 6.699 4.684 1.00 49.16 296 ALA A CA 1
ATOM 2476 C C . ALA A 1 296 ? 9.912 7.510 4.968 1.00 49.16 296 ALA A C 1
ATOM 2478 O O . ALA A 1 296 ? 10.257 8.392 4.196 1.00 49.16 296 ALA A O 1
ATOM 2479 N N . THR A 1 297 ? 10.648 7.179 6.027 1.00 46.31 297 THR A N 1
ATOM 2480 C CA . THR A 1 297 ? 11.925 7.820 6.385 1.00 46.31 297 THR A CA 1
ATOM 2481 C C . THR A 1 297 ? 13.065 7.436 5.439 1.00 46.31 297 THR A C 1
ATOM 2483 O O . THR A 1 297 ? 13.946 8.253 5.171 1.00 46.31 297 THR A O 1
ATOM 2486 N N . ALA A 1 298 ? 13.089 6.185 4.973 1.00 41.41 298 ALA A N 1
ATOM 2487 C CA . ALA A 1 298 ? 14.112 5.673 4.065 1.00 41.41 298 ALA A CA 1
ATOM 2488 C C . ALA A 1 298 ? 13.895 6.121 2.616 1.00 41.41 298 ALA A C 1
ATOM 2490 O O . ALA A 1 298 ? 14.844 6.118 1.842 1.00 41.41 298 ALA A O 1
ATOM 2491 N N . ALA A 1 299 ? 12.662 6.472 2.250 1.00 40.66 299 ALA A N 1
ATOM 2492 C CA . ALA A 1 299 ? 12.297 6.677 0.858 1.00 40.66 299 ALA A CA 1
ATOM 2493 C C . ALA A 1 299 ? 11.611 8.035 0.587 1.00 40.66 299 ALA A C 1
ATOM 2495 O O . ALA A 1 299 ? 11.645 8.503 -0.534 1.00 40.66 299 ALA A O 1
ATOM 2496 N N . GLU A 1 300 ? 11.004 8.713 1.563 1.00 42.84 300 GLU A N 1
ATOM 2497 C CA . GLU A 1 300 ? 10.146 9.895 1.342 1.00 42.84 300 GLU A CA 1
ATOM 2498 C C . GLU A 1 300 ? 9.082 9.712 0.230 1.00 42.84 300 GLU A C 1
ATOM 2500 O O . GLU A 1 300 ? 8.798 10.630 -0.547 1.00 42.84 300 GLU A O 1
ATOM 2505 N N . TYR A 1 301 ? 8.452 8.534 0.146 1.00 42.97 301 TYR A N 1
ATOM 2506 C CA . TYR A 1 301 ? 7.491 8.242 -0.924 1.00 42.97 301 TYR A CA 1
ATOM 2507 C C . TYR A 1 301 ? 6.006 8.297 -0.583 1.00 42.97 301 TYR A C 1
ATOM 2509 O O . TYR A 1 301 ? 5.571 8.187 0.560 1.00 42.97 301 TYR A O 1
ATOM 2517 N N . THR A 1 302 ? 5.254 8.537 -1.661 1.00 42.38 302 THR A N 1
ATOM 2518 C CA . THR A 1 302 ? 3.876 9.021 -1.781 1.00 42.38 302 THR A CA 1
ATOM 2519 C C . THR A 1 302 ? 2.832 8.068 -1.188 1.00 42.38 302 THR A C 1
ATOM 2521 O O . THR A 1 302 ? 2.977 6.847 -1.219 1.00 42.38 302 THR A O 1
ATOM 2524 N N . VAL A 1 303 ? 1.721 8.652 -0.721 1.00 40.78 303 VAL A N 1
ATOM 2525 C CA . VAL A 1 303 ? 0.522 8.001 -0.143 1.00 40.78 303 VAL A CA 1
ATOM 2526 C C . VAL A 1 303 ? 0.027 6.775 -0.942 1.00 40.78 303 VAL A C 1
ATOM 2528 O O . VAL A 1 303 ? -0.519 5.832 -0.368 1.00 40.78 303 VAL A O 1
ATOM 2531 N N . ASP A 1 304 ? 0.268 6.738 -2.253 1.00 41.97 304 ASP A N 1
ATOM 2532 C CA . ASP A 1 304 ? -0.149 5.658 -3.157 1.00 41.97 304 ASP A CA 1
ATOM 2533 C C . ASP A 1 304 ? 0.579 4.319 -2.906 1.00 41.97 304 ASP A C 1
ATOM 2535 O O . ASP A 1 304 ? -0.006 3.250 -3.083 1.00 41.97 304 ASP A O 1
ATOM 2539 N N . ILE A 1 305 ? 1.836 4.349 -2.444 1.00 45.00 305 ILE A N 1
ATOM 2540 C CA . ILE A 1 305 ? 2.588 3.142 -2.055 1.00 45.00 305 ILE A CA 1
ATOM 2541 C C . ILE A 1 305 ? 1.974 2.559 -0.777 1.00 45.00 305 ILE A C 1
ATOM 2543 O O . ILE A 1 305 ? 1.613 1.386 -0.744 1.00 45.00 305 ILE A O 1
ATOM 2547 N N . ILE A 1 306 ? 1.750 3.398 0.238 1.00 46.00 306 ILE A N 1
ATOM 2548 C CA . ILE A 1 306 ? 1.145 3.000 1.521 1.00 46.00 306 ILE A CA 1
ATOM 2549 C C . ILE A 1 306 ? -0.231 2.351 1.298 1.00 46.00 306 ILE A C 1
ATOM 2551 O O . ILE A 1 306 ? -0.522 1.291 1.849 1.00 46.00 306 ILE A O 1
ATOM 2555 N N . THR A 1 307 ? -1.058 2.946 0.435 1.00 48.53 307 THR A N 1
ATOM 2556 C CA . THR A 1 307 ? -2.421 2.461 0.149 1.00 48.53 307 THR A CA 1
ATOM 2557 C C . THR A 1 307 ? -2.476 1.197 -0.718 1.00 48.53 307 THR A C 1
ATOM 2559 O O . THR A 1 307 ? -3.460 0.467 -0.649 1.00 48.53 307 THR A O 1
ATOM 2562 N N . THR A 1 308 ? -1.437 0.896 -1.506 1.00 46.94 308 THR A N 1
ATOM 2563 C CA . THR A 1 308 ? -1.374 -0.321 -2.345 1.00 46.94 308 THR A CA 1
ATOM 2564 C C . THR A 1 308 ? -0.999 -1.571 -1.541 1.00 46.94 308 THR A C 1
ATOM 2566 O O . THR A 1 308 ? -1.350 -2.693 -1.911 1.00 46.94 308 THR A O 1
ATOM 2569 N N . PHE A 1 309 ? -0.277 -1.395 -0.436 1.00 48.31 309 PHE A N 1
ATOM 2570 C CA . PHE A 1 309 ? 0.316 -2.487 0.340 1.00 48.31 309 PHE A CA 1
ATOM 2571 C C . PHE A 1 309 ? -0.395 -2.769 1.672 1.00 48.31 309 PHE A C 1
ATOM 2573 O O . PHE A 1 309 ? 0.017 -3.671 2.409 1.00 48.31 309 PHE A O 1
ATOM 2580 N N . SER A 1 310 ? -1.472 -2.044 1.968 1.00 42.56 310 SER A N 1
ATOM 2581 C CA . SER A 1 310 ? -2.282 -2.200 3.172 1.00 42.56 310 SER A CA 1
ATOM 2582 C C . SER A 1 310 ? -3.187 -3.448 3.053 1.00 42.56 310 SER A C 1
ATOM 2584 O O . SER A 1 310 ? -4.058 -3.566 2.193 1.00 42.56 310 SER A O 1
ATOM 2586 N N . GLY A 1 311 ? -2.865 -4.490 3.833 1.00 43.16 311 GLY A N 1
ATOM 2587 C CA . GLY A 1 311 ? -3.386 -5.857 3.678 1.00 43.16 311 GLY A CA 1
ATOM 2588 C C . GLY A 1 311 ? -2.936 -6.780 4.818 1.00 43.16 311 GLY A C 1
ATOM 2589 O O . GLY A 1 311 ? -1.731 -6.854 5.083 1.00 43.16 311 GLY A O 1
ATOM 2590 N N . VAL A 1 312 ? -3.848 -7.530 5.462 1.00 37.69 312 VAL A N 1
ATOM 2591 C CA . VAL A 1 312 ? -3.489 -8.552 6.471 1.00 37.69 312 VAL A CA 1
ATOM 2592 C C . VAL A 1 312 ? -2.705 -9.659 5.763 1.00 37.69 312 VAL A C 1
ATOM 2594 O O . VAL A 1 312 ? -3.258 -10.451 5.010 1.00 37.69 312 VAL A O 1
ATOM 2597 N N . GLY A 1 313 ? -1.384 -9.682 5.951 1.00 37.38 313 GLY A N 1
ATOM 2598 C CA . GLY A 1 313 ? -0.480 -10.666 5.341 1.00 37.38 313 GLY A CA 1
ATOM 2599 C C . GLY A 1 313 ? 0.353 -10.163 4.157 1.00 37.38 313 GLY A C 1
ATOM 2600 O O . GLY A 1 313 ? 1.368 -10.785 3.850 1.00 37.38 313 GLY A O 1
ATOM 2601 N N . ASN A 1 314 ? 0.016 -9.024 3.539 1.00 41.69 314 ASN A N 1
ATOM 2602 C CA . ASN A 1 314 ? 0.887 -8.399 2.535 1.00 41.69 314 ASN A CA 1
ATOM 2603 C C . ASN A 1 314 ? 2.083 -7.724 3.215 1.00 41.69 314 ASN A C 1
ATOM 2605 O O . ASN A 1 314 ? 3.217 -8.044 2.879 1.00 41.69 314 ASN A O 1
ATOM 2609 N N . ILE A 1 315 ? 1.861 -6.932 4.268 1.00 44.34 315 ILE A N 1
ATOM 2610 C CA . ILE A 1 315 ? 2.932 -6.265 5.038 1.00 44.34 315 ILE A CA 1
ATOM 2611 C C . ILE A 1 315 ? 3.958 -7.279 5.588 1.00 44.34 315 ILE A C 1
ATOM 2613 O O . ILE A 1 315 ? 5.167 -7.064 5.511 1.00 44.34 315 ILE A O 1
ATOM 2617 N N . ALA A 1 316 ? 3.499 -8.452 6.043 1.00 41.06 316 ALA A N 1
ATOM 2618 C CA . ALA A 1 316 ? 4.373 -9.519 6.540 1.00 41.06 316 ALA A CA 1
ATOM 2619 C C . ALA A 1 316 ? 5.315 -10.102 5.464 1.00 41.06 316 ALA A C 1
ATOM 2621 O O . ALA A 1 316 ? 6.422 -10.518 5.800 1.00 41.06 316 ALA A O 1
ATOM 2622 N N . LYS A 1 317 ? 4.921 -10.100 4.179 1.00 38.75 317 LYS A N 1
ATOM 2623 C CA . LYS A 1 317 ? 5.782 -10.515 3.049 1.00 38.75 317 LYS A CA 1
ATOM 2624 C C . LYS A 1 317 ? 6.859 -9.476 2.721 1.00 38.75 317 LYS A C 1
ATOM 2626 O O . LYS A 1 317 ? 7.881 -9.818 2.133 1.00 38.75 317 LYS A O 1
ATOM 2631 N N . PHE A 1 318 ? 6.637 -8.227 3.124 1.00 41.78 318 PHE A N 1
ATOM 2632 C CA . PHE A 1 318 ? 7.462 -7.068 2.789 1.00 41.78 318 PHE A CA 1
ATOM 2633 C C . PHE A 1 318 ? 8.364 -6.604 3.943 1.00 41.78 318 PHE A C 1
ATOM 2635 O O . PHE A 1 318 ? 9.273 -5.813 3.727 1.00 41.78 318 PHE A O 1
ATOM 2642 N N . ARG A 1 319 ? 8.220 -7.159 5.153 1.00 42.12 319 ARG A N 1
ATOM 2643 C CA . ARG A 1 319 ? 9.033 -6.800 6.334 1.00 42.12 319 ARG A CA 1
ATOM 2644 C C . ARG A 1 319 ? 10.550 -7.007 6.173 1.00 42.12 319 ARG A C 1
ATOM 2646 O O . ARG A 1 319 ? 11.342 -6.457 6.929 1.00 42.12 319 ARG A O 1
ATOM 2653 N N . HIS A 1 320 ? 10.976 -7.799 5.186 1.00 38.81 320 HIS A N 1
ATOM 2654 C CA . HIS A 1 320 ? 12.391 -8.002 4.856 1.00 38.81 320 HIS A CA 1
ATOM 2655 C C . HIS A 1 320 ? 13.001 -6.884 3.986 1.00 38.81 320 HIS A C 1
ATOM 2657 O O . HIS A 1 320 ? 14.219 -6.891 3.821 1.00 38.81 320 HIS A O 1
ATOM 2663 N N . LEU A 1 321 ? 12.190 -5.940 3.477 1.00 38.47 321 LEU A N 1
ATOM 2664 C CA . LEU A 1 321 ? 12.618 -4.790 2.657 1.00 38.47 321 LEU A CA 1
ATOM 2665 C C . LEU A 1 321 ? 13.457 -3.763 3.427 1.00 38.47 321 LEU A C 1
ATOM 2667 O O . LEU A 1 321 ? 14.221 -2.994 2.864 1.00 38.47 321 LEU A O 1
ATOM 2671 N N . TYR A 1 322 ? 13.349 -3.760 4.754 1.00 38.53 322 TYR A N 1
ATOM 2672 C CA . TYR A 1 322 ? 14.036 -2.809 5.629 1.00 38.53 322 TYR A CA 1
ATOM 2673 C C . TYR A 1 322 ? 15.578 -2.973 5.648 1.00 38.53 322 TYR A C 1
ATOM 2675 O O . TYR A 1 322 ? 16.286 -2.249 6.341 1.00 38.53 322 TYR A O 1
ATOM 2683 N N . LYS A 1 323 ? 16.134 -3.949 4.917 1.00 39.62 323 LYS A N 1
ATOM 2684 C CA . LYS A 1 323 ? 17.487 -4.474 5.151 1.00 39.62 323 LYS A CA 1
ATOM 2685 C C . LYS A 1 323 ? 18.597 -3.982 4.223 1.00 39.62 323 LYS A C 1
ATOM 2687 O O . LYS A 1 323 ? 19.698 -4.525 4.267 1.00 39.62 323 LYS A O 1
ATOM 2692 N N . VAL A 1 324 ? 18.359 -3.001 3.361 1.00 37.81 324 VAL A N 1
ATOM 2693 C CA . VAL A 1 324 ? 19.329 -2.720 2.285 1.00 37.81 324 VAL A CA 1
ATOM 2694 C C . VAL A 1 324 ? 20.244 -1.520 2.563 1.00 37.81 324 VAL A C 1
ATOM 2696 O O . VAL A 1 324 ? 21.265 -1.389 1.901 1.00 37.81 324 VAL A O 1
ATOM 2699 N N . SER A 1 325 ? 20.021 -0.694 3.590 1.00 39.25 325 SER A N 1
ATOM 2700 C CA . SER A 1 325 ? 20.686 0.623 3.623 1.00 39.25 325 SER A CA 1
ATOM 2701 C C . SER A 1 325 ? 22.053 0.759 4.321 1.00 39.25 325 SER A C 1
ATOM 2703 O O . SER A 1 325 ? 22.503 1.895 4.436 1.00 39.25 325 SER A O 1
ATOM 2705 N N . SER A 1 326 ? 22.767 -0.285 4.792 1.00 37.59 326 SER A N 1
ATOM 2706 C CA . SER A 1 326 ? 24.043 0.016 5.498 1.00 37.59 326 SER A CA 1
ATOM 2707 C C . SER A 1 326 ? 25.176 -1.020 5.615 1.00 37.59 326 SER A C 1
ATOM 2709 O O . SER A 1 326 ? 26.021 -0.830 6.489 1.00 37.59 326 SER A O 1
ATOM 2711 N N . LYS A 1 327 ? 25.320 -2.044 4.747 1.00 34.34 327 LYS A N 1
ATOM 2712 C CA . LYS A 1 327 ? 26.653 -2.663 4.480 1.00 34.34 327 LYS A CA 1
ATOM 2713 C C . LYS A 1 327 ? 26.688 -3.624 3.281 1.00 34.34 327 LYS A C 1
ATOM 2715 O O . LYS A 1 327 ? 25.930 -4.582 3.178 1.00 34.34 327 LYS A O 1
ATOM 2720 N N . ALA A 1 328 ? 27.666 -3.371 2.417 1.00 34.31 328 ALA A N 1
ATOM 2721 C CA . ALA A 1 328 ? 27.914 -3.884 1.071 1.00 34.31 328 ALA A CA 1
ATOM 2722 C C . ALA A 1 328 ? 28.252 -5.382 0.902 1.00 34.31 328 ALA A C 1
ATOM 2724 O O . ALA A 1 328 ? 28.726 -5.785 -0.159 1.00 34.31 328 ALA A O 1
ATOM 2725 N N . SER A 1 329 ? 28.029 -6.245 1.890 1.00 32.94 329 SER A N 1
ATOM 2726 C CA . SER A 1 329 ? 28.468 -7.644 1.810 1.00 32.94 329 SER A CA 1
ATOM 2727 C C . SER A 1 329 ? 27.363 -8.618 2.204 1.00 32.94 329 SER A C 1
ATOM 2729 O O . SER A 1 329 ? 27.286 -9.062 3.339 1.00 32.94 329 SER A O 1
ATOM 2731 N N . LYS A 1 330 ? 26.510 -8.985 1.233 1.00 35.06 330 LYS A N 1
ATOM 2732 C CA . LYS A 1 330 ? 25.936 -10.345 1.062 1.00 35.06 330 LYS A CA 1
ATOM 2733 C C . LYS A 1 330 ? 25.087 -10.411 -0.223 1.00 35.06 330 LYS A C 1
ATOM 2735 O O . LYS A 1 330 ? 23.862 -10.497 -0.229 1.00 35.06 330 LYS A O 1
ATOM 2740 N N . LEU A 1 331 ? 25.835 -10.448 -1.325 1.00 36.44 331 LEU A N 1
ATOM 2741 C CA . LEU A 1 331 ? 25.559 -10.694 -2.754 1.00 36.44 331 LEU A CA 1
ATOM 2742 C C . LEU A 1 331 ? 24.511 -11.766 -3.177 1.00 36.44 331 LEU A C 1
ATOM 2744 O O . LEU A 1 331 ? 24.436 -12.101 -4.357 1.00 36.44 331 LEU A O 1
ATOM 2748 N N . ARG A 1 332 ? 23.673 -12.329 -2.295 1.00 36.41 332 ARG A N 1
ATOM 2749 C CA . ARG A 1 332 ? 22.661 -13.350 -2.674 1.00 36.41 332 ARG A CA 1
ATOM 2750 C C . ARG A 1 332 ? 21.255 -12.794 -2.938 1.00 36.41 332 ARG A C 1
ATOM 2752 O O . ARG A 1 332 ? 20.436 -13.487 -3.542 1.00 36.41 332 ARG A O 1
ATOM 2759 N N . PHE A 1 333 ? 21.002 -11.552 -2.537 1.00 36.62 333 PHE A N 1
ATOM 2760 C CA . PHE A 1 333 ? 19.709 -10.862 -2.603 1.00 36.62 333 PHE A CA 1
ATOM 2761 C C . PHE A 1 333 ? 19.273 -10.500 -4.041 1.00 36.62 333 PHE A C 1
ATOM 2763 O O . PHE A 1 333 ? 18.155 -10.797 -4.462 1.00 36.62 333 PHE A O 1
ATOM 2770 N N . ILE A 1 334 ? 20.204 -9.996 -4.854 1.00 39.41 334 ILE A N 1
ATOM 2771 C CA . ILE A 1 334 ? 19.949 -9.476 -6.212 1.00 39.41 334 ILE A CA 1
ATOM 2772 C C . ILE A 1 334 ? 19.630 -10.596 -7.219 1.00 39.41 334 ILE A C 1
ATOM 2774 O O . ILE A 1 334 ? 18.792 -10.438 -8.106 1.00 39.41 334 ILE A O 1
ATOM 2778 N N . SER A 1 335 ? 20.196 -11.791 -7.015 1.00 35.78 335 SER A N 1
ATOM 2779 C CA . SER A 1 335 ? 19.914 -12.964 -7.856 1.00 35.78 335 SER A CA 1
ATOM 2780 C C . SER A 1 335 ? 18.453 -13.431 -7.798 1.00 35.78 335 SER A C 1
ATOM 2782 O O . SER A 1 335 ? 18.014 -14.154 -8.690 1.00 35.78 335 SER A O 1
ATOM 2784 N N . ARG A 1 336 ? 17.692 -13.040 -6.762 1.00 36.25 336 ARG A N 1
ATOM 2785 C CA . ARG A 1 336 ? 16.263 -13.360 -6.612 1.00 36.25 336 ARG A CA 1
ATOM 2786 C C . ARG A 1 336 ? 15.362 -12.236 -7.121 1.00 36.25 336 ARG A C 1
ATOM 2788 O O . ARG A 1 336 ? 14.357 -12.560 -7.739 1.00 36.25 336 ARG A O 1
ATOM 2795 N N . ALA A 1 337 ? 15.773 -10.972 -7.009 1.00 34.41 337 ALA A N 1
ATOM 2796 C CA . ALA A 1 337 ? 15.106 -9.833 -7.648 1.00 34.41 337 ALA A CA 1
ATOM 2797 C C . ALA A 1 337 ? 15.090 -9.918 -9.169 1.00 34.41 337 ALA A C 1
ATOM 2799 O O . ALA A 1 337 ? 14.021 -9.899 -9.783 1.00 34.41 337 ALA A O 1
ATOM 2800 N N . ALA A 1 338 ? 16.254 -10.196 -9.755 1.00 36.00 338 ALA A N 1
ATOM 2801 C CA . ALA A 1 338 ? 16.381 -10.517 -11.172 1.00 36.00 338 ALA A CA 1
ATOM 2802 C C . ALA A 1 338 ? 15.528 -11.742 -11.575 1.00 36.00 338 ALA A C 1
ATOM 2804 O O . ALA A 1 338 ? 15.069 -11.860 -12.711 1.00 36.00 338 ALA A O 1
ATOM 2805 N N . LYS A 1 339 ? 15.270 -12.666 -10.636 1.00 34.94 339 LYS A N 1
ATOM 2806 C CA . LYS A 1 339 ? 14.510 -13.908 -10.862 1.00 34.94 339 LYS A CA 1
ATOM 2807 C C . LYS A 1 339 ? 12.996 -13.766 -10.628 1.00 34.94 339 LYS A C 1
ATOM 2809 O O . LYS A 1 339 ? 12.228 -14.536 -11.201 1.00 34.94 339 LYS A O 1
ATOM 2814 N N . ALA A 1 340 ? 12.553 -12.801 -9.831 1.00 34.88 340 ALA A N 1
ATOM 2815 C CA . ALA A 1 340 ? 11.145 -12.518 -9.561 1.00 34.88 340 ALA A CA 1
ATOM 2816 C C . ALA A 1 340 ? 10.555 -11.538 -10.580 1.00 34.88 340 ALA A C 1
ATOM 2818 O O . ALA A 1 340 ? 9.455 -11.801 -11.057 1.00 34.88 340 ALA A O 1
ATOM 2819 N N . VAL A 1 341 ? 11.326 -10.554 -11.066 1.00 36.06 341 VAL A N 1
ATOM 2820 C CA . VAL A 1 341 ? 11.007 -9.840 -12.322 1.00 36.06 341 VAL A CA 1
ATOM 2821 C C . VAL A 1 341 ? 10.831 -10.851 -13.461 1.00 36.06 341 VAL A C 1
ATOM 2823 O O . VAL A 1 341 ? 9.849 -10.810 -14.192 1.00 36.06 341 VAL A O 1
ATOM 2826 N N . LYS A 1 342 ? 11.702 -11.866 -13.523 1.00 36.56 342 LYS A N 1
ATOM 2827 C CA . LYS A 1 342 ? 11.604 -13.009 -14.447 1.00 36.56 342 LYS A CA 1
ATOM 2828 C C . LYS A 1 342 ? 10.365 -13.906 -14.244 1.00 36.56 342 LYS A C 1
ATOM 2830 O O . LYS A 1 342 ? 10.018 -14.643 -15.162 1.00 36.56 342 LYS A O 1
ATOM 2835 N N . THR A 1 343 ? 9.705 -13.885 -13.080 1.00 33.06 343 THR A N 1
ATOM 2836 C CA . THR A 1 343 ? 8.558 -14.772 -12.775 1.00 33.06 343 THR A CA 1
ATOM 2837 C C . THR A 1 343 ? 7.213 -14.037 -12.786 1.00 33.06 343 THR A C 1
ATOM 2839 O O . THR A 1 343 ? 6.239 -14.603 -13.272 1.00 33.06 343 THR A O 1
ATOM 2842 N N . ALA A 1 344 ? 7.159 -12.779 -12.337 1.00 34.22 344 ALA A N 1
ATOM 2843 C CA . ALA A 1 344 ? 6.005 -11.891 -12.508 1.00 34.22 344 ALA A CA 1
ATOM 2844 C C . ALA A 1 344 ? 5.818 -11.500 -13.985 1.00 34.22 344 ALA A C 1
ATOM 2846 O O . ALA A 1 344 ? 4.695 -11.381 -14.464 1.00 34.22 344 ALA A O 1
ATOM 2847 N N . ALA A 1 345 ? 6.916 -11.413 -14.745 1.00 34.47 345 ALA A N 1
ATOM 2848 C CA . ALA A 1 345 ? 6.906 -11.308 -16.199 1.00 34.47 345 ALA A CA 1
ATOM 2849 C C . ALA A 1 345 ? 7.009 -12.689 -16.871 1.00 34.47 345 ALA A C 1
ATOM 2851 O O . ALA A 1 345 ? 7.901 -12.925 -17.694 1.00 34.47 345 ALA A O 1
ATOM 2852 N N . ARG A 1 346 ? 6.097 -13.619 -16.552 1.00 33.69 346 ARG A N 1
ATOM 2853 C CA . ARG A 1 346 ? 5.845 -14.793 -17.411 1.00 33.69 346 ARG A CA 1
ATOM 2854 C C . ARG A 1 346 ? 5.276 -14.298 -18.746 1.00 33.69 346 ARG A C 1
ATOM 2856 O O . ARG A 1 346 ? 4.072 -14.292 -18.957 1.00 33.69 346 ARG A O 1
ATOM 2863 N N . GLY A 1 347 ? 6.168 -13.826 -19.614 1.00 31.20 347 GLY A N 1
ATOM 2864 C CA . GLY A 1 347 ? 5.819 -13.240 -20.901 1.00 31.20 347 GLY A CA 1
ATOM 2865 C C . GLY A 1 347 ? 7.012 -12.869 -21.782 1.00 31.20 347 GLY A C 1
ATOM 2866 O O . GLY A 1 347 ? 7.083 -13.378 -22.891 1.00 31.20 347 GLY A O 1
ATOM 2867 N N . ALA A 1 348 ? 7.958 -12.017 -21.346 1.00 31.28 348 ALA A N 1
ATOM 2868 C CA . ALA A 1 348 ? 8.804 -11.336 -22.350 1.00 31.28 348 ALA A CA 1
ATOM 2869 C C . ALA A 1 348 ? 10.205 -10.815 -21.944 1.00 31.28 348 ALA A C 1
ATOM 2871 O O . ALA A 1 348 ? 10.839 -10.118 -22.742 1.00 31.28 348 ALA A O 1
ATOM 2872 N N . VAL A 1 349 ? 10.753 -11.090 -20.756 1.00 30.59 349 VAL A N 1
ATOM 2873 C CA . VAL A 1 349 ? 11.869 -10.261 -20.239 1.00 30.59 349 VAL A CA 1
ATOM 2874 C C . VAL A 1 349 ? 13.208 -11.012 -20.188 1.00 30.59 349 VAL A C 1
ATOM 2876 O O . VAL A 1 349 ? 13.358 -12.020 -19.501 1.00 30.59 349 VAL A O 1
ATOM 2879 N N . GLY A 1 350 ? 14.184 -10.513 -20.957 1.00 31.11 350 GLY A N 1
ATOM 2880 C CA . GLY A 1 350 ? 15.591 -10.917 -20.890 1.00 31.11 350 GLY A CA 1
ATOM 2881 C C . GLY A 1 350 ? 16.264 -10.393 -19.618 1.00 31.11 350 GLY A C 1
ATOM 2882 O O . GLY A 1 350 ? 15.789 -9.446 -19.007 1.00 31.11 350 GLY A O 1
ATOM 2883 N N . VAL A 1 351 ? 17.343 -11.060 -19.216 1.00 31.08 351 VAL A N 1
ATOM 2884 C CA . VAL A 1 351 ? 18.061 -10.894 -17.942 1.00 31.08 351 VAL A CA 1
ATOM 2885 C C . VAL A 1 351 ? 18.516 -9.442 -17.716 1.00 31.08 351 VAL A C 1
ATOM 2887 O O . VAL A 1 351 ? 19.381 -8.977 -18.446 1.00 31.08 351 VAL A O 1
ATOM 2890 N N . ILE A 1 352 ? 17.982 -8.775 -16.684 1.00 35.69 352 ILE A N 1
ATOM 2891 C CA . ILE A 1 352 ? 18.591 -7.578 -16.078 1.00 35.69 352 ILE A CA 1
ATOM 2892 C C . ILE A 1 352 ? 19.528 -8.075 -14.971 1.00 35.69 352 ILE A C 1
ATOM 2894 O O . ILE A 1 352 ? 19.088 -8.761 -14.043 1.00 35.69 352 ILE A O 1
ATOM 2898 N N . GLU A 1 353 ? 20.819 -7.772 -15.086 1.00 36.91 353 GLU A N 1
ATOM 2899 C CA . GLU A 1 353 ? 21.868 -8.183 -14.146 1.00 36.91 353 GLU A CA 1
ATOM 2900 C C . GLU A 1 353 ? 22.494 -6.951 -13.479 1.00 36.91 353 GLU A C 1
ATOM 2902 O O . GLU A 1 353 ? 23.607 -6.542 -13.822 1.00 36.91 353 GLU A O 1
ATOM 2907 N N . ILE A 1 354 ? 21.782 -6.394 -12.491 1.00 39.69 354 ILE A N 1
ATOM 2908 C CA . ILE A 1 354 ? 22.292 -5.279 -11.686 1.00 39.69 354 ILE A CA 1
ATOM 2909 C C . ILE A 1 354 ? 23.557 -5.736 -10.957 1.00 39.69 354 ILE A C 1
ATOM 2911 O O . ILE A 1 354 ? 23.537 -6.691 -10.170 1.00 39.69 354 ILE A O 1
ATOM 2915 N N . SER A 1 355 ? 24.679 -5.074 -11.239 1.00 39.44 355 SER A N 1
ATOM 2916 C CA . SER A 1 355 ? 25.958 -5.404 -10.608 1.00 39.44 355 SER A CA 1
ATOM 2917 C C . SER A 1 355 ? 25.970 -4.966 -9.138 1.00 39.44 355 SER A C 1
ATOM 2919 O O . SER A 1 355 ? 25.433 -3.921 -8.772 1.00 39.44 355 SER A O 1
ATOM 2921 N N . SER A 1 356 ? 26.629 -5.733 -8.269 1.00 40.03 356 SER A N 1
ATOM 2922 C CA . SER A 1 356 ? 26.760 -5.385 -6.847 1.00 40.03 356 SER A CA 1
ATOM 2923 C C . SER A 1 356 ? 27.519 -4.073 -6.602 1.00 40.03 356 SER A C 1
ATOM 2925 O O . SER A 1 356 ? 27.287 -3.424 -5.584 1.00 40.03 356 SER A O 1
ATOM 2927 N N . GLY A 1 357 ? 28.409 -3.674 -7.521 1.00 37.81 357 GLY A N 1
ATOM 2928 C CA . GLY A 1 357 ? 29.164 -2.417 -7.442 1.00 37.81 357 GLY A CA 1
ATOM 2929 C C . GLY A 1 357 ? 28.283 -1.185 -7.660 1.00 37.81 357 GLY A C 1
ATOM 2930 O O . GLY A 1 357 ? 28.404 -0.205 -6.930 1.00 37.81 357 GLY A O 1
ATOM 2931 N N . THR A 1 358 ? 27.338 -1.278 -8.594 1.00 43.16 358 THR A N 1
ATOM 2932 C CA . THR A 1 358 ? 26.351 -0.236 -8.905 1.00 43.16 358 THR A CA 1
ATOM 2933 C C . THR A 1 358 ? 25.398 0.013 -7.729 1.00 43.16 358 THR A C 1
ATOM 2935 O O . THR A 1 358 ? 25.167 1.156 -7.348 1.00 43.16 358 THR A O 1
ATOM 2938 N N . VAL A 1 359 ? 24.925 -1.047 -7.064 1.00 46.28 359 VAL A N 1
ATOM 2939 C CA . VAL A 1 359 ? 24.008 -0.955 -5.905 1.00 46.28 359 VAL A CA 1
ATOM 2940 C C . VAL A 1 359 ? 24.666 -0.336 -4.671 1.00 46.28 359 VAL A C 1
ATOM 2942 O O . VAL A 1 359 ? 24.045 0.453 -3.966 1.00 46.28 359 VAL A O 1
ATOM 2945 N N . ASN A 1 360 ? 25.935 -0.654 -4.409 1.00 45.72 360 ASN A N 1
ATOM 2946 C CA . ASN A 1 360 ? 26.666 -0.075 -3.278 1.00 45.72 360 ASN A CA 1
ATOM 2947 C C . ASN A 1 360 ? 26.860 1.441 -3.444 1.00 45.72 360 ASN A C 1
ATOM 2949 O O . ASN A 1 360 ? 26.850 2.188 -2.470 1.00 45.72 360 ASN A O 1
ATOM 2953 N N . ALA A 1 361 ? 27.016 1.900 -4.685 1.00 48.12 361 ALA A N 1
ATOM 2954 C CA . ALA A 1 361 ? 27.084 3.321 -4.962 1.00 48.12 361 ALA A CA 1
ATOM 2955 C C . ALA A 1 361 ? 25.727 4.013 -4.837 1.00 48.12 361 ALA A C 1
ATOM 2957 O O . ALA A 1 361 ? 25.655 5.096 -4.266 1.00 48.12 361 ALA A O 1
ATOM 2958 N N . LEU A 1 362 ? 24.666 3.345 -5.294 1.00 50.50 362 LEU A N 1
ATOM 2959 C CA . LEU A 1 362 ? 23.288 3.815 -5.205 1.00 50.50 362 LEU A CA 1
ATOM 2960 C C . LEU A 1 362 ? 22.855 4.093 -3.766 1.00 50.50 362 LEU A C 1
ATOM 2962 O O . LEU A 1 362 ? 22.359 5.172 -3.479 1.00 50.50 362 LEU A O 1
ATOM 2966 N N . LEU A 1 363 ? 23.145 3.176 -2.846 1.00 49.94 363 LEU A N 1
ATOM 2967 C CA . LEU A 1 363 ? 22.805 3.346 -1.430 1.00 49.94 363 LEU A CA 1
ATOM 2968 C C . LEU A 1 363 ? 23.559 4.501 -0.758 1.00 49.94 363 LEU A C 1
ATOM 2970 O O . LEU A 1 363 ? 23.057 5.090 0.193 1.00 49.94 363 LEU A O 1
ATOM 2974 N N . LYS A 1 364 ? 24.760 4.833 -1.250 1.00 51.50 364 LYS A N 1
ATOM 2975 C CA . LYS A 1 364 ? 25.580 5.935 -0.724 1.00 51.50 364 LYS A CA 1
ATOM 2976 C C . LYS A 1 364 ? 25.163 7.303 -1.259 1.00 51.50 364 LYS A C 1
ATOM 2978 O O . LYS A 1 364 ? 25.348 8.291 -0.559 1.00 51.50 364 LYS A O 1
ATOM 2983 N N . ILE A 1 365 ? 24.625 7.379 -2.478 1.00 49.59 365 ILE A N 1
ATOM 2984 C CA . ILE A 1 365 ? 24.140 8.646 -3.057 1.00 49.59 365 ILE A CA 1
ATOM 2985 C C . ILE A 1 365 ? 22.719 8.985 -2.600 1.00 49.59 365 ILE A C 1
ATOM 2987 O O . ILE A 1 365 ? 22.387 10.160 -2.497 1.00 49.59 365 ILE A O 1
ATOM 2991 N N . THR A 1 366 ? 21.905 7.986 -2.243 1.00 49.88 366 THR A N 1
ATOM 2992 C CA . THR A 1 366 ? 20.550 8.192 -1.698 1.00 49.88 366 THR A CA 1
ATOM 2993 C C . THR A 1 366 ? 20.530 8.715 -0.256 1.00 49.88 366 THR A C 1
ATOM 2995 O O . THR A 1 366 ? 19.477 9.107 0.235 1.00 49.88 366 THR A O 1
ATOM 2998 N N . ASP A 1 367 ? 21.677 8.775 0.431 1.00 46.81 367 ASP A N 1
ATOM 2999 C CA . ASP A 1 367 ? 21.795 9.419 1.750 1.00 46.81 367 ASP A CA 1
ATOM 3000 C C . ASP A 1 367 ? 21.702 10.962 1.682 1.00 46.81 367 ASP A C 1
ATOM 3002 O O . ASP A 1 367 ? 21.550 11.614 2.715 1.00 46.81 367 ASP A O 1
ATOM 3006 N N . GLN A 1 368 ? 21.725 11.561 0.483 1.00 52.47 368 GLN A N 1
ATOM 3007 C CA . GLN A 1 368 ? 21.505 12.999 0.251 1.00 52.47 368 GLN A CA 1
ATOM 3008 C C . GLN A 1 368 ? 20.003 13.312 0.101 1.00 52.47 368 GLN A C 1
ATOM 3010 O O . GLN A 1 368 ? 19.536 13.740 -0.952 1.00 52.47 368 GLN A O 1
ATOM 3015 N N . ARG A 1 369 ? 19.239 13.045 1.169 1.00 50.25 369 ARG A N 1
ATOM 3016 C CA . ARG A 1 369 ? 17.763 12.927 1.177 1.00 50.25 369 ARG A CA 1
ATOM 3017 C C . ARG A 1 369 ? 16.975 14.175 0.758 1.00 50.25 369 ARG A C 1
ATOM 3019 O O . ARG A 1 369 ? 15.816 14.037 0.389 1.00 50.25 369 ARG A O 1
ATOM 3026 N N . ASP A 1 370 ? 17.589 15.354 0.791 1.00 55.66 370 ASP A N 1
ATOM 3027 C CA . ASP A 1 370 ? 16.907 16.625 0.511 1.00 55.66 370 ASP A CA 1
ATOM 3028 C C . ASP A 1 370 ? 16.872 16.986 -0.988 1.00 55.66 370 ASP A C 1
ATOM 3030 O O . ASP A 1 370 ? 16.190 17.933 -1.387 1.00 55.66 370 ASP A O 1
ATOM 3034 N N . GLU A 1 371 ? 17.589 16.244 -1.837 1.00 63.03 371 GLU A N 1
ATOM 3035 C CA . GLU A 1 371 ? 17.704 16.554 -3.261 1.00 63.03 371 GLU A CA 1
ATOM 3036 C C . GLU A 1 371 ? 16.638 15.827 -4.115 1.00 63.03 371 GLU A C 1
ATOM 3038 O O . GLU A 1 371 ? 16.459 14.611 -3.978 1.00 63.03 371 GLU A O 1
ATOM 3043 N N . PRO A 1 372 ? 15.966 16.513 -5.067 1.00 62.75 372 PRO A N 1
ATOM 3044 C CA . PRO A 1 372 ? 14.923 15.915 -5.913 1.00 62.75 372 PRO A CA 1
ATOM 3045 C C . PRO A 1 372 ? 15.359 14.654 -6.675 1.00 62.75 372 PRO A C 1
ATOM 3047 O O . PRO A 1 372 ? 14.586 13.707 -6.800 1.00 62.75 372 PRO A O 1
ATOM 3050 N N . TRP A 1 373 ? 16.608 14.604 -7.141 1.00 66.00 373 TRP A N 1
ATOM 3051 C CA . TRP A 1 373 ? 17.152 13.450 -7.861 1.00 66.00 373 TRP A CA 1
ATOM 3052 C C . TRP A 1 373 ? 17.389 12.240 -6.944 1.00 66.00 373 TRP A C 1
ATOM 3054 O O . TRP A 1 373 ? 17.148 11.097 -7.340 1.00 66.00 373 TRP A O 1
ATOM 3064 N N . ALA A 1 374 ? 17.831 12.483 -5.704 1.00 58.91 374 ALA A N 1
ATOM 3065 C CA . ALA A 1 374 ? 18.105 11.448 -4.708 1.00 58.91 374 ALA A CA 1
ATOM 3066 C C . ALA A 1 374 ? 16.804 10.825 -4.211 1.00 58.91 374 ALA A C 1
ATOM 3068 O O . ALA A 1 374 ? 16.741 9.611 -3.987 1.00 58.91 374 ALA A O 1
ATOM 3069 N N . LYS A 1 375 ? 15.754 11.654 -4.128 1.00 59.22 375 LYS A N 1
ATOM 3070 C CA . LYS A 1 375 ? 14.381 11.201 -3.993 1.00 59.22 375 LYS A CA 1
ATOM 3071 C C . LYS A 1 375 ? 14.077 10.255 -5.139 1.00 59.22 375 LYS A C 1
ATOM 3073 O O . LYS A 1 375 ? 14.081 9.057 -4.865 1.00 59.22 375 LYS A O 1
ATOM 3078 N N . GLU A 1 376 ? 13.864 10.718 -6.379 1.00 62.47 376 GLU A N 1
ATOM 3079 C CA . GLU A 1 376 ? 13.357 9.913 -7.525 1.00 62.47 376 GLU A CA 1
ATOM 3080 C C . GLU A 1 376 ? 14.090 8.567 -7.709 1.00 62.47 376 GLU A C 1
ATOM 3082 O O . GLU A 1 376 ? 13.473 7.516 -7.923 1.00 62.47 376 GLU A O 1
ATOM 3087 N N . LEU A 1 377 ? 15.409 8.565 -7.507 1.00 59.19 377 LEU A N 1
ATOM 3088 C CA . LEU A 1 377 ? 16.238 7.363 -7.558 1.00 59.19 377 LEU A CA 1
ATOM 3089 C C . LEU A 1 377 ? 15.927 6.349 -6.439 1.00 59.19 377 LEU A C 1
ATOM 3091 O O . LEU A 1 377 ? 15.920 5.141 -6.679 1.00 59.19 377 LEU A O 1
ATOM 3095 N N . SER A 1 378 ? 15.612 6.811 -5.232 1.00 56.25 378 SER A N 1
ATOM 3096 C CA . SER A 1 378 ? 15.229 5.961 -4.097 1.00 56.25 378 SER A CA 1
ATOM 3097 C C . SER A 1 378 ? 13.882 5.246 -4.304 1.00 56.25 378 SER A C 1
ATOM 3099 O O . SER A 1 378 ? 13.746 4.090 -3.900 1.00 56.25 378 SER A O 1
ATOM 3101 N N . GLU A 1 379 ? 12.891 5.856 -4.976 1.00 58.03 379 GLU A N 1
A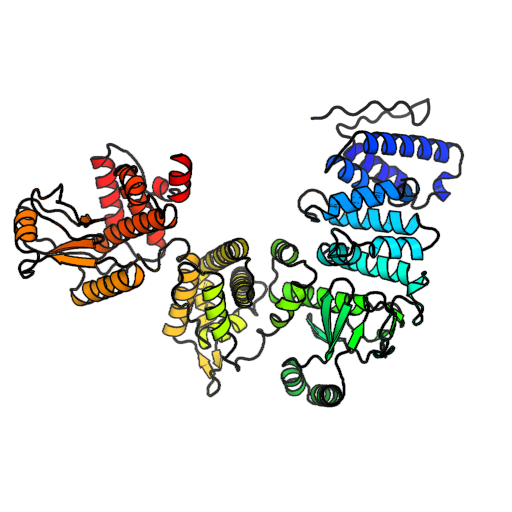TOM 3102 C CA . GLU A 1 379 ? 11.599 5.186 -5.273 1.00 58.03 379 GLU A CA 1
ATOM 3103 C C . GLU A 1 379 ? 11.779 4.108 -6.298 1.00 58.03 379 GLU A C 1
ATOM 3105 O O . GLU A 1 379 ? 11.221 3.020 -6.165 1.00 58.03 379 GLU A O 1
ATOM 3110 N N . PHE A 1 380 ? 12.568 4.403 -7.323 1.00 59.75 380 PHE A N 1
ATOM 3111 C CA . PHE A 1 380 ? 12.924 3.414 -8.315 1.00 59.75 380 PHE A CA 1
ATOM 3112 C C . PHE A 1 380 ? 13.521 2.156 -7.667 1.00 59.75 380 PHE A C 1
ATOM 3114 O O . PHE A 1 380 ? 13.051 1.045 -7.931 1.00 59.75 380 PHE A O 1
ATOM 3121 N N . LEU A 1 381 ? 14.481 2.324 -6.754 1.00 55.22 381 LEU A N 1
ATOM 3122 C CA . LEU A 1 381 ? 15.123 1.212 -6.050 1.00 55.22 381 LEU A CA 1
ATOM 3123 C C . LEU A 1 381 ? 14.153 0.460 -5.131 1.00 55.22 381 LEU A C 1
ATOM 3125 O O . LEU A 1 381 ? 14.103 -0.770 -5.185 1.00 55.22 381 LEU A O 1
ATOM 3129 N N . LEU A 1 382 ? 13.326 1.179 -4.366 1.00 53.31 382 LEU A N 1
ATOM 3130 C CA . LEU A 1 382 ? 12.303 0.586 -3.501 1.00 53.31 382 LEU A CA 1
ATOM 3131 C C . LEU A 1 382 ? 11.301 -0.261 -4.301 1.00 53.31 382 LEU A C 1
ATOM 3133 O O . LEU A 1 382 ? 10.941 -1.365 -3.894 1.00 53.31 382 LEU A O 1
ATOM 3137 N N . ILE A 1 383 ? 10.853 0.220 -5.463 1.00 53.22 383 ILE A N 1
ATOM 3138 C CA . ILE A 1 383 ? 9.880 -0.499 -6.297 1.00 53.22 383 ILE A CA 1
ATOM 3139 C C . ILE A 1 383 ? 10.501 -1.732 -6.958 1.00 53.22 383 ILE A C 1
ATOM 3141 O O . ILE A 1 383 ? 9.834 -2.766 -7.067 1.00 53.22 383 ILE A O 1
ATOM 3145 N N . LEU A 1 384 ? 11.767 -1.669 -7.378 1.00 52.16 384 LEU A N 1
ATOM 3146 C CA . LEU A 1 384 ? 12.483 -2.853 -7.861 1.00 52.16 384 LEU A CA 1
ATOM 3147 C C . LEU A 1 384 ? 12.613 -3.915 -6.764 1.00 52.16 384 LEU A C 1
ATOM 3149 O O . LEU A 1 384 ? 12.448 -5.111 -7.028 1.00 52.16 384 LEU A O 1
ATOM 3153 N N . GLU A 1 385 ? 12.839 -3.482 -5.529 1.00 49.09 385 GLU A N 1
ATOM 3154 C CA . GLU A 1 385 ? 12.862 -4.355 -4.364 1.00 49.09 385 GLU A CA 1
ATOM 3155 C C . GLU A 1 385 ? 11.482 -4.973 -4.090 1.00 49.09 385 GLU A C 1
ATOM 3157 O O . GLU A 1 385 ? 11.368 -6.180 -3.884 1.00 49.09 385 GLU A O 1
ATOM 3162 N N . LEU A 1 386 ? 10.403 -4.202 -4.214 1.00 49.03 386 LEU A N 1
ATOM 3163 C CA . LEU A 1 386 ? 9.029 -4.702 -4.094 1.00 49.03 386 LEU A CA 1
ATOM 3164 C C . LEU A 1 386 ? 8.690 -5.743 -5.176 1.00 49.03 386 LEU A C 1
ATOM 3166 O O . LEU A 1 386 ? 8.100 -6.785 -4.878 1.00 49.03 386 LEU A O 1
ATOM 3170 N N . CYS A 1 387 ? 9.126 -5.517 -6.418 1.00 49.62 387 CYS A N 1
ATOM 3171 C CA . CYS A 1 387 ? 8.977 -6.471 -7.524 1.00 49.62 387 CYS A CA 1
ATOM 3172 C C . CYS A 1 387 ? 9.773 -7.774 -7.301 1.00 49.62 387 CYS A C 1
ATOM 3174 O O . CYS A 1 387 ? 9.416 -8.826 -7.842 1.00 49.62 387 CYS A O 1
ATOM 3176 N N . SER A 1 388 ? 10.842 -7.729 -6.499 1.00 45.22 388 SER A N 1
ATOM 3177 C CA . SER A 1 388 ? 11.729 -8.866 -6.236 1.00 45.22 388 SER A CA 1
ATOM 3178 C C . SER A 1 388 ? 11.138 -9.959 -5.342 1.00 45.22 388 SER A C 1
ATOM 3180 O O . SER A 1 388 ? 11.613 -11.099 -5.355 1.00 45.22 388 SER A O 1
ATOM 3182 N N . LEU A 1 389 ? 10.119 -9.617 -4.551 1.00 43.59 389 LEU A N 1
ATOM 3183 C CA . LEU A 1 389 ? 9.635 -10.446 -3.444 1.00 43.59 389 LEU A CA 1
ATOM 3184 C C . LEU A 1 389 ? 8.429 -11.324 -3.797 1.00 43.59 389 LEU A C 1
ATOM 3186 O O . LEU A 1 389 ? 7.988 -12.118 -2.970 1.00 43.59 389 LEU A O 1
ATOM 3190 N N . GLY A 1 390 ? 7.962 -11.265 -5.046 1.00 45.03 390 GLY A N 1
ATOM 3191 C CA . GLY A 1 390 ? 6.969 -12.190 -5.581 1.00 45.03 390 GLY A CA 1
ATOM 3192 C C . GLY A 1 390 ? 5.545 -11.879 -5.128 1.00 45.03 390 GLY A C 1
ATOM 3193 O O . GLY A 1 390 ? 5.065 -12.381 -4.114 1.00 45.03 390 GLY A O 1
ATOM 3194 N N . ALA A 1 391 ? 4.834 -11.119 -5.956 1.00 35.69 391 ALA A N 1
ATOM 3195 C CA . ALA A 1 391 ? 3.381 -11.076 -5.958 1.00 35.69 391 ALA A CA 1
ATOM 3196 C C . ALA A 1 391 ? 2.886 -10.804 -7.390 1.00 35.69 391 ALA A C 1
ATOM 3198 O O . ALA A 1 391 ? 3.522 -10.055 -8.133 1.00 35.69 391 ALA A O 1
ATOM 3199 N N . ASP A 1 392 ? 1.759 -11.412 -7.767 1.00 44.38 392 ASP A N 1
ATOM 3200 C CA . ASP A 1 392 ? 0.992 -11.110 -8.985 1.00 44.38 392 ASP A CA 1
ATOM 3201 C C . ASP A 1 392 ? 0.396 -9.686 -8.897 1.00 44.38 392 ASP A C 1
ATOM 3203 O O . ASP A 1 392 ? -0.805 -9.498 -8.734 1.00 44.38 392 ASP A O 1
ATOM 3207 N N . LEU A 1 393 ? 1.249 -8.660 -8.940 1.00 46.50 393 LEU A N 1
ATOM 3208 C CA . LEU A 1 393 ? 0.894 -7.232 -8.811 1.00 46.50 393 LEU A CA 1
ATOM 3209 C C . LEU A 1 393 ? 1.344 -6.417 -10.044 1.00 46.50 393 LEU A C 1
ATOM 3211 O O . LEU A 1 393 ? 1.497 -5.197 -9.990 1.00 46.50 393 LEU A O 1
ATOM 3215 N N . GLY A 1 394 ? 1.612 -7.119 -11.150 1.00 48.62 394 GLY A N 1
ATOM 3216 C CA . GLY A 1 394 ? 2.641 -6.793 -12.143 1.00 48.62 394 GLY A CA 1
ATOM 3217 C C . GLY A 1 394 ? 2.504 -5.517 -12.980 1.00 48.62 394 GLY A C 1
ATOM 3218 O O . GLY A 1 394 ? 3.465 -5.183 -13.663 1.00 48.62 394 GLY A O 1
ATOM 3219 N N . GLU A 1 395 ? 1.387 -4.785 -12.955 1.00 48.00 395 GLU A N 1
ATOM 3220 C CA . GLU A 1 395 ? 1.195 -3.629 -13.853 1.00 48.00 395 GLU A CA 1
ATOM 3221 C C . GLU A 1 395 ? 1.334 -2.269 -13.154 1.00 48.00 395 GLU A C 1
ATOM 3223 O O . GLU A 1 395 ? 2.021 -1.381 -13.662 1.00 48.00 395 GLU A O 1
ATOM 3228 N N . PHE A 1 396 ? 0.751 -2.104 -11.962 1.00 50.31 396 PHE A N 1
ATOM 3229 C CA . PHE A 1 396 ? 0.817 -0.842 -11.216 1.00 50.31 396 PHE A CA 1
ATOM 3230 C C . PHE A 1 396 ? 2.243 -0.527 -10.745 1.00 50.31 396 PHE A C 1
ATOM 3232 O O . PHE A 1 396 ? 2.761 0.556 -11.020 1.00 50.31 396 PHE A O 1
ATOM 3239 N N . LEU A 1 397 ? 2.906 -1.495 -10.102 1.00 53.47 397 LEU A N 1
ATOM 3240 C CA . LEU A 1 397 ? 4.283 -1.330 -9.622 1.00 53.47 397 LEU A CA 1
ATOM 3241 C C . LEU A 1 397 ? 5.258 -1.147 -10.778 1.00 53.47 397 LEU A C 1
ATOM 3243 O O . LEU A 1 397 ? 6.150 -0.310 -10.708 1.00 53.47 397 LEU A O 1
ATOM 3247 N N . LEU A 1 398 ? 5.034 -1.850 -11.885 1.00 55.00 398 LEU A N 1
ATOM 3248 C CA . LEU A 1 398 ? 5.838 -1.680 -13.084 1.00 55.00 398 LEU A CA 1
ATOM 3249 C C . LEU A 1 398 ? 5.663 -0.276 -13.679 1.00 55.00 398 LEU A C 1
ATOM 3251 O O . LEU A 1 398 ? 6.649 0.348 -14.055 1.00 55.00 398 LEU A O 1
ATOM 3255 N N . LYS A 1 399 ? 4.437 0.260 -13.728 1.00 58.00 399 LYS A N 1
ATOM 3256 C CA . LYS A 1 399 ? 4.187 1.638 -14.173 1.00 58.00 399 LYS A CA 1
ATOM 3257 C C . LYS A 1 399 ? 4.873 2.660 -13.267 1.00 58.00 399 LYS A C 1
ATOM 3259 O O . LYS A 1 399 ? 5.440 3.622 -13.772 1.00 58.00 399 LYS A O 1
ATOM 3264 N N . ARG A 1 400 ? 4.849 2.445 -11.952 1.00 58.47 400 ARG A N 1
ATOM 3265 C CA . ARG A 1 400 ? 5.488 3.337 -10.981 1.00 58.47 400 ARG A CA 1
ATOM 3266 C C . ARG A 1 400 ? 7.019 3.281 -11.075 1.00 58.47 400 ARG A C 1
ATOM 3268 O O . ARG A 1 400 ? 7.626 4.340 -11.148 1.00 58.47 400 ARG A O 1
ATOM 3275 N N . ALA A 1 401 ? 7.609 2.086 -11.205 1.00 61.47 401 ALA A N 1
ATOM 3276 C CA . ALA A 1 401 ? 9.045 1.908 -11.451 1.00 61.47 401 ALA A CA 1
ATOM 3277 C C . ALA A 1 401 ? 9.504 2.636 -12.720 1.00 61.47 401 ALA A C 1
ATOM 3279 O O . ALA A 1 401 ? 10.568 3.238 -12.737 1.00 61.47 401 ALA A O 1
ATOM 3280 N N . ARG A 1 402 ? 8.691 2.612 -13.787 1.00 62.62 402 ARG A N 1
ATOM 3281 C CA . ARG A 1 402 ? 8.980 3.364 -15.020 1.00 62.62 402 ARG A CA 1
ATOM 3282 C C . ARG A 1 402 ? 8.971 4.866 -14.780 1.00 62.62 402 ARG A C 1
ATOM 3284 O O . ARG A 1 402 ? 9.829 5.560 -15.306 1.00 62.62 402 ARG A O 1
ATOM 3291 N N . THR A 1 403 ? 7.977 5.364 -14.045 1.00 65.56 403 THR A N 1
ATOM 3292 C CA . THR A 1 403 ? 7.851 6.796 -13.762 1.00 65.56 403 THR A CA 1
ATOM 3293 C C . THR A 1 403 ? 9.034 7.289 -12.942 1.00 65.56 403 THR A C 1
ATOM 3295 O O . THR A 1 403 ? 9.664 8.252 -13.355 1.00 65.56 403 THR A O 1
ATOM 3298 N N . SER A 1 404 ? 9.389 6.606 -11.853 1.00 61.41 404 SER A N 1
ATOM 3299 C CA . SER A 1 404 ? 10.521 7.017 -11.018 1.00 61.41 404 SER A CA 1
ATOM 3300 C C . SER A 1 404 ? 11.864 6.851 -11.723 1.00 61.41 404 SER A C 1
ATOM 3302 O O . SER A 1 404 ? 12.701 7.740 -11.638 1.00 61.41 404 SER A O 1
ATOM 3304 N N . ALA A 1 405 ? 12.058 5.788 -12.514 1.00 66.69 405 ALA A N 1
ATOM 3305 C CA . ALA A 1 405 ? 13.248 5.656 -13.359 1.00 66.69 405 ALA A CA 1
ATOM 3306 C C . ALA A 1 405 ? 13.354 6.798 -14.377 1.00 66.69 405 ALA A C 1
ATOM 3308 O O . ALA A 1 405 ? 14.420 7.377 -14.557 1.00 66.69 405 ALA A O 1
ATOM 3309 N N . LYS A 1 406 ? 12.238 7.148 -15.031 1.00 67.44 406 LYS A N 1
ATOM 3310 C CA . LYS A 1 406 ? 12.185 8.249 -15.997 1.00 67.44 406 LYS A CA 1
ATOM 3311 C C . LYS A 1 406 ? 12.508 9.581 -15.326 1.00 67.44 406 LYS A C 1
ATOM 3313 O O . LYS A 1 406 ? 13.302 10.333 -15.871 1.00 67.44 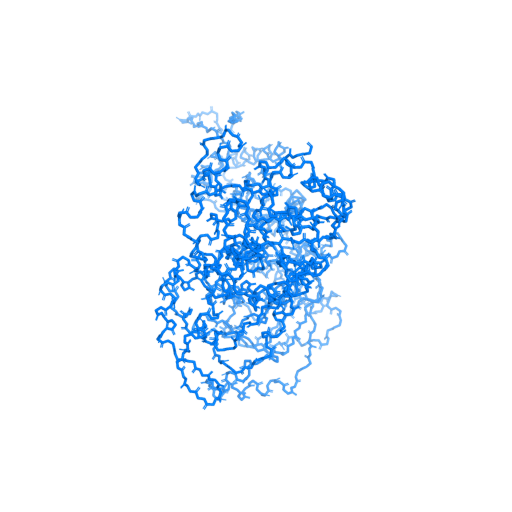406 LYS A O 1
ATOM 3318 N N . ASN A 1 407 ? 11.908 9.855 -14.174 1.00 72.06 407 ASN A N 1
ATOM 3319 C CA . ASN A 1 407 ? 12.148 11.080 -13.422 1.00 72.06 407 ASN A CA 1
ATOM 3320 C C . ASN A 1 407 ? 13.594 11.145 -12.908 1.00 72.06 407 ASN A C 1
ATOM 3322 O O . ASN A 1 407 ? 14.214 12.195 -12.981 1.00 72.06 407 ASN A O 1
ATOM 3326 N N . ALA A 1 408 ? 14.172 10.026 -12.456 1.00 66.56 408 ALA A N 1
ATOM 3327 C CA . ALA A 1 408 ? 15.578 9.968 -12.060 1.00 66.56 408 ALA A CA 1
ATOM 3328 C C . ALA A 1 408 ? 16.517 10.281 -13.239 1.00 66.56 408 ALA A C 1
ATOM 3330 O O . ALA A 1 408 ? 17.491 11.007 -13.066 1.00 66.56 408 ALA A O 1
ATOM 3331 N N . LEU A 1 409 ? 16.204 9.801 -14.449 1.00 70.75 409 LEU A N 1
ATOM 3332 C CA . LEU A 1 409 ? 16.964 10.125 -15.664 1.00 70.75 409 LEU A CA 1
ATOM 3333 C C . LEU A 1 409 ? 16.875 11.607 -16.068 1.00 70.75 409 LEU A C 1
ATOM 3335 O O . LEU A 1 409 ? 17.756 12.081 -16.778 1.00 70.75 409 LEU A O 1
ATOM 3339 N N . GLU A 1 410 ? 15.869 12.364 -15.610 1.00 76.38 410 GLU A N 1
ATOM 3340 C CA . GLU A 1 410 ? 15.834 13.826 -15.809 1.00 76.38 410 GLU A CA 1
ATOM 3341 C C . GLU A 1 410 ? 16.960 14.546 -15.041 1.00 76.38 410 GLU A C 1
ATOM 3343 O O . GLU A 1 410 ? 17.274 15.688 -15.364 1.00 76.38 410 GLU A O 1
ATOM 3348 N N . TYR A 1 411 ? 17.606 13.857 -14.093 1.00 77.25 411 TYR A N 1
ATOM 3349 C CA . TYR A 1 411 ? 18.735 14.330 -13.289 1.00 77.25 411 TYR A CA 1
ATOM 3350 C C . TYR A 1 411 ? 20.022 13.526 -13.544 1.00 77.25 411 TYR A C 1
ATOM 3352 O O . TYR A 1 411 ? 20.842 13.319 -12.644 1.00 77.25 411 TYR A O 1
ATOM 3360 N N . GLU A 1 412 ? 20.189 12.986 -14.754 1.00 75.00 412 GLU A N 1
ATOM 3361 C CA . GLU A 1 412 ? 21.331 12.133 -15.097 1.00 75.00 412 GLU A CA 1
ATOM 3362 C C . GLU A 1 412 ? 22.682 12.803 -14.812 1.00 75.00 412 GLU A C 1
ATOM 3364 O O . GLU A 1 412 ? 23.569 12.155 -14.255 1.00 75.00 412 GLU A O 1
ATOM 3369 N N . ASP A 1 413 ? 22.844 14.086 -15.136 1.00 73.62 413 ASP A N 1
ATOM 3370 C CA . ASP A 1 413 ? 24.106 14.806 -14.943 1.00 73.62 413 ASP A CA 1
ATOM 3371 C C . ASP A 1 413 ? 24.458 14.958 -13.454 1.00 73.62 413 ASP A C 1
ATOM 3373 O O . ASP A 1 413 ? 25.608 14.741 -13.049 1.00 73.62 413 ASP A O 1
ATOM 3377 N N . GLU A 1 414 ? 23.471 15.266 -12.613 1.00 76.69 414 GLU A N 1
ATOM 3378 C CA . GLU A 1 414 ? 23.609 15.333 -11.160 1.00 76.69 414 GLU A CA 1
ATOM 3379 C C . GLU A 1 414 ? 23.964 13.963 -10.580 1.00 76.69 414 GLU A C 1
ATOM 3381 O O . GLU A 1 414 ? 24.898 13.849 -9.780 1.00 76.69 414 GLU A O 1
ATOM 3386 N N . ILE A 1 415 ? 23.290 12.906 -11.036 1.00 68.94 415 ILE A N 1
ATOM 3387 C CA . ILE A 1 415 ? 23.570 11.535 -10.601 1.00 68.94 415 ILE A CA 1
ATOM 3388 C C . ILE A 1 415 ? 24.977 11.111 -11.048 1.00 68.94 415 ILE A C 1
ATOM 3390 O O . ILE A 1 415 ? 25.737 10.568 -10.244 1.00 68.94 415 ILE A O 1
ATOM 3394 N N . ARG A 1 416 ? 25.389 11.411 -12.289 1.00 75.62 416 ARG A N 1
ATOM 3395 C CA . ARG A 1 416 ? 26.751 11.155 -12.802 1.00 75.62 416 ARG A CA 1
ATOM 3396 C C . ARG A 1 416 ? 27.801 11.861 -11.961 1.00 75.62 416 ARG A C 1
ATOM 3398 O O . ARG A 1 416 ? 28.810 11.251 -11.597 1.00 75.62 416 ARG A O 1
ATOM 3405 N N . LYS A 1 417 ? 27.564 13.129 -11.621 1.00 77.75 417 LYS A N 1
ATOM 3406 C CA . LYS A 1 417 ? 28.455 13.916 -10.766 1.00 77.75 417 LYS A CA 1
ATOM 3407 C C . LYS A 1 417 ? 28.634 13.258 -9.400 1.00 77.75 417 LYS A C 1
ATOM 3409 O O . LYS A 1 417 ? 29.769 13.092 -8.964 1.00 77.75 417 LYS A O 1
ATOM 3414 N N . GLN A 1 418 ? 27.551 12.810 -8.774 1.00 69.88 418 GLN A N 1
ATOM 3415 C CA . GLN A 1 418 ? 27.621 12.127 -7.481 1.00 69.88 418 GLN A CA 1
ATOM 3416 C C . GLN A 1 418 ? 28.332 10.774 -7.598 1.00 69.88 418 GLN A C 1
ATOM 3418 O O . GLN A 1 418 ? 29.249 10.487 -6.833 1.00 69.88 418 GLN A O 1
ATOM 3423 N N . LEU A 1 419 ? 28.024 9.974 -8.622 1.00 67.56 419 LEU A N 1
ATOM 3424 C CA . LEU A 1 419 ? 28.691 8.691 -8.881 1.00 67.56 419 LEU A CA 1
ATOM 3425 C C . LEU A 1 419 ? 30.210 8.822 -9.118 1.00 67.56 419 LEU A C 1
ATOM 3427 O O . LEU A 1 419 ? 30.950 7.866 -8.874 1.00 67.56 419 LEU A O 1
ATOM 3431 N N . ASN A 1 420 ? 30.703 9.985 -9.560 1.00 72.50 420 ASN A N 1
ATOM 3432 C CA . ASN A 1 420 ? 32.141 10.271 -9.685 1.00 72.50 420 ASN A CA 1
ATOM 3433 C C . ASN A 1 420 ? 32.854 10.420 -8.329 1.00 72.50 420 ASN A C 1
ATOM 3435 O O . ASN A 1 420 ? 34.071 10.203 -8.223 1.00 72.50 420 ASN A O 1
ATOM 3439 N N . GLU A 1 421 ? 32.109 10.813 -7.302 1.00 71.12 421 GLU A N 1
ATOM 3440 C CA . GLU A 1 421 ? 32.607 11.084 -5.953 1.00 71.12 421 GLU A CA 1
ATOM 3441 C C . GLU A 1 421 ? 32.488 9.853 -5.044 1.00 71.12 421 GLU A C 1
ATOM 3443 O O . GLU A 1 421 ? 33.240 9.716 -4.076 1.00 71.12 421 GLU A O 1
ATOM 3448 N N . VAL A 1 422 ? 31.626 8.899 -5.407 1.00 63.69 422 VAL A N 1
ATOM 3449 C CA . VAL A 1 422 ? 31.384 7.683 -4.630 1.00 63.69 422 VAL A CA 1
ATOM 3450 C C . VAL A 1 422 ? 32.577 6.728 -4.636 1.00 63.69 422 VAL A C 1
ATOM 3452 O O . VAL A 1 422 ? 33.100 6.313 -5.675 1.00 63.69 422 VAL A O 1
ATOM 3455 N N . VAL A 1 423 ? 32.937 6.286 -3.432 1.00 64.12 423 VAL A N 1
ATOM 3456 C CA . VAL A 1 423 ? 33.868 5.181 -3.195 1.00 64.12 423 VAL A CA 1
ATOM 3457 C C . VAL A 1 423 ? 33.066 3.950 -2.785 1.00 64.12 423 VAL A C 1
ATOM 3459 O O . VAL A 1 423 ? 32.334 3.977 -1.795 1.00 64.12 423 VAL A O 1
ATOM 3462 N N . ILE A 1 424 ? 33.205 2.860 -3.529 1.00 55.91 424 ILE A N 1
ATOM 3463 C CA . ILE A 1 424 ? 32.601 1.560 -3.237 1.00 55.91 424 ILE A CA 1
ATOM 3464 C C . ILE A 1 424 ? 33.603 0.643 -2.536 1.00 55.91 424 ILE A C 1
ATOM 3466 O O . ILE A 1 424 ? 34.813 0.782 -2.694 1.00 55.91 424 ILE A O 1
ATOM 3470 N N . ASP A 1 425 ? 33.076 -0.283 -1.746 1.00 53.28 425 ASP A N 1
ATOM 3471 C CA . ASP A 1 425 ? 33.830 -1.356 -1.097 1.00 53.28 425 ASP A CA 1
ATOM 3472 C C . ASP A 1 425 ? 33.458 -2.669 -1.797 1.00 53.28 425 ASP A C 1
ATOM 3474 O O . ASP A 1 425 ? 32.269 -2.999 -1.878 1.00 53.28 425 ASP A O 1
ATOM 3478 N N . ASP A 1 426 ? 34.442 -3.362 -2.372 1.00 48.56 426 ASP A N 1
ATOM 3479 C CA . ASP A 1 426 ? 34.245 -4.628 -3.091 1.00 48.56 426 ASP A CA 1
ATOM 3480 C C . ASP A 1 426 ? 34.539 -5.875 -2.240 1.00 48.56 426 ASP A C 1
ATOM 3482 O O . ASP A 1 426 ? 34.563 -6.996 -2.755 1.00 48.56 426 ASP A O 1
ATOM 3486 N N . GLY A 1 427 ? 34.713 -5.696 -0.928 1.00 44.62 427 GLY A N 1
ATOM 3487 C CA . GLY A 1 427 ? 34.986 -6.762 0.031 1.00 44.62 427 GLY A CA 1
ATOM 3488 C C . GLY A 1 427 ? 36.473 -7.061 0.224 1.00 44.62 427 GLY A C 1
ATOM 3489 O O . GLY A 1 427 ? 36.813 -7.687 1.224 1.00 44.62 427 GLY A O 1
ATOM 3490 N N . ASN A 1 428 ? 37.350 -6.590 -0.671 1.00 46.53 428 ASN A N 1
ATOM 3491 C CA . ASN A 1 428 ? 38.810 -6.688 -0.533 1.00 46.53 428 ASN A CA 1
ATOM 3492 C C . ASN A 1 428 ? 39.522 -5.332 -0.694 1.00 46.53 428 ASN A C 1
ATOM 3494 O O . ASN A 1 428 ? 40.677 -5.201 -0.284 1.00 46.53 428 ASN A O 1
ATOM 3498 N N . SER A 1 429 ? 38.869 -4.325 -1.282 1.00 48.78 429 SER A N 1
ATOM 3499 C CA . SER A 1 429 ? 39.418 -2.986 -1.486 1.00 48.78 429 SER A CA 1
ATOM 3500 C C . SER A 1 429 ? 38.332 -1.910 -1.576 1.00 48.78 429 SER A C 1
ATOM 3502 O O . SER A 1 429 ? 37.195 -2.161 -1.981 1.00 48.78 429 SER A O 1
ATOM 3504 N N . THR A 1 430 ? 38.700 -0.676 -1.228 1.00 64.31 430 THR A N 1
ATOM 3505 C CA . THR A 1 430 ? 37.895 0.509 -1.523 1.00 64.31 430 THR A CA 1
ATOM 3506 C C . THR A 1 430 ? 38.345 1.111 -2.851 1.00 64.31 430 THR A C 1
ATOM 3508 O O . THR A 1 430 ? 39.522 1.417 -3.049 1.00 64.31 430 THR A O 1
ATOM 3511 N N . ARG A 1 431 ? 37.413 1.287 -3.789 1.00 70.00 431 ARG A N 1
ATOM 3512 C CA . ARG A 1 431 ? 37.693 1.857 -5.115 1.00 70.00 431 ARG A CA 1
ATOM 3513 C C . ARG A 1 431 ? 36.600 2.819 -5.551 1.00 70.00 431 ARG A C 1
ATOM 3515 O O . ARG A 1 431 ? 35.459 2.707 -5.119 1.00 70.00 431 ARG A O 1
ATOM 3522 N N . LYS A 1 432 ? 36.919 3.750 -6.448 1.00 73.00 432 LYS A N 1
ATOM 3523 C CA . LYS A 1 432 ? 35.886 4.519 -7.156 1.00 73.00 432 LYS A CA 1
ATOM 3524 C C . LYS A 1 432 ? 35.175 3.638 -8.182 1.00 73.00 432 LYS A C 1
ATOM 3526 O O . LYS A 1 432 ? 35.730 2.640 -8.658 1.00 73.00 432 LYS A O 1
ATOM 3531 N N . LEU A 1 433 ? 33.951 4.019 -8.529 1.00 62.53 433 LEU A N 1
ATOM 3532 C CA . LEU A 1 433 ? 33.263 3.445 -9.681 1.00 62.53 433 LEU A CA 1
ATOM 3533 C C . LEU A 1 433 ? 34.071 3.705 -10.955 1.00 62.53 433 LEU A C 1
ATOM 3535 O O . LEU A 1 433 ? 34.536 4.824 -11.187 1.00 62.53 433 LEU A O 1
ATOM 3539 N N . SER A 1 434 ? 34.221 2.673 -11.781 1.00 70.19 434 SER A N 1
ATOM 3540 C CA . SER A 1 434 ? 34.760 2.840 -13.129 1.00 70.19 434 SER A CA 1
ATOM 3541 C C . SER A 1 434 ? 33.699 3.454 -14.045 1.00 70.19 434 SER A C 1
ATOM 3543 O O . SER A 1 434 ? 32.508 3.345 -13.764 1.00 70.19 434 SER A O 1
ATOM 3545 N N . GLU A 1 435 ? 34.106 4.055 -15.166 1.00 64.62 435 GLU A N 1
ATOM 3546 C CA . GLU A 1 435 ? 33.146 4.528 -16.178 1.00 64.62 435 GLU A CA 1
ATOM 3547 C C . GLU A 1 435 ? 32.244 3.395 -16.678 1.00 64.62 435 GLU A C 1
ATOM 3549 O O . GLU A 1 435 ? 31.051 3.591 -16.850 1.00 64.62 435 GLU A O 1
ATOM 3554 N N . ALA A 1 436 ? 32.768 2.172 -16.798 1.00 59.94 436 ALA A N 1
ATOM 3555 C CA . ALA A 1 436 ? 31.962 1.011 -17.165 1.00 59.94 436 ALA A CA 1
ATOM 3556 C C . ALA A 1 436 ? 30.887 0.669 -16.115 1.00 59.94 436 ALA A C 1
ATOM 3558 O O . ALA A 1 436 ? 29.795 0.247 -16.485 1.00 59.94 436 ALA A O 1
ATOM 3559 N N . ASP A 1 437 ? 31.165 0.866 -14.820 1.00 58.25 437 ASP A N 1
ATOM 3560 C CA . ASP A 1 437 ? 30.175 0.650 -13.755 1.00 58.25 437 ASP A CA 1
ATOM 3561 C C . ASP A 1 437 ? 29.057 1.713 -13.795 1.00 58.25 437 ASP A C 1
ATOM 3563 O O . ASP A 1 437 ? 27.907 1.410 -13.472 1.00 58.25 437 ASP A O 1
ATOM 3567 N N . LYS A 1 438 ? 29.398 2.949 -14.194 1.00 64.75 438 LYS A N 1
ATOM 3568 C CA . LYS A 1 438 ? 28.466 4.083 -14.320 1.00 64.75 438 LYS A CA 1
ATOM 3569 C C . LYS A 1 438 ? 27.617 3.980 -15.580 1.00 64.75 438 LYS A C 1
ATOM 3571 O O . LYS A 1 438 ? 26.406 4.132 -15.497 1.00 64.75 438 LYS A O 1
ATOM 3576 N N . GLU A 1 439 ? 28.220 3.665 -16.722 1.00 62.09 439 GLU A N 1
ATOM 3577 C CA . GLU A 1 439 ? 27.459 3.443 -17.955 1.00 62.09 439 GLU A CA 1
ATOM 3578 C C . GLU A 1 439 ? 26.526 2.249 -17.803 1.00 62.09 439 GLU A C 1
ATOM 3580 O O . GLU A 1 439 ? 25.357 2.353 -18.137 1.00 62.09 439 GLU A O 1
ATOM 3585 N N . LYS A 1 440 ? 26.979 1.162 -17.165 1.00 59.38 440 LYS A N 1
ATOM 3586 C CA . LYS A 1 440 ? 26.107 0.023 -16.867 1.00 59.38 440 LYS A CA 1
ATOM 3587 C C . LYS A 1 440 ? 24.902 0.408 -15.992 1.00 59.38 440 LYS A C 1
ATOM 3589 O O . LYS A 1 440 ? 23.817 -0.128 -16.179 1.00 59.38 440 LYS A O 1
ATOM 3594 N N . PHE A 1 441 ? 25.079 1.326 -15.044 1.00 62.12 441 PHE A N 1
ATOM 3595 C CA . PHE A 1 441 ? 23.987 1.838 -14.213 1.00 62.12 441 PHE A CA 1
ATOM 3596 C C . PHE A 1 441 ? 22.946 2.612 -15.027 1.00 62.12 441 PHE A C 1
ATOM 3598 O O . PHE A 1 441 ? 21.748 2.353 -14.899 1.00 62.12 441 PHE A O 1
ATOM 3605 N N . PHE A 1 442 ? 23.399 3.544 -15.867 1.00 62.50 442 PHE A N 1
ATOM 3606 C CA . PHE A 1 442 ? 22.497 4.294 -16.732 1.00 62.50 442 PHE A CA 1
ATOM 3607 C C . PHE A 1 442 ? 21.850 3.378 -17.761 1.00 62.50 442 PHE A C 1
ATOM 3609 O O . PHE A 1 442 ? 20.638 3.442 -17.908 1.00 62.50 442 PHE A O 1
ATOM 3616 N N . ASP A 1 443 ? 22.597 2.460 -18.374 1.00 56.22 443 ASP A N 1
ATOM 3617 C CA . ASP A 1 443 ? 22.068 1.438 -19.280 1.00 56.22 443 ASP A CA 1
ATOM 3618 C C . ASP A 1 443 ? 20.927 0.643 -18.627 1.00 56.22 443 ASP A C 1
ATOM 3620 O O . ASP A 1 443 ? 19.920 0.381 -19.275 1.00 56.22 443 ASP A O 1
ATOM 3624 N N . GLU A 1 444 ? 21.035 0.296 -17.341 1.00 57.28 444 GLU A N 1
ATOM 3625 C CA . GLU A 1 444 ? 19.994 -0.419 -16.592 1.00 57.28 444 GLU A CA 1
ATOM 3626 C C . GLU A 1 444 ? 18.774 0.462 -16.255 1.00 57.28 444 GLU A C 1
ATOM 3628 O O . GLU A 1 444 ? 17.635 -0.005 -16.357 1.00 57.28 444 GLU A O 1
ATOM 3633 N N . LEU A 1 445 ? 18.975 1.735 -15.891 1.00 57.94 445 LEU A N 1
ATOM 3634 C CA . LEU A 1 445 ? 17.887 2.711 -15.709 1.00 57.94 445 LEU A CA 1
ATOM 3635 C C . LEU A 1 445 ? 17.138 2.953 -17.021 1.00 57.94 445 LEU A C 1
ATOM 3637 O O . LEU A 1 445 ? 15.907 2.847 -17.071 1.00 57.94 445 LEU A O 1
ATOM 3641 N N . TYR A 1 446 ? 17.895 3.223 -18.084 1.00 58.06 446 TYR A N 1
ATOM 3642 C CA . TYR A 1 446 ? 17.406 3.329 -19.446 1.00 58.06 446 TYR A CA 1
ATOM 3643 C C . TYR A 1 446 ? 16.663 2.058 -19.818 1.00 58.06 446 TYR A C 1
ATOM 3645 O O . TYR A 1 446 ? 15.530 2.157 -20.259 1.00 58.06 446 TYR A O 1
ATOM 3653 N N . GLU A 1 447 ? 17.190 0.868 -19.532 1.00 53.06 447 GLU A N 1
ATOM 3654 C CA . GLU A 1 447 ? 16.534 -0.405 -19.825 1.00 53.06 447 GLU A CA 1
ATOM 3655 C C . GLU A 1 447 ? 15.170 -0.557 -19.130 1.00 53.06 447 GLU A C 1
ATOM 3657 O O . GLU A 1 447 ? 14.226 -1.042 -19.763 1.00 53.06 447 GLU A O 1
ATOM 3662 N N . VAL A 1 448 ? 15.008 -0.122 -17.875 1.00 53.59 448 VAL A N 1
ATOM 3663 C CA . VAL A 1 448 ? 13.702 -0.173 -17.186 1.00 53.59 448 VAL A CA 1
ATOM 3664 C C . VAL A 1 448 ? 12.705 0.840 -17.767 1.00 53.59 448 VAL A C 1
ATOM 3666 O O . VAL A 1 448 ? 11.518 0.519 -17.913 1.00 53.59 448 VAL A O 1
ATOM 3669 N N . VAL A 1 449 ? 13.178 2.021 -18.178 1.00 54.69 449 VAL A N 1
ATOM 3670 C CA . VAL A 1 449 ? 12.372 3.037 -18.883 1.00 54.69 449 VAL A CA 1
ATOM 3671 C C . VAL A 1 449 ? 12.028 2.595 -20.313 1.00 54.69 449 VAL A C 1
ATOM 3673 O O . VAL A 1 449 ? 10.911 2.804 -20.792 1.00 54.69 449 VAL A O 1
ATOM 3676 N N . GLU A 1 450 ? 12.954 1.918 -20.985 1.00 47.41 450 GLU A N 1
ATOM 3677 C CA . GLU A 1 450 ? 12.926 1.587 -22.408 1.00 47.41 450 GLU A CA 1
ATOM 3678 C C . GLU A 1 450 ? 12.279 0.245 -22.731 1.00 47.41 450 GLU A C 1
ATOM 3680 O O . GLU A 1 450 ? 11.592 0.133 -23.747 1.00 47.41 450 GLU A O 1
ATOM 3685 N N . LYS A 1 451 ? 12.451 -0.803 -21.917 1.00 47.38 451 LYS A N 1
ATOM 3686 C CA . LYS A 1 451 ? 11.914 -2.147 -22.225 1.00 47.38 451 LYS A CA 1
ATOM 3687 C C . LYS A 1 451 ? 10.430 -2.309 -21.925 1.00 47.38 451 LYS A C 1
ATOM 3689 O O . LYS A 1 451 ? 9.877 -3.388 -22.109 1.00 47.38 451 LYS A O 1
ATOM 3694 N N . THR A 1 452 ? 9.757 -1.217 -21.584 1.00 42.50 452 THR A N 1
ATOM 3695 C CA . THR A 1 452 ? 8.292 -1.119 -21.638 1.00 42.50 452 THR A CA 1
ATOM 3696 C C . THR A 1 452 ? 7.784 -0.118 -22.676 1.00 42.50 452 THR A C 1
ATOM 3698 O O . THR A 1 452 ? 6.579 0.033 -22.857 1.00 42.50 452 THR A O 1
ATOM 3701 N N . ARG A 1 453 ? 8.705 0.433 -23.475 1.00 40.75 453 ARG A N 1
ATOM 3702 C CA . ARG A 1 453 ? 8.471 0.870 -24.855 1.00 40.75 453 ARG A CA 1
ATOM 3703 C C . ARG A 1 453 ? 9.498 0.242 -25.808 1.00 40.75 453 ARG A C 1
ATOM 3705 O O . ARG A 1 453 ? 10.016 0.907 -26.687 1.00 40.75 453 ARG A O 1
ATOM 3712 N N . ASN A 1 454 ? 9.760 -1.066 -25.692 1.00 40.66 454 ASN A N 1
ATOM 3713 C CA . ASN A 1 454 ? 10.444 -1.880 -26.716 1.00 40.66 454 ASN A CA 1
ATOM 3714 C C . ASN A 1 454 ? 11.713 -1.241 -27.353 1.00 40.66 454 ASN A C 1
ATOM 3716 O O . ASN A 1 454 ? 11.951 -1.416 -28.549 1.00 40.66 454 ASN A O 1
ATOM 3720 N N . ALA A 1 455 ? 12.501 -0.463 -26.612 1.00 38.91 455 ALA A N 1
ATOM 3721 C CA . ALA A 1 455 ? 13.641 0.250 -27.185 1.00 38.91 455 ALA A CA 1
ATOM 3722 C C . ALA A 1 455 ? 14.931 -0.584 -27.082 1.00 38.91 455 ALA A C 1
ATOM 3724 O O . ALA A 1 455 ? 15.451 -1.012 -28.104 1.00 38.91 455 ALA A O 1
ATOM 3725 N N . GLY A 1 456 ? 15.336 -1.064 -25.907 1.00 45.06 456 GLY A N 1
ATOM 3726 C CA . GLY A 1 456 ? 16.574 -1.857 -25.770 1.00 45.06 456 GLY A CA 1
ATOM 3727 C C . GLY A 1 456 ? 16.695 -3.217 -26.506 1.00 45.06 456 GLY A C 1
ATOM 3728 O O . GLY A 1 456 ? 17.725 -3.874 -26.368 1.00 45.06 456 GLY A O 1
ATOM 3729 N N . LYS A 1 457 ? 15.692 -3.699 -27.262 1.00 58.66 457 LYS A N 1
ATOM 3730 C CA . LYS A 1 457 ? 15.801 -4.948 -28.066 1.00 58.66 457 LYS A CA 1
ATOM 3731 C C . LYS A 1 457 ? 15.777 -4.726 -29.582 1.00 58.66 457 LYS A C 1
ATOM 3733 O O . LYS A 1 457 ? 16.500 -5.401 -30.319 1.00 58.66 457 LYS A O 1
ATOM 3738 N N . TYR A 1 458 ? 14.970 -3.769 -30.029 1.00 67.62 458 TYR A N 1
ATOM 3739 C CA . TYR A 1 458 ? 14.846 -3.392 -31.437 1.00 67.62 458 TYR A CA 1
ATOM 3740 C C . TYR A 1 458 ? 15.748 -2.220 -31.801 1.00 67.62 458 TYR A C 1
ATOM 3742 O O . TYR A 1 458 ? 15.993 -1.996 -32.979 1.00 67.62 458 TYR A O 1
ATOM 3750 N N . THR A 1 459 ? 16.280 -1.508 -30.810 1.00 71.19 459 THR A N 1
ATOM 3751 C CA . THR A 1 459 ? 17.123 -0.346 -31.038 1.00 71.19 459 THR A CA 1
ATOM 3752 C C . THR A 1 459 ? 18.612 -0.718 -31.132 1.00 71.19 459 THR A C 1
ATOM 3754 O O . THR A 1 459 ? 19.107 -1.620 -30.443 1.00 71.19 459 THR A O 1
ATOM 3757 N N . ILE A 1 460 ? 19.331 -0.061 -32.040 1.00 76.44 460 ILE A N 1
ATOM 3758 C CA . ILE A 1 460 ? 20.771 -0.171 -32.275 1.00 76.44 460 ILE A CA 1
ATOM 3759 C C . ILE A 1 460 ? 21.407 1.224 -32.294 1.00 76.44 460 ILE A C 1
ATOM 3761 O O . ILE A 1 460 ? 20.730 2.221 -32.518 1.00 76.44 460 ILE A O 1
ATOM 3765 N N . GLN A 1 461 ? 22.717 1.303 -32.049 1.00 73.56 461 GLN A N 1
ATOM 3766 C CA . GLN A 1 461 ? 23.440 2.575 -32.118 1.00 73.56 461 GLN A CA 1
ATOM 3767 C C . GLN A 1 461 ? 23.673 3.013 -33.569 1.00 73.56 461 GLN A C 1
ATOM 3769 O O . GLN A 1 461 ? 23.938 2.186 -34.454 1.00 73.56 461 GLN A O 1
ATOM 3774 N N . ASN A 1 462 ? 23.606 4.326 -33.796 1.00 77.88 462 ASN A N 1
ATOM 3775 C CA . ASN A 1 462 ? 23.953 4.923 -35.075 1.00 77.88 462 ASN A CA 1
ATOM 3776 C C . ASN A 1 462 ? 25.475 4.874 -35.291 1.00 77.88 462 ASN A C 1
ATOM 3778 O O . ASN A 1 462 ? 26.225 5.602 -34.646 1.00 77.88 462 ASN A O 1
ATOM 3782 N N . GLU A 1 463 ? 25.930 4.006 -36.195 1.00 74.00 463 GLU A N 1
ATOM 3783 C CA . GLU A 1 463 ? 27.350 3.819 -36.532 1.00 74.00 463 GLU A CA 1
ATOM 3784 C C . GLU A 1 463 ? 27.613 4.097 -38.026 1.00 74.00 463 GLU A C 1
ATOM 3786 O O . GLU A 1 463 ? 28.676 3.765 -38.548 1.00 74.00 463 GLU A O 1
ATOM 3791 N N . GLY A 1 464 ? 26.650 4.702 -38.735 1.00 83.25 464 GLY A N 1
ATOM 3792 C CA . GLY A 1 464 ? 26.721 4.888 -40.184 1.00 83.25 464 GLY A CA 1
ATOM 3793 C C . GLY A 1 464 ? 26.526 3.569 -40.934 1.00 83.25 464 GLY A C 1
ATOM 3794 O O . GLY A 1 464 ? 25.484 2.930 -40.802 1.00 83.25 464 GLY A O 1
ATOM 3795 N N . VAL A 1 465 ? 27.502 3.158 -41.745 1.00 86.06 465 VAL A N 1
ATOM 3796 C CA . VAL A 1 465 ? 27.439 1.916 -42.537 1.00 86.06 465 VAL A CA 1
ATOM 3797 C C . VAL A 1 465 ? 27.674 0.695 -41.646 1.00 86.06 465 VAL A C 1
ATOM 3799 O O . VAL A 1 465 ? 28.679 0.611 -40.938 1.00 86.06 465 VAL A O 1
ATOM 3802 N N . ILE A 1 466 ? 26.778 -0.294 -41.707 1.00 81.94 466 ILE A N 1
ATOM 3803 C CA . ILE A 1 466 ? 26.878 -1.476 -40.852 1.00 81.94 466 ILE A CA 1
ATOM 3804 C C . ILE A 1 466 ? 27.908 -2.479 -41.385 1.00 81.94 466 ILE A C 1
ATOM 3806 O O . ILE A 1 466 ? 27.890 -2.890 -42.547 1.00 81.94 466 ILE A O 1
ATOM 3810 N N . SER A 1 467 ? 28.803 -2.945 -40.510 1.00 83.62 467 SER A N 1
ATOM 3811 C CA . SER A 1 467 ? 29.701 -4.052 -40.854 1.00 83.62 467 SER A CA 1
ATOM 3812 C C . SER A 1 467 ? 28.958 -5.394 -40.880 1.00 83.62 467 SER A C 1
ATOM 3814 O O . SER A 1 467 ? 28.033 -5.626 -40.100 1.00 83.62 467 SER A O 1
ATOM 3816 N N . ILE A 1 468 ? 29.419 -6.335 -41.713 1.00 81.12 468 ILE A N 1
ATOM 3817 C CA . ILE A 1 468 ? 28.854 -7.698 -41.797 1.00 81.12 468 ILE A CA 1
ATOM 3818 C C . ILE A 1 468 ? 28.880 -8.396 -40.426 1.00 81.12 468 ILE A C 1
ATOM 3820 O O . ILE A 1 468 ? 27.921 -9.059 -40.038 1.00 81.12 468 ILE A O 1
ATOM 3824 N N . ALA A 1 469 ? 29.955 -8.220 -39.652 1.00 73.00 469 ALA A N 1
ATOM 3825 C CA . ALA A 1 469 ? 30.072 -8.805 -38.317 1.00 73.00 469 ALA A CA 1
ATOM 3826 C C . ALA A 1 469 ? 29.001 -8.267 -37.351 1.00 73.00 469 ALA A C 1
ATOM 3828 O O . ALA A 1 469 ? 28.391 -9.037 -36.603 1.00 73.00 469 ALA A O 1
ATOM 3829 N N . LYS A 1 470 ? 28.738 -6.955 -37.391 1.00 77.00 470 LYS A N 1
ATOM 3830 C CA . LYS A 1 470 ? 27.692 -6.314 -36.587 1.00 77.00 470 LYS A CA 1
ATOM 3831 C C . LYS A 1 470 ? 26.304 -6.764 -37.037 1.00 77.00 470 LYS A C 1
ATOM 3833 O O . LYS A 1 470 ? 25.509 -7.162 -36.187 1.00 77.00 470 LYS A O 1
ATOM 3838 N N . PHE A 1 471 ? 26.051 -6.789 -38.347 1.00 85.06 471 PHE A N 1
ATOM 3839 C CA . PHE A 1 471 ? 24.813 -7.317 -38.918 1.00 85.06 471 PHE A CA 1
ATOM 3840 C C . PHE A 1 471 ? 24.541 -8.741 -38.421 1.00 85.06 471 PHE A C 1
ATOM 3842 O O . PHE A 1 471 ? 23.486 -9.003 -37.853 1.00 85.06 471 PHE A O 1
ATOM 3849 N N . ASN A 1 472 ? 25.523 -9.641 -38.517 1.00 82.38 472 ASN A N 1
ATOM 3850 C CA . ASN A 1 472 ? 25.387 -11.026 -38.060 1.00 82.38 472 ASN A CA 1
ATOM 3851 C C . ASN A 1 472 ? 25.117 -11.127 -36.550 1.00 82.38 472 ASN A C 1
ATOM 3853 O O . ASN A 1 472 ? 24.372 -12.006 -36.108 1.00 82.38 472 ASN A O 1
ATOM 3857 N N . LYS A 1 473 ? 25.686 -10.223 -35.739 1.00 76.25 473 LYS A N 1
ATOM 3858 C CA . LYS A 1 473 ? 25.397 -10.144 -34.299 1.00 76.25 473 LYS A CA 1
ATOM 3859 C C . LYS A 1 473 ? 23.940 -9.744 -34.043 1.00 76.25 473 LYS A C 1
ATOM 3861 O O . LYS A 1 473 ? 23.300 -10.352 -33.185 1.00 76.25 473 LYS A O 1
ATOM 3866 N N . ILE A 1 474 ? 23.417 -8.772 -34.792 1.00 81.88 474 ILE A N 1
ATOM 3867 C CA . ILE A 1 474 ? 22.009 -8.351 -34.721 1.00 81.88 474 ILE A CA 1
ATOM 3868 C C . ILE A 1 474 ? 21.101 -9.485 -35.203 1.00 81.88 474 ILE A C 1
ATOM 3870 O O . ILE A 1 474 ? 20.219 -9.892 -34.458 1.00 81.88 474 ILE A O 1
ATOM 3874 N N . ALA A 1 475 ? 21.375 -10.075 -36.367 1.00 84.94 475 ALA A N 1
ATOM 3875 C CA . ALA A 1 475 ? 20.623 -11.198 -36.926 1.00 84.94 475 ALA A CA 1
ATOM 3876 C C . ALA A 1 475 ? 20.515 -12.371 -35.942 1.00 84.94 475 ALA A C 1
ATOM 3878 O O . ALA A 1 475 ? 19.428 -12.885 -35.683 1.00 84.94 475 ALA A O 1
ATOM 3879 N N . LYS A 1 476 ? 21.631 -12.755 -35.309 1.00 80.25 476 LYS A N 1
ATOM 3880 C CA . LYS A 1 476 ? 21.652 -13.818 -34.295 1.00 80.25 476 LYS A CA 1
ATOM 3881 C C . LYS A 1 476 ? 20.822 -13.459 -33.060 1.00 80.25 476 LYS A C 1
ATOM 3883 O O . LYS A 1 476 ? 20.168 -14.340 -32.501 1.00 80.25 476 LYS A O 1
ATOM 3888 N N . ARG A 1 477 ? 20.852 -12.192 -32.629 1.00 83.12 477 ARG A N 1
ATOM 3889 C CA . ARG A 1 477 ? 20.020 -11.685 -31.527 1.00 83.12 477 ARG A CA 1
ATOM 3890 C C . ARG A 1 477 ? 18.538 -11.769 -31.894 1.00 83.12 477 ARG A C 1
ATOM 3892 O O . ARG A 1 477 ? 17.780 -12.385 -31.155 1.00 83.12 477 ARG A O 1
ATOM 3899 N N . ILE A 1 478 ? 18.155 -11.236 -33.052 1.00 83.75 478 ILE A N 1
ATOM 3900 C CA . ILE A 1 478 ? 16.768 -11.202 -33.528 1.00 83.75 478 ILE A CA 1
ATOM 3901 C C . ILE A 1 478 ? 16.202 -12.611 -33.723 1.00 83.75 478 ILE A C 1
ATOM 3903 O O . ILE A 1 478 ? 15.122 -12.908 -33.216 1.00 83.75 478 ILE A O 1
ATOM 3907 N N . LYS A 1 479 ? 16.969 -13.528 -34.320 1.00 85.69 479 LYS A N 1
ATOM 3908 C CA . LYS A 1 479 ? 16.570 -14.935 -34.445 1.00 85.69 479 LYS A CA 1
ATOM 3909 C C . LYS A 1 479 ? 16.350 -15.601 -33.091 1.00 85.69 479 LYS A C 1
ATOM 3911 O O . LYS A 1 479 ? 15.362 -16.305 -32.903 1.00 85.69 479 LYS A O 1
ATOM 3916 N N . LYS A 1 480 ? 17.261 -15.379 -32.140 1.00 78.44 480 LYS A N 1
ATOM 3917 C CA . LYS A 1 480 ? 17.172 -15.956 -30.792 1.00 78.44 480 LYS A CA 1
ATOM 3918 C C . LYS A 1 480 ? 15.970 -15.418 -30.011 1.00 78.44 480 LYS A C 1
ATOM 3920 O O . LYS A 1 480 ? 15.358 -16.179 -29.270 1.00 78.44 480 LYS A O 1
ATOM 3925 N N . GLU A 1 481 ? 15.681 -14.127 -30.128 1.00 76.56 481 GLU A N 1
ATOM 3926 C CA . GLU A 1 481 ? 14.663 -13.456 -29.312 1.00 76.56 481 GLU A CA 1
ATOM 3927 C C . GLU A 1 481 ? 13.259 -13.535 -29.916 1.00 76.56 481 GLU A C 1
ATOM 3929 O O . GLU A 1 481 ? 12.295 -13.658 -29.166 1.00 76.56 481 GLU A O 1
ATOM 3934 N N . TYR A 1 482 ? 13.147 -13.516 -31.246 1.00 81.00 482 TYR A N 1
ATOM 3935 C CA . TYR A 1 482 ? 11.866 -13.367 -31.945 1.00 81.00 482 TYR A CA 1
ATOM 3936 C C . TYR A 1 482 ? 11.543 -14.506 -32.911 1.00 81.00 482 TYR A C 1
ATOM 3938 O O . TYR A 1 482 ? 10.436 -14.560 -33.446 1.00 81.00 482 TYR A O 1
ATOM 3946 N N . GLY A 1 483 ? 12.486 -15.427 -33.141 1.00 86.00 483 GLY A N 1
ATOM 3947 C CA . GLY A 1 483 ? 12.325 -16.487 -34.138 1.00 86.00 483 GLY A CA 1
ATOM 3948 C C . GLY A 1 483 ? 12.252 -15.951 -35.569 1.00 86.00 483 GLY A C 1
ATOM 3949 O O . GLY A 1 483 ? 11.630 -16.586 -36.413 1.00 86.00 483 GLY A O 1
ATOM 3950 N N . VAL A 1 484 ? 12.847 -14.780 -35.815 1.00 88.94 484 VAL A N 1
ATOM 3951 C CA . VAL A 1 484 ? 12.839 -14.078 -37.102 1.00 88.94 484 VAL A CA 1
ATOM 3952 C C . VAL A 1 484 ? 14.228 -14.118 -37.721 1.00 88.94 484 VAL A C 1
ATOM 3954 O O . VAL A 1 484 ? 15.214 -13.777 -37.064 1.00 88.94 484 VAL A O 1
ATOM 3957 N N . ASP A 1 485 ? 14.311 -14.529 -38.981 1.00 92.06 485 ASP A N 1
ATOM 3958 C CA . ASP A 1 485 ? 15.572 -14.536 -39.716 1.00 92.06 485 ASP A CA 1
ATOM 3959 C C . ASP A 1 485 ? 15.908 -13.142 -40.266 1.00 92.06 485 ASP A C 1
ATOM 3961 O O . ASP A 1 485 ? 15.031 -12.354 -40.604 1.00 92.06 485 ASP A O 1
ATOM 3965 N N . MET A 1 486 ? 17.198 -12.817 -40.352 1.00 92.62 486 MET A N 1
ATOM 3966 C CA . MET A 1 486 ? 17.665 -11.615 -41.046 1.00 92.62 486 MET A CA 1
ATOM 3967 C C . MET A 1 486 ? 18.702 -12.017 -42.085 1.00 92.62 486 MET A C 1
ATOM 3969 O O . MET A 1 486 ? 19.707 -12.653 -41.753 1.00 92.62 486 MET A O 1
ATOM 3973 N N . PHE A 1 487 ? 18.478 -11.614 -43.328 1.00 91.81 487 PHE A N 1
ATOM 3974 C CA . PHE A 1 487 ? 19.339 -11.918 -44.457 1.00 91.81 487 PHE A CA 1
ATOM 3975 C C . PHE A 1 487 ? 19.976 -10.642 -44.987 1.00 91.81 487 PHE A C 1
ATOM 3977 O O . PHE A 1 487 ? 19.282 -9.699 -45.361 1.00 91.81 487 PHE A O 1
ATOM 3984 N N . LEU A 1 488 ? 21.309 -10.637 -45.050 1.00 89.81 488 LEU A N 1
ATOM 3985 C CA . LEU A 1 488 ? 22.047 -9.681 -45.862 1.00 89.81 488 LEU A CA 1
ATOM 3986 C C . LEU A 1 488 ? 22.199 -10.285 -47.259 1.00 89.81 488 LEU A C 1
ATOM 3988 O O . LEU A 1 488 ? 22.903 -11.283 -47.450 1.00 89.81 488 LEU A O 1
ATOM 3992 N N . VAL A 1 489 ? 21.491 -9.715 -48.223 1.00 89.81 489 VAL A N 1
ATOM 3993 C CA . VAL A 1 489 ? 21.461 -10.166 -49.610 1.00 89.81 489 VAL A CA 1
ATOM 3994 C C . VAL A 1 489 ? 22.448 -9.326 -50.413 1.00 89.81 489 VAL A C 1
ATOM 3996 O O . VAL A 1 489 ? 22.249 -8.132 -50.634 1.00 89.81 489 VAL A O 1
ATOM 3999 N N . ASP A 1 490 ? 23.532 -9.962 -50.846 1.00 88.31 490 ASP A N 1
ATOM 4000 C CA . ASP A 1 490 ? 24.539 -9.369 -51.718 1.00 88.31 490 ASP A CA 1
ATOM 4001 C C . ASP A 1 490 ? 24.832 -10.285 -52.917 1.00 88.31 490 ASP A C 1
ATOM 4003 O O . ASP A 1 490 ? 24.265 -11.373 -53.059 1.00 88.31 490 ASP A O 1
ATOM 4007 N N . ARG A 1 491 ? 25.756 -9.857 -53.782 1.00 84.94 491 ARG A N 1
ATOM 4008 C CA . ARG A 1 491 ? 26.162 -10.617 -54.976 1.00 84.94 491 ARG A CA 1
ATOM 4009 C C . ARG A 1 491 ? 26.723 -12.016 -54.681 1.00 84.94 491 ARG A C 1
ATOM 4011 O O . ARG A 1 491 ? 26.828 -12.814 -55.606 1.00 84.94 491 ARG A O 1
ATOM 4018 N N . ASN A 1 492 ? 27.154 -12.279 -53.447 1.00 81.19 492 ASN A N 1
ATOM 4019 C CA . ASN A 1 492 ? 27.777 -13.535 -53.033 1.00 81.19 492 ASN A CA 1
ATOM 4020 C C . ASN A 1 492 ? 26.762 -14.485 -52.372 1.00 81.19 492 ASN A C 1
ATOM 4022 O O . ASN A 1 492 ? 27.127 -15.587 -51.970 1.00 81.19 492 ASN A O 1
ATOM 4026 N N . ASN A 1 493 ? 25.498 -14.075 -52.236 1.00 82.06 493 ASN A N 1
ATOM 4027 C CA . ASN A 1 493 ? 24.458 -14.892 -51.630 1.00 82.06 493 ASN A CA 1
ATOM 4028 C C . ASN A 1 493 ? 23.887 -15.893 -52.654 1.00 82.06 493 ASN A C 1
ATOM 4030 O O . ASN A 1 493 ? 23.064 -15.530 -53.495 1.00 82.06 493 ASN A O 1
ATOM 4034 N N . GLU A 1 494 ? 24.319 -17.158 -52.592 1.00 81.94 494 GLU A N 1
ATOM 4035 C CA . GLU A 1 494 ? 23.864 -18.208 -53.523 1.00 81.94 494 GLU A CA 1
ATOM 4036 C C . GLU A 1 494 ? 22.351 -18.465 -53.420 1.00 81.94 494 GLU A C 1
ATOM 4038 O O . GLU A 1 494 ? 21.666 -18.537 -54.444 1.00 81.94 494 GLU A O 1
ATOM 4043 N N . GLN A 1 495 ? 21.824 -18.524 -52.190 1.00 85.50 495 GLN A N 1
ATOM 4044 C CA . GLN A 1 495 ? 20.411 -18.795 -51.901 1.00 85.50 495 GLN A CA 1
ATOM 4045 C C . GLN A 1 495 ? 19.486 -17.716 -52.479 1.00 85.50 495 GLN A C 1
ATOM 4047 O O . GLN A 1 495 ? 18.437 -18.034 -53.036 1.00 85.50 495 GLN A O 1
ATOM 4052 N N . TRP A 1 496 ? 19.882 -16.445 -52.383 1.00 89.44 496 TRP A N 1
ATOM 4053 C CA . TRP A 1 496 ? 19.064 -15.295 -52.787 1.00 89.44 496 TRP A CA 1
ATOM 4054 C C . TRP A 1 496 ? 19.565 -14.611 -54.067 1.00 89.44 496 TRP A C 1
ATOM 4056 O O . TRP A 1 496 ? 19.238 -13.455 -54.329 1.00 89.44 496 TRP A O 1
ATOM 4066 N N . SER A 1 497 ? 20.331 -15.320 -54.897 1.00 88.38 497 SER A N 1
ATOM 4067 C CA . SER A 1 497 ? 20.975 -14.761 -56.096 1.00 88.38 497 SER A CA 1
ATOM 4068 C C . SER A 1 497 ? 19.992 -14.187 -57.129 1.00 88.38 497 SER A C 1
ATOM 4070 O O . SER A 1 497 ? 20.247 -13.134 -57.713 1.00 88.38 497 SER A O 1
ATOM 4072 N N . GLU A 1 498 ? 18.847 -14.837 -57.346 1.00 89.50 498 GLU A N 1
ATOM 4073 C CA . GLU A 1 498 ? 17.809 -14.342 -58.262 1.00 89.50 498 GLU A CA 1
ATOM 4074 C C . GLU A 1 498 ? 17.046 -13.141 -57.679 1.00 89.50 498 GLU A C 1
ATOM 4076 O O . GLU A 1 498 ? 16.746 -12.186 -58.398 1.00 89.50 498 GLU A O 1
ATOM 4081 N N . LEU A 1 499 ? 16.797 -13.142 -56.364 1.00 90.31 499 LEU A N 1
ATOM 4082 C CA . LEU A 1 499 ? 16.232 -11.991 -55.658 1.00 90.31 499 LEU A CA 1
ATOM 4083 C C . LEU A 1 499 ? 17.166 -10.777 -55.782 1.00 90.31 499 LEU A C 1
ATOM 4085 O O . LEU A 1 499 ? 16.713 -9.689 -56.135 1.00 90.31 499 LEU A O 1
ATOM 4089 N N . PHE A 1 500 ? 18.471 -10.978 -55.577 1.00 90.44 500 PHE A N 1
ATOM 4090 C CA . PHE A 1 500 ? 19.482 -9.934 -55.722 1.00 90.44 500 PHE A CA 1
ATOM 4091 C C . PHE A 1 500 ? 19.475 -9.323 -57.129 1.00 90.44 500 PHE A C 1
ATOM 4093 O O . PHE A 1 500 ? 19.385 -8.107 -57.262 1.00 90.44 500 PHE A O 1
ATOM 4100 N N . LYS A 1 501 ? 19.480 -10.139 -58.195 1.00 89.75 501 LYS A N 1
ATOM 4101 C CA . LYS A 1 501 ? 19.449 -9.645 -59.590 1.00 89.75 501 LYS A CA 1
ATOM 4102 C C . LYS A 1 501 ? 18.231 -8.778 -59.902 1.00 89.75 501 LYS A C 1
ATOM 4104 O O . LYS A 1 501 ? 18.325 -7.857 -60.714 1.00 89.75 501 LYS A O 1
ATOM 4109 N N . ARG A 1 502 ? 17.079 -9.093 -59.308 1.00 89.38 502 ARG A N 1
ATOM 4110 C CA . ARG A 1 502 ? 15.844 -8.320 -59.495 1.00 89.38 502 ARG A CA 1
ATOM 4111 C C . ARG A 1 502 ? 15.886 -7.014 -58.721 1.00 89.38 502 ARG A C 1
ATOM 4113 O O . ARG A 1 502 ? 15.646 -5.965 -59.314 1.00 89.38 502 ARG A O 1
ATOM 4120 N N . TRP A 1 503 ? 16.316 -7.073 -57.466 1.00 91.69 503 TRP A N 1
ATOM 4121 C CA . TRP A 1 503 ? 16.573 -5.888 -56.654 1.00 91.69 503 TRP A CA 1
ATOM 4122 C C . TRP A 1 503 ? 17.575 -4.927 -57.320 1.00 91.69 503 TRP A C 1
ATOM 4124 O O . TRP A 1 503 ? 17.376 -3.719 -57.307 1.00 91.69 503 TRP A O 1
ATOM 4134 N N . GLN A 1 504 ? 18.608 -5.425 -58.011 1.00 89.75 504 GLN A N 1
ATOM 4135 C CA . GLN A 1 504 ? 19.556 -4.558 -58.730 1.00 89.75 504 GLN A CA 1
ATOM 4136 C C . GLN A 1 504 ? 18.904 -3.687 -59.819 1.00 89.75 504 GLN A C 1
ATOM 4138 O O . GLN A 1 504 ? 19.441 -2.627 -60.153 1.00 89.75 504 GLN A O 1
ATOM 4143 N N . LYS A 1 505 ? 17.781 -4.130 -60.399 1.00 88.62 505 LYS A N 1
ATOM 4144 C CA . LYS A 1 505 ? 17.033 -3.370 -61.412 1.00 88.62 505 LYS A CA 1
ATOM 4145 C C . LYS A 1 505 ? 16.059 -2.391 -60.762 1.00 88.62 505 LYS A C 1
ATOM 4147 O O . LYS A 1 505 ? 15.980 -1.246 -61.207 1.00 88.62 505 LYS A O 1
ATOM 4152 N N . GLU A 1 506 ? 15.379 -2.843 -59.712 1.00 86.56 506 GLU A N 1
ATOM 4153 C CA . GLU A 1 506 ? 14.346 -2.113 -58.974 1.00 86.56 506 GLU A CA 1
ATOM 4154 C C . GLU A 1 506 ? 14.673 -2.141 -57.473 1.00 86.56 506 GLU A C 1
ATOM 4156 O O . GLU A 1 506 ? 14.168 -3.000 -56.752 1.00 86.56 506 GLU A O 1
ATOM 4161 N N . PRO A 1 507 ? 15.570 -1.257 -56.998 1.00 84.75 507 PRO A N 1
ATOM 4162 C CA . PRO A 1 507 ? 16.071 -1.340 -55.634 1.00 84.75 507 PRO A CA 1
ATOM 4163 C C . PRO A 1 507 ? 15.040 -0.882 -54.600 1.00 84.75 507 PRO A C 1
ATOM 4165 O O . PRO A 1 507 ? 14.338 0.111 -54.800 1.00 84.75 507 PRO A O 1
ATOM 4168 N N . LEU A 1 508 ? 15.026 -1.602 -53.477 1.00 81.38 508 LEU A N 1
ATOM 4169 C CA . LEU A 1 508 ? 14.325 -1.289 -52.228 1.00 81.38 508 LEU A CA 1
ATOM 4170 C C . LEU A 1 508 ? 15.341 -1.213 -51.082 1.00 81.38 508 LEU A C 1
ATOM 4172 O O . LEU A 1 508 ? 16.337 -1.943 -51.106 1.00 81.38 508 LEU A O 1
ATOM 4176 N N . ASP A 1 509 ? 15.081 -0.377 -50.081 1.00 73.06 509 ASP A N 1
ATOM 4177 C CA . ASP A 1 509 ? 16.011 -0.164 -48.961 1.00 73.06 509 ASP A CA 1
ATOM 4178 C C . ASP A 1 509 ? 16.029 -1.348 -47.975 1.00 73.06 509 ASP A C 1
ATOM 4180 O O . ASP A 1 509 ? 17.080 -1.727 -47.454 1.00 73.06 509 ASP A O 1
ATOM 4184 N N . GLY A 1 510 ? 14.886 -2.010 -47.809 1.00 82.31 510 GLY A N 1
ATOM 4185 C CA . GLY A 1 510 ? 14.700 -3.213 -47.008 1.00 82.31 510 GLY A CA 1
ATOM 4186 C C . GLY A 1 510 ? 13.381 -3.896 -47.363 1.00 82.31 510 GLY A C 1
ATOM 4187 O O . GLY A 1 510 ? 12.588 -3.384 -48.158 1.00 82.31 510 GLY A O 1
ATOM 4188 N N . MET A 1 511 ? 13.183 -5.118 -46.875 1.00 83.06 511 MET A N 1
ATOM 4189 C CA . MET A 1 511 ? 11.937 -5.850 -47.085 1.00 83.06 511 MET A CA 1
ATOM 4190 C C . MET A 1 511 ? 11.635 -6.768 -45.902 1.00 83.06 511 MET A C 1
ATOM 4192 O O . MET A 1 511 ? 12.338 -7.756 -45.662 1.00 83.06 511 MET A O 1
ATOM 4196 N N . TRP A 1 512 ? 10.534 -6.472 -45.217 1.00 85.06 512 TRP A N 1
ATOM 4197 C CA . TRP A 1 512 ? 9.911 -7.346 -44.231 1.00 85.06 512 TRP A CA 1
ATOM 4198 C C . TRP A 1 512 ? 9.001 -8.384 -44.893 1.00 85.06 512 TRP A C 1
ATOM 4200 O O . TRP A 1 512 ? 8.184 -8.066 -45.758 1.00 85.06 512 TRP A O 1
ATOM 4210 N N . VAL A 1 513 ? 9.137 -9.639 -44.469 1.00 84.62 513 VAL A N 1
ATOM 4211 C CA . VAL A 1 513 ? 8.301 -10.761 -44.898 1.00 84.62 513 VAL A CA 1
ATOM 4212 C C . VAL A 1 513 ? 7.758 -11.428 -43.645 1.00 84.62 513 VAL A C 1
ATOM 4214 O O . VAL A 1 513 ? 8.509 -12.038 -42.895 1.00 84.62 513 VAL A O 1
ATOM 4217 N N . ASP A 1 514 ? 6.459 -11.323 -43.400 1.00 81.00 514 ASP A N 1
ATOM 4218 C CA . ASP A 1 514 ? 5.794 -11.795 -42.180 1.00 81.00 514 ASP A CA 1
ATOM 4219 C C . ASP A 1 514 ? 5.486 -13.306 -42.188 1.00 81.00 514 ASP A C 1
ATOM 4221 O O . ASP A 1 514 ? 5.384 -13.934 -41.131 1.00 81.00 514 ASP A O 1
ATOM 4225 N N . GLN A 1 515 ? 5.364 -13.900 -43.376 1.00 81.00 515 GLN A N 1
ATOM 4226 C CA . GLN A 1 515 ? 5.132 -15.328 -43.609 1.00 81.00 515 GLN A CA 1
ATOM 4227 C C . GLN A 1 515 ? 5.688 -15.756 -44.979 1.00 81.00 515 GLN A C 1
ATOM 4229 O O . GLN A 1 515 ? 5.852 -14.908 -45.855 1.00 81.00 515 GLN A O 1
ATOM 4234 N N . PRO A 1 516 ? 5.943 -17.055 -45.224 1.00 82.38 516 PRO A N 1
ATOM 4235 C CA . PRO A 1 516 ? 6.420 -17.506 -46.526 1.00 82.38 516 PRO A CA 1
ATOM 4236 C C . PRO A 1 516 ? 5.423 -17.154 -47.637 1.00 82.38 516 PRO A C 1
ATOM 4238 O O . PRO A 1 516 ? 4.291 -17.643 -47.645 1.00 82.38 516 PRO A O 1
ATOM 4241 N N . LEU A 1 517 ? 5.837 -16.309 -48.582 1.00 81.50 517 LEU A N 1
ATOM 4242 C CA . LEU A 1 517 ? 4.960 -15.769 -49.623 1.00 81.50 517 LEU A CA 1
ATOM 4243 C C . LEU A 1 517 ? 5.713 -15.488 -50.926 1.00 81.50 517 LEU A C 1
ATOM 4245 O O . LEU A 1 517 ? 6.938 -15.372 -50.958 1.00 81.50 517 LEU A O 1
ATOM 4249 N N . ASN A 1 518 ? 4.958 -15.381 -52.021 1.00 79.38 518 ASN A N 1
ATOM 4250 C CA . ASN A 1 518 ? 5.487 -14.863 -53.278 1.00 79.38 518 ASN A CA 1
ATOM 4251 C C . ASN A 1 518 ? 5.590 -13.343 -53.175 1.00 79.38 518 ASN A C 1
ATOM 4253 O O . ASN A 1 518 ? 4.583 -12.680 -52.919 1.00 79.38 518 ASN A O 1
ATOM 4257 N N . SER A 1 519 ? 6.789 -12.802 -53.378 1.00 75.19 519 SER A N 1
ATOM 4258 C CA . SER A 1 519 ? 7.028 -11.366 -53.271 1.00 75.19 519 SER A CA 1
ATOM 4259 C C . SER A 1 519 ? 6.115 -10.590 -54.221 1.00 75.19 519 SER A C 1
ATOM 4261 O O . SER A 1 519 ? 6.089 -10.863 -55.424 1.00 75.19 519 SER A O 1
ATOM 4263 N N . ARG A 1 520 ? 5.384 -9.604 -53.684 1.00 74.44 520 ARG A N 1
ATOM 4264 C CA . ARG A 1 520 ? 4.604 -8.654 -54.497 1.00 74.44 520 ARG A CA 1
ATOM 4265 C C . ARG A 1 520 ? 5.522 -7.754 -55.324 1.00 74.44 520 ARG A C 1
ATOM 4267 O O . ARG A 1 520 ? 5.225 -7.498 -56.484 1.00 74.44 520 ARG A O 1
ATOM 4274 N N . ASN A 1 521 ? 6.648 -7.351 -54.736 1.00 77.62 521 ASN A N 1
ATOM 4275 C CA . ASN A 1 521 ? 7.642 -6.484 -55.369 1.00 77.62 521 ASN A CA 1
ATOM 4276 C C . ASN A 1 521 ? 8.494 -7.243 -56.397 1.00 77.62 521 ASN A C 1
ATOM 4278 O O . ASN A 1 521 ? 8.943 -6.661 -57.376 1.00 77.62 521 ASN A O 1
ATOM 4282 N N . TYR A 1 522 ? 8.669 -8.560 -56.225 1.00 84.00 522 TYR A N 1
ATOM 4283 C CA . TYR A 1 522 ? 9.423 -9.406 -57.154 1.00 84.00 522 TYR A CA 1
ATOM 4284 C C . TYR A 1 522 ? 8.620 -10.657 -57.564 1.00 84.00 522 TYR A C 1
ATOM 4286 O O . TYR A 1 522 ? 8.876 -11.755 -57.057 1.00 84.00 522 TYR A O 1
ATOM 4294 N N . PRO A 1 523 ? 7.666 -10.533 -58.510 1.00 79.75 523 PRO A N 1
ATOM 4295 C CA . PRO A 1 523 ? 6.742 -11.610 -58.867 1.00 79.75 523 PRO A CA 1
ATOM 4296 C C . PRO A 1 523 ? 7.437 -12.919 -59.265 1.00 79.75 523 PRO A C 1
ATOM 4298 O O . PRO A 1 523 ? 8.286 -12.945 -60.156 1.00 79.75 523 PRO A O 1
ATOM 4301 N N . GLY A 1 524 ? 7.060 -14.028 -58.628 1.00 80.81 524 GLY A N 1
ATOM 4302 C CA . GLY A 1 524 ? 7.648 -15.352 -58.878 1.00 80.81 524 GLY A CA 1
ATOM 4303 C C . GLY A 1 524 ? 8.876 -15.683 -58.024 1.00 80.81 524 GLY A C 1
ATOM 4304 O O . GLY A 1 524 ? 9.406 -16.784 -58.148 1.00 80.81 524 GLY A O 1
ATOM 4305 N N . ILE A 1 525 ? 9.307 -14.779 -57.137 1.00 85.69 525 ILE A N 1
ATOM 4306 C CA . ILE A 1 525 ? 10.279 -15.089 -56.083 1.00 85.69 525 ILE A CA 1
ATOM 4307 C C . ILE A 1 525 ? 9.534 -15.487 -54.817 1.00 85.69 525 ILE A C 1
ATOM 4309 O O . ILE A 1 525 ? 8.751 -14.703 -54.278 1.00 85.69 525 ILE A O 1
ATOM 4313 N N . LYS A 1 526 ? 9.802 -16.701 -54.336 1.00 86.50 526 LYS A N 1
ATOM 4314 C CA . LYS A 1 526 ? 9.306 -17.179 -53.049 1.00 86.50 526 LYS A CA 1
ATOM 4315 C C . LYS A 1 526 ? 10.295 -16.788 -51.958 1.00 86.50 526 LYS A C 1
ATOM 4317 O O . LYS A 1 526 ? 11.475 -17.109 -52.063 1.00 86.50 526 LYS A O 1
ATOM 4322 N N . LEU A 1 527 ? 9.800 -16.094 -50.945 1.00 87.94 527 LEU A N 1
ATOM 4323 C CA . LEU A 1 527 ? 10.580 -15.655 -49.796 1.00 87.94 527 LEU A CA 1
ATOM 4324 C C . LEU A 1 527 ? 10.192 -16.473 -48.570 1.00 87.94 527 LEU A C 1
ATOM 4326 O O . LEU A 1 527 ? 9.043 -16.907 -48.442 1.00 87.94 527 LEU A O 1
ATOM 4330 N N . ASP A 1 528 ? 11.157 -16.665 -47.680 1.00 86.56 528 ASP A N 1
ATOM 4331 C CA . ASP A 1 528 ? 10.943 -17.299 -46.388 1.00 86.56 528 ASP A CA 1
ATOM 4332 C C . ASP A 1 528 ? 10.507 -16.224 -45.383 1.00 86.56 528 ASP A C 1
ATOM 4334 O O . ASP A 1 528 ? 11.007 -15.102 -45.401 1.00 86.56 528 ASP A O 1
ATOM 4338 N N . GLY A 1 529 ? 9.552 -16.553 -44.514 1.00 84.94 529 GLY A N 1
ATOM 4339 C CA . GLY A 1 529 ? 9.073 -15.656 -43.463 1.00 84.94 529 GLY A CA 1
ATOM 4340 C C . GLY A 1 529 ? 8.749 -16.425 -42.177 1.00 84.94 529 GLY A C 1
ATOM 4341 O O . GLY A 1 529 ? 8.447 -17.620 -42.257 1.00 84.94 529 GLY A O 1
ATOM 4342 N N . PRO A 1 530 ? 8.787 -15.783 -40.996 1.00 89.44 530 PRO A N 1
ATOM 4343 C CA . PRO A 1 530 ? 9.043 -14.358 -40.792 1.00 89.44 530 PRO A CA 1
ATOM 4344 C C . PRO A 1 530 ? 10.537 -13.994 -40.919 1.00 89.44 530 PRO A C 1
ATOM 4346 O O . PRO A 1 530 ? 11.376 -14.565 -40.216 1.00 89.44 530 PRO A O 1
ATOM 4349 N N . ALA A 1 531 ? 10.881 -13.049 -41.800 1.00 91.81 531 ALA A N 1
ATOM 4350 C CA . ALA A 1 531 ? 12.261 -12.645 -42.056 1.00 91.81 531 ALA A CA 1
ATOM 4351 C C . ALA A 1 531 ? 12.408 -11.199 -42.563 1.00 91.81 531 ALA A C 1
ATOM 4353 O O . ALA A 1 531 ? 11.527 -10.652 -43.224 1.00 91.81 531 ALA A O 1
ATOM 4354 N N . LEU A 1 532 ? 13.568 -10.605 -42.281 1.00 91.25 532 LEU A N 1
ATOM 4355 C CA . LEU A 1 532 ? 14.021 -9.323 -42.821 1.00 91.25 532 LEU A CA 1
ATOM 4356 C C . LEU A 1 532 ? 15.073 -9.543 -43.906 1.00 91.25 532 LEU A C 1
ATOM 4358 O O . LEU A 1 532 ? 16.074 -10.224 -43.677 1.00 91.25 532 LEU A O 1
ATOM 4362 N N . TYR A 1 533 ? 14.885 -8.912 -45.058 1.00 91.69 533 TYR A N 1
ATOM 4363 C CA . TYR A 1 533 ? 15.822 -8.930 -46.176 1.00 91.69 533 TYR A CA 1
ATOM 4364 C C . TYR A 1 533 ? 16.402 -7.533 -46.379 1.00 91.69 533 TYR A C 1
ATOM 4366 O O . TYR A 1 533 ? 15.679 -6.591 -46.690 1.00 91.69 533 TYR A O 1
ATOM 4374 N N . LEU A 1 534 ? 17.715 -7.407 -46.209 1.00 92.44 534 LEU A N 1
ATOM 4375 C CA . LEU A 1 534 ? 18.460 -6.162 -46.382 1.00 92.44 534 LEU A CA 1
ATOM 4376 C C . LEU A 1 534 ? 19.483 -6.345 -47.497 1.00 92.44 534 LEU A C 1
ATOM 4378 O O . LEU A 1 534 ? 20.144 -7.381 -47.564 1.00 92.44 534 LEU A O 1
ATOM 4382 N N . PHE A 1 535 ? 19.623 -5.356 -48.374 1.00 90.56 535 PHE A N 1
ATOM 4383 C CA . PHE A 1 535 ? 20.365 -5.514 -49.621 1.00 90.56 535 PHE A CA 1
ATOM 4384 C C . PHE A 1 535 ? 21.636 -4.668 -49.662 1.00 90.56 535 PHE A C 1
ATOM 4386 O O . PHE A 1 535 ? 21.648 -3.517 -49.232 1.00 90.56 535 PHE A O 1
ATOM 4393 N N . ARG A 1 536 ? 22.715 -5.228 -50.218 1.00 89.00 536 ARG A N 1
ATOM 4394 C CA . ARG A 1 536 ? 23.985 -4.517 -50.421 1.00 89.00 536 ARG A CA 1
ATOM 4395 C C . ARG A 1 536 ? 24.546 -4.782 -51.812 1.00 89.00 536 ARG A C 1
ATOM 4397 O O . ARG A 1 536 ? 24.807 -5.931 -52.166 1.00 89.00 536 ARG A O 1
ATOM 4404 N N . GLY A 1 537 ? 24.832 -3.729 -52.575 1.00 87.75 537 GLY A N 1
ATOM 4405 C CA . GLY A 1 537 ? 25.481 -3.868 -53.880 1.00 87.75 537 GLY A CA 1
ATOM 4406 C C . GLY A 1 537 ? 25.192 -2.745 -54.871 1.00 87.75 537 GLY A C 1
ATOM 4407 O O . GLY A 1 537 ? 24.517 -1.767 -54.566 1.00 87.75 537 GLY A O 1
ATOM 4408 N N . SER A 1 538 ? 25.731 -2.890 -56.083 1.00 88.56 538 SER A N 1
ATOM 4409 C CA . SER A 1 538 ? 25.496 -1.962 -57.194 1.00 88.56 538 SER A CA 1
ATOM 4410 C C . SER A 1 538 ? 24.141 -2.215 -57.848 1.00 88.56 538 SER A C 1
ATOM 4412 O O . SER A 1 538 ? 23.815 -3.359 -58.169 1.00 88.56 538 SER A O 1
ATOM 4414 N N . THR A 1 539 ? 23.402 -1.143 -58.107 1.00 89.31 539 THR A N 1
ATOM 4415 C CA . THR A 1 539 ? 22.068 -1.139 -58.722 1.00 89.31 539 THR A CA 1
ATOM 4416 C C . THR A 1 539 ? 22.035 -0.178 -59.913 1.00 89.31 539 THR A C 1
ATOM 4418 O O . THR A 1 539 ? 22.989 0.568 -60.150 1.00 89.31 539 THR A O 1
ATOM 4421 N N . SER A 1 540 ? 20.909 -0.139 -60.627 1.00 83.12 540 SER A N 1
ATOM 4422 C CA . SER A 1 540 ? 20.616 0.866 -61.659 1.00 83.12 540 SER A CA 1
ATOM 4423 C C . SER A 1 540 ? 20.647 2.317 -61.148 1.00 83.12 540 SER A C 1
ATOM 4425 O O . SER A 1 540 ? 20.808 3.234 -61.951 1.00 83.12 540 SER A O 1
ATOM 4427 N N . ARG A 1 541 ? 20.519 2.534 -59.829 1.00 82.31 541 ARG A N 1
ATOM 4428 C CA . ARG A 1 541 ? 20.460 3.859 -59.183 1.00 82.31 541 ARG A CA 1
ATOM 4429 C C . ARG A 1 541 ? 21.729 4.238 -58.414 1.00 82.31 541 ARG A C 1
ATOM 4431 O O . ARG A 1 541 ? 21.802 5.336 -57.876 1.00 82.31 541 ARG A O 1
ATOM 4438 N N . GLY A 1 542 ? 22.727 3.356 -58.365 1.00 87.06 542 GLY A N 1
ATOM 4439 C CA . GLY A 1 542 ? 23.975 3.577 -57.631 1.00 87.06 542 GLY A CA 1
ATOM 4440 C C . GLY A 1 542 ? 24.355 2.410 -56.724 1.00 87.06 542 GLY A C 1
ATOM 4441 O O . GLY A 1 542 ? 23.785 1.320 -56.807 1.00 87.06 542 GLY A O 1
ATOM 4442 N N . PHE A 1 543 ? 25.360 2.624 -55.877 1.00 86.12 543 PHE A N 1
ATOM 4443 C CA . PHE A 1 543 ? 25.807 1.635 -54.899 1.00 86.12 543 PHE A CA 1
ATOM 4444 C C . PHE A 1 543 ? 25.058 1.814 -53.578 1.00 86.12 543 PHE A C 1
ATOM 4446 O O . PHE A 1 543 ? 25.071 2.904 -53.014 1.00 86.12 543 PHE A O 1
ATOM 4453 N N . TYR A 1 544 ? 24.428 0.743 -53.098 1.00 85.31 544 TYR A N 1
ATOM 4454 C CA . TYR A 1 544 ? 23.673 0.725 -51.849 1.00 85.31 544 TYR A CA 1
ATOM 4455 C C . TYR A 1 544 ? 24.467 0.007 -50.761 1.00 85.31 544 TYR A C 1
ATOM 4457 O O . TYR A 1 544 ? 24.882 -1.149 -50.929 1.00 85.31 544 TYR A O 1
ATOM 4465 N N . GLU A 1 545 ? 24.643 0.691 -49.633 1.00 87.31 545 GLU A N 1
ATOM 4466 C CA . GLU A 1 545 ? 25.146 0.113 -48.392 1.00 87.31 545 GLU A CA 1
ATOM 4467 C C . GLU A 1 545 ? 24.046 0.079 -47.340 1.00 87.31 545 GLU A C 1
ATOM 4469 O O . GLU A 1 545 ? 23.233 0.992 -47.240 1.00 87.31 545 GLU A O 1
ATOM 4474 N N . VAL A 1 546 ? 24.045 -0.976 -46.527 1.00 87.31 546 VAL A N 1
ATOM 4475 C CA . VAL A 1 546 ? 23.127 -1.074 -45.395 1.00 87.31 546 VAL A CA 1
ATOM 4476 C C . VAL A 1 546 ? 23.666 -0.193 -44.271 1.00 87.31 546 VAL A C 1
ATOM 4478 O O . VAL A 1 546 ? 24.793 -0.386 -43.809 1.00 87.31 546 VAL A O 1
ATOM 4481 N N . THR A 1 547 ? 22.868 0.770 -43.821 1.00 88.56 547 THR A N 1
ATOM 4482 C CA . THR A 1 547 ? 23.224 1.654 -42.704 1.00 88.56 547 THR A CA 1
ATOM 4483 C C . THR A 1 547 ? 22.567 1.193 -41.404 1.00 88.56 547 THR A C 1
ATOM 4485 O O . THR A 1 547 ? 21.569 0.470 -41.428 1.00 88.56 547 THR A O 1
ATOM 4488 N N . SER A 1 548 ? 23.089 1.629 -40.253 1.00 86.00 548 SER A N 1
ATOM 4489 C CA . SER A 1 548 ? 22.413 1.475 -38.958 1.00 86.00 548 SER A CA 1
ATOM 4490 C C . SER A 1 548 ? 20.993 2.037 -39.000 1.00 86.00 548 SER A C 1
ATOM 4492 O O . SER A 1 548 ? 20.106 1.466 -38.378 1.00 86.00 548 SER A O 1
ATOM 4494 N N . TYR A 1 549 ? 20.763 3.116 -39.749 1.00 87.81 549 TYR A N 1
ATOM 4495 C CA . TYR A 1 549 ? 19.439 3.709 -39.885 1.00 87.81 549 TYR A CA 1
ATOM 4496 C C . TYR A 1 549 ? 18.471 2.767 -40.615 1.00 87.81 549 TYR A C 1
ATOM 4498 O O . TYR A 1 549 ? 17.408 2.452 -40.089 1.00 87.81 549 TYR A O 1
ATOM 4506 N N . THR A 1 550 ? 18.884 2.211 -41.759 1.00 87.19 550 THR A N 1
ATOM 4507 C CA . THR A 1 550 ? 18.091 1.229 -42.521 1.00 87.19 550 THR A CA 1
ATOM 4508 C C . THR A 1 550 ? 17.770 -0.009 -41.682 1.00 87.19 550 THR A C 1
ATOM 4510 O O . THR A 1 550 ? 16.634 -0.472 -41.654 1.00 87.19 550 THR A O 1
ATOM 4513 N N . VAL A 1 551 ? 18.752 -0.535 -40.939 1.00 88.88 551 VAL A N 1
ATOM 4514 C CA . VAL A 1 551 ? 18.505 -1.667 -40.034 1.00 88.88 551 VAL A CA 1
ATOM 4515 C C . VAL A 1 551 ? 17.536 -1.275 -38.918 1.00 88.88 551 VAL A C 1
ATOM 4517 O O . VAL A 1 551 ? 16.654 -2.059 -38.581 1.00 88.88 551 VAL A O 1
ATOM 4520 N N . GLN A 1 552 ? 17.679 -0.081 -38.340 1.00 89.75 552 GLN A N 1
ATOM 4521 C CA . GLN A 1 552 ? 16.800 0.390 -37.274 1.00 89.75 552 GLN A CA 1
ATOM 4522 C C . GLN A 1 552 ? 15.345 0.524 -37.731 1.00 89.75 552 GLN A C 1
ATOM 4524 O O . GLN A 1 552 ? 14.444 0.096 -37.007 1.00 89.75 552 GLN A O 1
ATOM 4529 N N . HIS A 1 553 ? 15.138 1.103 -38.912 1.00 90.50 553 HIS A N 1
ATOM 4530 C CA . HIS A 1 553 ? 13.828 1.304 -39.521 1.00 90.50 553 HIS A CA 1
ATOM 4531 C C . HIS A 1 553 ? 13.081 -0.036 -39.629 1.00 90.50 553 HIS A C 1
ATOM 4533 O O . HIS A 1 553 ? 12.006 -0.221 -39.058 1.00 90.50 553 HIS A O 1
ATOM 4539 N N . GLU A 1 554 ? 13.731 -1.037 -40.219 1.00 89.62 554 GLU A N 1
ATOM 4540 C CA . GLU A 1 554 ? 13.183 -2.389 -40.357 1.00 89.62 554 GLU A CA 1
ATOM 4541 C C . GLU A 1 554 ? 12.942 -3.103 -39.014 1.00 89.62 554 GLU A C 1
ATOM 4543 O O . GLU A 1 554 ? 11.961 -3.831 -38.832 1.00 89.62 554 GLU A O 1
ATOM 4548 N N . LEU A 1 555 ? 13.807 -2.876 -38.020 1.00 89.00 555 LEU A N 1
ATOM 4549 C CA . LEU A 1 555 ? 13.597 -3.410 -36.672 1.00 89.00 555 LEU A CA 1
ATOM 4550 C C . LEU A 1 555 ? 12.367 -2.800 -35.987 1.00 89.00 555 LEU A C 1
ATOM 4552 O O . LEU A 1 555 ? 11.757 -3.466 -35.145 1.00 89.00 555 LEU A O 1
ATOM 4556 N N . PHE A 1 556 ? 11.963 -1.578 -36.341 1.00 89.69 556 PHE A N 1
ATOM 4557 C CA . PHE A 1 556 ? 10.715 -0.995 -35.855 1.00 89.69 556 PHE A CA 1
ATOM 4558 C C . PHE A 1 556 ? 9.478 -1.595 -36.541 1.00 89.69 556 PHE A C 1
ATOM 4560 O O . PHE A 1 556 ? 8.500 -1.872 -35.845 1.00 89.69 556 PHE A O 1
ATOM 4567 N N . HIS A 1 557 ? 9.518 -1.954 -37.825 1.00 88.75 557 HIS A N 1
ATOM 4568 C CA . HIS A 1 557 ? 8.437 -2.767 -38.409 1.00 88.75 557 HIS A CA 1
ATOM 4569 C C . HIS A 1 557 ? 8.312 -4.134 -37.728 1.00 88.75 557 HIS A C 1
ATOM 4571 O O . HIS A 1 557 ? 7.210 -4.558 -37.364 1.00 88.75 557 HIS A O 1
ATOM 4577 N N . LEU A 1 558 ? 9.440 -4.797 -37.455 1.00 88.69 558 LEU A N 1
ATOM 4578 C CA . LEU A 1 558 ? 9.448 -6.048 -36.695 1.00 88.69 558 LEU A CA 1
ATOM 4579 C C . LEU A 1 558 ? 8.846 -5.865 -35.290 1.00 88.69 558 LEU A C 1
ATOM 4581 O O . LEU A 1 558 ? 8.057 -6.698 -34.836 1.00 88.69 558 LEU A O 1
ATOM 4585 N N . LYS A 1 559 ? 9.188 -4.770 -34.603 1.00 86.81 559 LYS A N 1
ATOM 4586 C CA . LYS A 1 559 ? 8.626 -4.409 -33.294 1.00 86.81 559 LYS A CA 1
ATOM 4587 C C . LYS A 1 559 ? 7.105 -4.295 -33.349 1.00 86.81 559 LYS A C 1
ATOM 4589 O O . LYS A 1 559 ? 6.432 -4.856 -32.485 1.00 86.81 559 LYS A O 1
ATOM 4594 N N . MET A 1 560 ? 6.567 -3.620 -34.363 1.00 87.88 560 MET A N 1
ATOM 4595 C CA . MET A 1 560 ? 5.124 -3.498 -34.577 1.00 87.88 560 MET A CA 1
ATOM 4596 C C . MET A 1 560 ? 4.467 -4.857 -34.826 1.00 87.88 560 MET A C 1
ATOM 4598 O O . MET A 1 560 ? 3.482 -5.195 -34.163 1.00 87.88 560 MET A O 1
ATOM 4602 N N . TRP A 1 561 ? 5.034 -5.662 -35.727 1.00 88.00 561 TRP A N 1
ATOM 4603 C CA . TRP A 1 561 ? 4.542 -7.010 -36.017 1.00 88.00 561 TRP A CA 1
ATOM 4604 C C . TRP A 1 561 ? 4.495 -7.881 -34.760 1.00 88.00 561 TRP A C 1
ATOM 4606 O O . TRP A 1 561 ? 3.486 -8.535 -34.488 1.00 88.00 561 TRP A O 1
ATOM 4616 N N . HIS A 1 562 ? 5.556 -7.843 -33.952 1.00 85.06 562 HIS A N 1
ATOM 4617 C CA . HIS A 1 562 ? 5.622 -8.576 -32.694 1.00 85.06 562 HIS A CA 1
ATOM 4618 C C . HIS A 1 562 ? 4.555 -8.108 -31.701 1.00 85.06 562 HIS A C 1
ATOM 4620 O O . HIS A 1 562 ? 3.854 -8.939 -31.128 1.00 85.06 562 HIS A O 1
ATOM 4626 N N . SER A 1 563 ? 4.375 -6.794 -31.534 1.00 81.56 563 SER A N 1
ATOM 4627 C CA . SER A 1 563 ? 3.339 -6.239 -30.654 1.00 81.56 563 SER A CA 1
ATOM 4628 C C . SER A 1 563 ? 1.931 -6.673 -31.072 1.00 81.56 563 SER A C 1
ATOM 4630 O O . SER A 1 563 ? 1.116 -7.042 -30.228 1.00 81.56 563 SER A O 1
ATOM 4632 N N . ILE A 1 564 ? 1.638 -6.711 -32.373 1.00 83.06 564 ILE A N 1
ATOM 4633 C CA . ILE A 1 564 ? 0.344 -7.189 -32.887 1.00 83.06 564 ILE A CA 1
ATOM 4634 C C . ILE A 1 564 ? 0.190 -8.698 -32.668 1.00 83.06 564 ILE A C 1
ATOM 4636 O O . ILE A 1 564 ? -0.892 -9.158 -32.297 1.00 83.06 564 ILE A O 1
ATOM 4640 N N . LYS A 1 565 ? 1.269 -9.469 -32.836 1.00 82.56 565 LYS A N 1
ATOM 4641 C CA . LYS A 1 565 ? 1.303 -10.908 -32.543 1.00 82.56 565 LYS A CA 1
ATOM 4642 C C . LYS A 1 565 ? 1.011 -11.225 -31.080 1.00 82.56 565 LYS A C 1
ATOM 4644 O O . LYS A 1 565 ? 0.286 -12.180 -30.812 1.00 82.56 565 LYS A O 1
ATOM 4649 N N . GLU A 1 566 ? 1.519 -10.425 -30.152 1.00 78.12 566 GLU A N 1
ATOM 4650 C CA . GLU A 1 566 ? 1.245 -10.574 -28.719 1.00 78.12 566 GLU A CA 1
ATOM 4651 C C . GLU A 1 566 ? -0.198 -10.207 -28.359 1.00 78.12 566 GLU A C 1
ATOM 4653 O O . GLU A 1 566 ? -0.842 -10.924 -27.592 1.00 78.12 566 GLU A O 1
ATOM 4658 N N . LEU A 1 567 ? -0.729 -9.127 -28.938 1.00 75.75 567 LEU A N 1
ATOM 4659 C CA . LEU A 1 567 ? -2.094 -8.662 -28.670 1.00 75.75 567 LEU A CA 1
ATOM 4660 C C . LEU A 1 567 ? -3.168 -9.565 -29.297 1.00 75.75 567 LEU A C 1
ATOM 4662 O O . LEU A 1 567 ? -4.251 -9.731 -28.733 1.00 75.75 567 LEU A O 1
ATOM 4666 N N . TYR A 1 568 ? -2.874 -10.161 -30.454 1.00 81.56 568 TYR A N 1
ATOM 4667 C CA . TYR A 1 568 ? -3.835 -10.903 -31.272 1.00 81.56 568 TYR A CA 1
ATOM 4668 C C . TYR A 1 568 ? -3.296 -12.276 -31.717 1.00 81.56 568 TYR A C 1
ATOM 4670 O O . TYR A 1 568 ? -3.308 -12.590 -32.907 1.00 81.56 568 TYR A O 1
ATOM 4678 N N . PRO A 1 569 ? -2.870 -13.167 -30.803 1.00 80.88 569 PRO A N 1
ATOM 4679 C CA . PRO A 1 569 ? -2.084 -14.361 -31.144 1.00 80.88 569 PRO A CA 1
ATOM 4680 C C . PRO A 1 569 ? -2.768 -15.327 -32.122 1.00 80.88 569 PRO A C 1
ATOM 4682 O O . PRO A 1 569 ? -2.093 -16.082 -32.817 1.00 80.88 569 PRO A O 1
ATOM 4685 N N . LYS A 1 570 ? -4.105 -15.308 -32.203 1.00 82.94 570 LYS A N 1
ATOM 4686 C CA . LYS A 1 570 ? -4.887 -16.184 -33.091 1.00 82.94 570 LYS A CA 1
ATOM 4687 C C . LYS A 1 570 ? -5.120 -15.611 -34.494 1.00 82.94 570 LYS A C 1
ATOM 4689 O O . LYS A 1 570 ? -5.417 -16.379 -35.400 1.00 82.94 570 LYS A O 1
ATOM 4694 N N . ASN A 1 571 ? -5.022 -14.296 -34.678 1.00 85.69 571 ASN A N 1
ATOM 4695 C CA . ASN A 1 571 ? -5.384 -13.597 -35.920 1.00 85.69 571 ASN A CA 1
ATOM 4696 C C . ASN A 1 571 ? -4.430 -12.439 -36.264 1.00 85.69 571 ASN A C 1
ATOM 4698 O O . ASN A 1 571 ? -4.797 -11.529 -37.007 1.00 85.69 571 ASN A O 1
ATOM 4702 N N . TYR A 1 572 ? -3.206 -12.471 -35.735 1.00 84.25 572 TYR A N 1
ATOM 4703 C CA . TYR A 1 572 ? -2.252 -11.372 -35.847 1.00 84.25 572 TYR A CA 1
ATOM 4704 C C . TYR A 1 572 ? -1.869 -11.032 -37.286 1.00 84.25 572 TYR A C 1
ATOM 4706 O O . TYR A 1 572 ? -1.740 -9.857 -37.582 1.00 84.25 572 TYR A O 1
ATOM 4714 N N . LEU A 1 573 ? -1.743 -12.011 -38.190 1.00 85.50 573 LEU A N 1
ATOM 4715 C CA . LEU A 1 573 ? -1.435 -11.751 -39.605 1.00 85.50 573 LEU A CA 1
ATOM 4716 C C . LEU A 1 573 ? -2.562 -10.975 -40.290 1.00 85.50 573 LEU A C 1
ATOM 4718 O O . LEU A 1 573 ? -2.316 -10.026 -41.024 1.00 85.50 573 LEU A O 1
ATOM 4722 N N . THR A 1 574 ? -3.814 -11.350 -40.019 1.00 86.25 574 THR A N 1
ATOM 4723 C CA . THR A 1 574 ? -4.981 -10.620 -40.527 1.00 86.25 574 THR A CA 1
ATOM 4724 C C . THR A 1 574 ? -4.990 -9.200 -39.976 1.00 86.25 574 THR A C 1
ATOM 4726 O O . THR A 1 574 ? -5.107 -8.254 -40.743 1.00 86.25 574 THR A O 1
ATOM 4729 N N . LYS A 1 575 ? -4.769 -9.040 -38.665 1.00 85.00 575 LYS A N 1
ATOM 4730 C CA . LYS A 1 575 ? -4.714 -7.722 -38.020 1.00 85.00 575 LYS A CA 1
ATOM 4731 C C . LYS A 1 575 ? -3.546 -6.869 -38.511 1.00 85.00 575 LYS A C 1
ATOM 4733 O O . LYS A 1 575 ? -3.721 -5.675 -38.684 1.00 85.00 575 LYS A O 1
ATOM 4738 N N . PHE A 1 576 ? -2.387 -7.467 -38.764 1.00 86.69 576 PHE A N 1
ATOM 4739 C CA . PHE A 1 576 ? -1.213 -6.782 -39.298 1.00 86.69 576 PHE A CA 1
ATOM 4740 C C . PHE A 1 576 ? -1.473 -6.252 -40.714 1.00 86.69 576 PHE A C 1
ATOM 4742 O O . PHE A 1 576 ? -1.134 -5.111 -41.007 1.00 86.69 576 PHE A O 1
ATOM 4749 N N . HIS A 1 577 ? -2.146 -7.041 -41.558 1.00 86.00 577 HIS A N 1
ATOM 4750 C CA . HIS A 1 577 ? -2.509 -6.650 -42.924 1.00 86.00 577 HIS A CA 1
ATOM 4751 C C . HIS A 1 577 ? -3.723 -5.716 -43.031 1.00 86.00 577 HIS A C 1
ATOM 4753 O O . HIS A 1 577 ? -3.905 -5.086 -44.068 1.00 86.00 577 HIS A O 1
ATOM 4759 N N . GLU A 1 578 ? -4.566 -5.626 -41.999 1.00 87.81 578 GLU A N 1
ATOM 4760 C CA . GLU A 1 578 ? -5.654 -4.638 -41.926 1.00 87.81 578 GLU A CA 1
ATOM 4761 C C . GLU A 1 578 ? -5.134 -3.217 -41.661 1.00 87.81 578 GLU A C 1
ATOM 4763 O O . GLU A 1 578 ? -5.847 -2.245 -41.911 1.00 87.81 578 GLU A O 1
ATOM 4768 N N . ILE A 1 579 ? -3.911 -3.086 -41.143 1.00 88.00 579 ILE A N 1
ATOM 4769 C CA . ILE A 1 579 ? -3.320 -1.792 -40.814 1.00 88.00 579 ILE A CA 1
ATOM 4770 C C . ILE A 1 579 ? -2.766 -1.152 -42.095 1.00 88.00 579 ILE A C 1
ATOM 4772 O O . ILE A 1 579 ? -1.924 -1.772 -42.747 1.00 88.00 579 ILE A O 1
ATOM 4776 N N . PRO A 1 580 ? -3.196 0.074 -42.451 1.00 89.00 580 PRO A N 1
ATOM 4777 C CA . PRO A 1 580 ? -2.692 0.776 -43.630 1.00 89.00 580 PRO A CA 1
ATOM 4778 C C . PRO A 1 580 ? -1.186 1.036 -43.547 1.00 89.00 580 PRO A C 1
ATOM 4780 O O . PRO A 1 580 ? -0.697 1.364 -42.467 1.00 89.00 580 PRO A O 1
ATOM 4783 N N . ASP A 1 581 ? -0.481 0.999 -44.681 1.00 86.38 581 ASP A N 1
ATOM 4784 C CA . ASP A 1 581 ? 0.965 1.285 -44.768 1.00 86.38 581 ASP A CA 1
ATOM 4785 C C . ASP A 1 581 ? 1.336 2.632 -44.117 1.00 86.38 581 ASP A C 1
ATOM 4787 O O . ASP A 1 581 ? 2.335 2.725 -43.412 1.00 86.38 581 ASP A O 1
ATOM 4791 N N . GLU A 1 582 ? 0.464 3.646 -44.224 1.00 89.06 582 GLU A N 1
ATOM 4792 C CA . GLU A 1 582 ? 0.615 4.942 -43.536 1.00 89.06 582 GLU A CA 1
ATOM 4793 C C . GLU A 1 582 ? 0.838 4.776 -42.025 1.00 89.06 582 GLU A C 1
ATOM 4795 O O . GLU A 1 582 ? 1.628 5.491 -41.413 1.00 89.06 582 GLU A O 1
ATOM 4800 N N . ILE A 1 583 ? 0.163 3.819 -41.398 1.00 91.00 583 ILE A N 1
ATOM 4801 C CA . ILE A 1 583 ? 0.263 3.579 -39.960 1.00 91.00 583 ILE A CA 1
ATOM 4802 C C . ILE A 1 583 ? 1.517 2.779 -39.613 1.00 91.00 583 ILE A C 1
ATOM 4804 O O . ILE A 1 583 ? 2.088 3.008 -38.545 1.00 91.00 583 ILE A O 1
ATOM 4808 N N . HIS A 1 584 ? 1.972 1.887 -40.500 1.00 88.81 584 HIS A N 1
ATOM 4809 C CA . HIS A 1 584 ? 3.267 1.218 -40.336 1.00 88.81 584 HIS A CA 1
ATOM 4810 C C . HIS A 1 584 ? 4.392 2.252 -40.313 1.00 88.81 584 HIS A C 1
ATOM 4812 O O . HIS A 1 584 ? 5.170 2.285 -39.362 1.00 88.81 584 HIS A O 1
ATOM 4818 N N . GLU A 1 585 ? 4.402 3.172 -41.275 1.00 89.69 585 GLU A N 1
ATOM 4819 C CA . GLU A 1 585 ? 5.406 4.239 -41.345 1.00 89.69 585 GLU A CA 1
ATOM 4820 C C . GLU A 1 585 ? 5.257 5.266 -40.209 1.00 89.69 585 GLU A C 1
ATOM 4822 O O . GLU A 1 585 ? 6.244 5.717 -39.626 1.00 89.69 585 GLU A O 1
ATOM 4827 N N . THR A 1 586 ? 4.019 5.584 -39.806 1.00 90.50 586 THR A N 1
ATOM 4828 C CA . THR A 1 586 ? 3.754 6.443 -38.636 1.00 90.50 586 THR A CA 1
ATOM 4829 C C . THR A 1 586 ? 4.335 5.835 -37.362 1.00 90.50 586 THR A C 1
ATOM 4831 O O . THR A 1 586 ? 4.913 6.548 -36.536 1.00 90.50 586 THR A O 1
ATOM 4834 N N . PHE A 1 587 ? 4.204 4.517 -37.188 1.00 89.44 587 PHE A N 1
ATOM 4835 C CA . PHE A 1 587 ? 4.795 3.815 -36.055 1.00 89.44 587 PHE A CA 1
ATOM 4836 C C . PHE A 1 587 ? 6.320 3.916 -36.079 1.00 89.44 587 PHE A C 1
ATOM 4838 O O . PHE A 1 587 ? 6.911 4.274 -35.060 1.00 89.44 587 PHE A O 1
ATOM 4845 N N . VAL A 1 588 ? 6.953 3.658 -37.225 1.00 89.94 588 VAL A N 1
ATOM 4846 C CA . VAL A 1 588 ? 8.414 3.732 -37.371 1.00 89.94 588 VAL A CA 1
ATOM 4847 C C . VAL A 1 588 ? 8.937 5.131 -37.046 1.00 89.94 588 VAL A C 1
ATOM 4849 O O . VAL A 1 588 ? 9.815 5.265 -36.189 1.00 89.94 588 VAL A O 1
ATOM 4852 N N . LEU A 1 589 ? 8.348 6.182 -37.626 1.00 89.56 589 LEU A N 1
ATOM 4853 C CA . LEU A 1 589 ? 8.707 7.574 -37.326 1.00 89.56 589 LEU A CA 1
ATOM 4854 C C . LEU A 1 589 ? 8.505 7.922 -35.848 1.00 89.56 589 LEU A C 1
ATOM 4856 O O . LEU A 1 589 ? 9.364 8.553 -35.231 1.00 89.56 589 LEU A O 1
ATOM 4860 N N . SER A 1 590 ? 7.403 7.470 -35.247 1.00 87.00 590 SER A N 1
ATOM 4861 C CA . SER A 1 590 ? 7.151 7.653 -33.815 1.00 87.00 590 SER A CA 1
ATOM 4862 C C . SER A 1 590 ? 8.229 7.004 -32.952 1.00 87.00 590 SER A C 1
ATOM 4864 O O . SER A 1 590 ? 8.689 7.603 -31.976 1.00 87.00 590 SER A O 1
ATOM 4866 N N . GLU A 1 591 ? 8.666 5.799 -33.307 1.00 85.56 591 GLU A N 1
ATOM 4867 C CA . GLU A 1 591 ? 9.724 5.101 -32.586 1.00 85.56 591 GLU A CA 1
ATOM 4868 C C . GLU A 1 591 ? 11.095 5.752 -32.788 1.00 85.56 591 GLU A C 1
ATOM 4870 O O . GLU A 1 591 ? 11.834 5.873 -31.813 1.00 85.56 591 GLU A O 1
ATOM 4875 N N . PHE A 1 592 ? 11.407 6.289 -33.971 1.00 86.12 592 PHE A N 1
ATOM 4876 C CA . PHE A 1 592 ? 12.611 7.103 -34.178 1.00 86.12 592 PHE A CA 1
ATOM 4877 C C . PHE A 1 592 ? 12.611 8.385 -33.341 1.00 86.12 592 PHE A C 1
ATOM 4879 O O . PHE A 1 592 ? 13.610 8.685 -32.683 1.00 86.12 592 PHE A O 1
ATOM 4886 N N . VAL A 1 593 ? 11.494 9.116 -33.302 1.00 83.56 593 VAL A N 1
ATOM 4887 C CA . VAL A 1 593 ? 11.355 10.339 -32.492 1.00 83.56 593 VAL A CA 1
ATOM 4888 C C . VAL A 1 593 ? 11.513 10.027 -31.002 1.00 83.56 593 VAL A C 1
ATOM 4890 O O . VAL A 1 593 ? 12.240 10.724 -30.293 1.00 83.56 593 VAL A O 1
ATOM 4893 N N . LYS A 1 594 ? 10.905 8.936 -30.521 1.00 78.12 594 LYS A N 1
ATOM 4894 C CA . LYS A 1 594 ? 11.102 8.453 -29.144 1.00 78.12 594 LYS A CA 1
ATOM 4895 C C . LYS A 1 594 ? 12.551 8.023 -28.903 1.00 78.12 594 LYS A C 1
ATOM 4897 O O . LYS A 1 594 ? 13.066 8.269 -27.813 1.00 78.12 594 LYS A O 1
ATOM 4902 N N . ALA A 1 595 ? 13.194 7.411 -29.901 1.00 72.56 595 ALA A N 1
ATOM 4903 C CA . ALA A 1 595 ? 14.561 6.905 -29.818 1.00 72.56 595 ALA A CA 1
ATOM 4904 C C . ALA A 1 595 ? 15.648 7.967 -29.838 1.00 72.56 595 ALA A C 1
ATOM 4906 O O . ALA A 1 595 ? 16.705 7.776 -29.240 1.00 72.56 595 ALA A O 1
ATOM 4907 N N . LYS A 1 596 ? 15.363 9.128 -30.428 1.00 71.69 596 LYS A N 1
ATOM 4908 C CA . LYS A 1 596 ? 16.276 10.273 -30.490 1.00 71.69 596 LYS A CA 1
ATOM 4909 C C . LYS A 1 596 ? 16.901 10.630 -29.134 1.00 71.69 596 LYS A C 1
ATOM 4911 O O . LYS A 1 596 ? 18.045 11.072 -29.096 1.00 71.69 596 LYS A O 1
ATOM 4916 N N . LYS A 1 597 ? 16.182 10.388 -28.032 1.00 62.84 597 LYS A N 1
ATOM 4917 C CA . LYS A 1 597 ? 16.652 10.643 -26.663 1.00 62.84 597 LYS A CA 1
ATOM 4918 C C . LYS A 1 597 ? 17.865 9.801 -26.244 1.00 62.84 597 LYS A C 1
ATOM 4920 O O . LYS A 1 597 ? 18.580 10.234 -25.354 1.00 62.84 597 LYS A O 1
ATOM 4925 N N . TYR A 1 598 ? 18.111 8.647 -26.870 1.00 57.09 598 TYR A N 1
ATOM 4926 C CA . TYR A 1 598 ? 19.105 7.673 -26.397 1.00 57.09 598 TYR A CA 1
ATOM 4927 C C . TYR A 1 598 ? 20.018 7.075 -27.487 1.00 57.09 598 TYR A C 1
ATOM 4929 O O . TYR A 1 598 ? 21.002 6.415 -27.161 1.00 57.09 598 TYR A O 1
ATOM 4937 N N . THR A 1 599 ? 19.780 7.317 -28.784 1.00 58.66 599 THR A N 1
ATOM 4938 C CA . THR A 1 599 ? 20.550 6.660 -29.873 1.00 58.66 599 THR A CA 1
ATOM 4939 C C . THR A 1 599 ? 21.351 7.551 -30.809 1.00 58.66 599 THR A C 1
ATOM 4941 O O . THR A 1 599 ? 21.954 7.038 -31.755 1.00 58.66 599 THR A O 1
ATOM 4944 N N . LYS A 1 600 ? 21.422 8.863 -30.559 1.00 67.56 600 LYS A N 1
ATOM 4945 C CA . LYS A 1 600 ? 22.159 9.816 -31.417 1.00 67.56 600 LYS A CA 1
ATOM 4946 C C . LYS A 1 600 ? 21.789 9.687 -32.912 1.00 67.56 600 LYS A C 1
ATOM 4948 O O . LYS A 1 600 ? 22.653 9.787 -33.786 1.00 67.56 600 LYS A O 1
ATOM 4953 N N . TRP A 1 601 ? 20.515 9.431 -33.225 1.00 78.31 601 TRP A N 1
ATOM 4954 C CA . TRP A 1 601 ? 20.024 9.545 -34.605 1.00 78.31 601 TRP A CA 1
ATOM 4955 C C . TRP A 1 601 ? 20.179 10.988 -35.073 1.00 78.31 601 TRP A C 1
ATOM 4957 O O . TRP A 1 601 ? 19.912 11.910 -34.300 1.00 78.31 601 TRP A O 1
ATOM 4967 N N . SER A 1 602 ? 20.629 11.191 -36.312 1.00 78.00 602 SER A N 1
ATOM 4968 C CA . SER A 1 602 ? 20.756 12.548 -36.828 1.00 78.00 602 SER A CA 1
ATOM 4969 C C . SER A 1 602 ? 19.371 13.110 -37.145 1.00 78.00 602 SER A C 1
ATOM 4971 O O . SER A 1 602 ? 18.503 12.409 -37.668 1.00 78.00 602 SER A O 1
ATOM 4973 N N . ASP A 1 603 ? 19.168 14.394 -36.854 1.00 79.38 603 ASP A N 1
ATOM 4974 C CA . ASP A 1 603 ? 17.932 15.095 -37.213 1.00 79.38 603 ASP A CA 1
ATOM 4975 C C . ASP A 1 603 ? 17.682 15.011 -38.717 1.00 79.38 603 ASP A C 1
ATOM 4977 O O . ASP A 1 603 ? 16.542 14.896 -39.149 1.00 79.38 603 ASP A O 1
ATOM 4981 N N . GLN A 1 604 ? 18.755 14.998 -39.508 1.00 80.81 604 GLN A N 1
ATOM 4982 C CA . GLN A 1 604 ? 18.683 14.918 -40.955 1.00 80.81 604 GLN A CA 1
ATOM 4983 C C . GLN A 1 604 ? 18.106 13.586 -41.452 1.00 80.81 604 GLN A C 1
ATOM 4985 O O . GLN A 1 604 ? 17.317 13.607 -42.396 1.00 80.81 604 GLN A O 1
ATOM 4990 N N . ASP A 1 605 ? 18.449 12.455 -40.831 1.00 80.56 605 ASP A N 1
ATOM 4991 C CA . ASP A 1 605 ? 17.922 11.144 -41.236 1.00 80.56 605 ASP A CA 1
ATOM 4992 C C . ASP A 1 605 ? 16.414 11.064 -40.950 1.00 80.56 605 ASP A C 1
ATOM 4994 O O . ASP A 1 605 ? 15.622 10.770 -41.842 1.00 80.56 605 ASP A O 1
ATOM 4998 N N . ILE A 1 606 ? 15.996 11.467 -39.744 1.00 85.38 606 ILE A N 1
ATOM 4999 C CA . ILE A 1 606 ? 14.578 11.462 -39.345 1.00 85.38 606 ILE A CA 1
ATOM 5000 C C . ILE A 1 606 ? 13.764 12.459 -40.190 1.00 85.38 606 ILE A C 1
ATOM 5002 O O . ILE A 1 606 ? 12.634 12.175 -40.583 1.00 85.38 606 ILE A O 1
ATOM 5006 N N . LEU A 1 607 ? 14.328 13.630 -40.505 1.00 85.75 607 LEU A N 1
ATOM 5007 C CA . LEU A 1 607 ? 13.688 14.609 -41.390 1.00 85.75 607 LEU A CA 1
ATOM 5008 C C . LEU A 1 607 ? 13.578 14.103 -42.835 1.00 85.75 607 LEU A C 1
ATOM 5010 O O . LEU A 1 607 ? 12.639 14.481 -43.537 1.00 85.75 607 LEU A O 1
ATOM 5014 N N . THR A 1 608 ? 14.508 13.254 -43.277 1.00 85.56 608 THR A N 1
ATOM 5015 C CA . THR A 1 608 ? 14.453 12.624 -44.603 1.00 85.56 608 THR A CA 1
ATOM 5016 C C . THR A 1 608 ? 13.308 11.614 -44.668 1.00 85.56 608 THR A C 1
ATOM 5018 O O . THR A 1 608 ? 12.504 11.693 -45.599 1.00 85.56 608 THR A O 1
ATOM 5021 N N . ASP A 1 609 ? 13.145 10.766 -43.648 1.00 84.44 609 ASP A N 1
ATOM 5022 C CA . ASP A 1 609 ? 12.001 9.847 -43.556 1.00 84.44 609 ASP A CA 1
ATOM 5023 C C . ASP A 1 609 ? 10.672 10.595 -43.406 1.00 84.44 609 ASP A C 1
ATOM 5025 O O . ASP A 1 609 ? 9.690 10.241 -44.054 1.00 84.44 609 ASP A O 1
ATOM 5029 N N . LEU A 1 610 ? 10.625 11.681 -42.624 1.00 88.94 610 LEU A N 1
ATOM 5030 C CA . LEU A 1 610 ? 9.425 12.519 -42.513 1.00 88.94 610 LEU A CA 1
ATOM 5031 C C . LEU A 1 610 ? 9.028 13.115 -43.870 1.00 88.94 610 LEU A C 1
ATOM 5033 O O . LEU A 1 610 ? 7.843 13.196 -44.203 1.00 88.94 610 LEU A O 1
ATOM 5037 N N . LYS A 1 611 ? 10.014 13.554 -44.658 1.00 89.94 611 LYS A N 1
ATOM 5038 C CA . LYS A 1 611 ? 9.773 14.075 -46.003 1.00 89.94 611 LYS A CA 1
ATOM 5039 C C . LYS A 1 611 ? 9.222 12.977 -46.914 1.00 89.94 611 LYS A C 1
ATOM 5041 O O . LYS A 1 611 ? 8.194 13.205 -47.547 1.00 89.94 611 LYS A O 1
ATOM 5046 N N . ALA A 1 612 ? 9.851 11.802 -46.930 1.00 85.38 612 ALA A N 1
ATOM 5047 C CA . ALA A 1 612 ? 9.387 10.658 -47.714 1.00 85.38 612 ALA A CA 1
ATOM 5048 C C . ALA A 1 612 ? 7.967 10.228 -47.309 1.00 85.38 612 ALA A C 1
ATOM 5050 O O . ALA A 1 612 ? 7.121 10.001 -48.170 1.00 85.38 612 ALA A O 1
ATOM 5051 N N . PHE A 1 613 ? 7.668 10.203 -46.009 1.00 90.44 613 PHE A N 1
ATOM 5052 C CA . PHE A 1 613 ? 6.334 9.937 -45.477 1.00 90.44 613 PHE A CA 1
ATOM 5053 C C . PHE A 1 613 ? 5.296 10.942 -45.995 1.00 90.44 613 PHE A C 1
ATOM 5055 O O . PHE A 1 613 ? 4.264 10.557 -46.546 1.00 90.44 613 PHE A O 1
ATOM 5062 N N . ASN A 1 614 ? 5.575 12.241 -45.856 1.00 90.94 614 ASN A N 1
ATOM 5063 C CA . ASN A 1 614 ? 4.665 13.294 -46.303 1.00 90.94 614 ASN A CA 1
ATOM 5064 C C . ASN A 1 614 ? 4.430 13.245 -47.822 1.00 90.94 614 ASN A C 1
ATOM 5066 O O . ASN A 1 614 ? 3.301 13.458 -48.266 1.00 90.94 614 ASN A O 1
ATOM 5070 N N . GLU A 1 615 ? 5.461 12.927 -48.609 1.00 89.38 615 GLU A N 1
ATOM 5071 C CA . GLU A 1 615 ? 5.363 12.758 -50.063 1.00 89.38 615 GLU A CA 1
ATOM 5072 C C . GLU A 1 615 ? 4.546 11.512 -50.446 1.00 89.38 615 GLU A C 1
ATOM 5074 O O . GLU A 1 615 ? 3.619 11.618 -51.250 1.00 89.38 615 GLU A O 1
ATOM 5079 N N . ASN A 1 616 ? 4.825 10.357 -49.834 1.00 86.75 616 ASN A N 1
ATOM 5080 C CA . ASN A 1 616 ? 4.178 9.081 -50.160 1.00 86.75 616 ASN A CA 1
ATOM 5081 C C . ASN A 1 616 ? 2.693 9.037 -49.769 1.00 86.75 616 ASN A C 1
ATOM 5083 O O . ASN A 1 616 ? 1.893 8.425 -50.478 1.00 86.75 616 ASN A O 1
ATOM 5087 N N . PHE A 1 617 ? 2.305 9.700 -48.674 1.00 89.06 617 PHE A N 1
ATOM 5088 C CA . PHE A 1 617 ? 0.925 9.690 -48.165 1.00 89.06 617 PHE A CA 1
ATOM 5089 C C . PHE A 1 617 ? 0.178 11.016 -48.366 1.00 89.06 617 PHE A C 1
ATOM 5091 O O . PHE A 1 617 ? -0.941 11.172 -47.875 1.00 89.06 617 PHE A O 1
ATOM 5098 N N . ALA A 1 618 ? 0.774 11.972 -49.090 1.00 88.00 618 ALA A N 1
ATOM 5099 C CA . ALA A 1 618 ? 0.224 13.311 -49.319 1.00 88.00 618 ALA A CA 1
ATOM 5100 C C . ALA A 1 618 ? -0.207 14.014 -48.011 1.00 88.00 618 ALA A C 1
ATOM 5102 O O . ALA A 1 618 ? -1.323 14.532 -47.883 1.00 88.00 618 ALA A O 1
ATOM 5103 N N . ARG A 1 619 ? 0.689 14.014 -47.017 1.00 87.81 619 ARG A N 1
ATOM 5104 C CA . ARG A 1 619 ? 0.492 14.617 -45.689 1.00 87.81 619 ARG A CA 1
ATOM 5105 C C . ARG A 1 619 ? 1.380 15.848 -45.485 1.00 87.81 619 ARG A C 1
ATOM 5107 O O . ARG A 1 619 ? 2.262 16.148 -46.281 1.00 87.81 619 ARG A O 1
ATOM 5114 N N . ASN A 1 620 ? 1.119 16.580 -44.403 1.00 88.75 620 ASN A N 1
ATOM 5115 C CA . ASN A 1 620 ? 1.948 17.698 -43.947 1.00 88.75 620 ASN A CA 1
ATOM 5116 C C . ASN A 1 620 ? 2.162 17.611 -42.429 1.00 88.75 620 ASN A C 1
ATOM 5118 O O . ASN A 1 620 ? 1.802 18.523 -41.682 1.00 88.75 620 ASN A O 1
ATOM 5122 N N . MET A 1 621 ? 2.645 16.455 -41.975 1.00 87.25 621 MET A N 1
ATOM 5123 C CA . MET A 1 621 ? 2.931 16.194 -40.566 1.00 87.25 621 MET A CA 1
ATOM 5124 C C . MET A 1 621 ? 4.294 16.758 -40.176 1.00 87.25 621 MET A C 1
ATOM 5126 O O . MET A 1 621 ? 5.204 16.866 -41.007 1.00 87.25 621 MET A O 1
ATOM 5130 N N . LYS A 1 622 ? 4.435 17.094 -38.896 1.00 88.69 622 LYS A N 1
ATOM 5131 C CA . LYS A 1 622 ? 5.689 17.497 -38.258 1.00 88.69 622 LYS A CA 1
ATOM 5132 C C . LYS A 1 622 ? 6.133 16.431 -37.259 1.00 88.69 622 LYS A C 1
ATOM 5134 O O . LYS A 1 622 ? 5.330 15.603 -36.842 1.00 88.69 622 LYS A O 1
ATOM 5139 N N . LEU A 1 623 ? 7.402 16.454 -36.846 1.00 82.94 623 LEU A N 1
ATOM 5140 C CA . LEU A 1 623 ? 7.947 15.458 -35.911 1.00 82.94 623 LEU A CA 1
ATOM 5141 C C . LEU A 1 623 ? 7.166 15.396 -34.588 1.00 82.94 623 LEU A C 1
ATOM 5143 O O . LEU A 1 623 ? 6.974 14.308 -34.045 1.00 82.94 623 LEU A O 1
ATOM 5147 N N . GLU A 1 624 ? 6.656 16.532 -34.105 1.00 82.94 624 GLU A N 1
ATOM 5148 C CA . GLU A 1 624 ? 5.878 16.612 -32.863 1.00 82.94 624 GLU A CA 1
ATOM 5149 C C . GLU A 1 624 ? 4.561 15.822 -32.936 1.00 82.94 624 GLU A C 1
ATOM 5151 O O . GLU A 1 624 ? 4.051 15.358 -31.912 1.00 82.94 624 GLU A O 1
ATOM 5156 N N . ASP A 1 625 ? 4.016 15.621 -34.140 1.00 82.50 625 ASP A N 1
ATOM 5157 C CA . ASP A 1 625 ? 2.789 14.847 -34.341 1.00 82.50 625 ASP A CA 1
ATOM 5158 C C . ASP A 1 625 ? 3.014 13.348 -34.061 1.00 82.50 625 ASP A C 1
ATOM 5160 O O . ASP A 1 625 ? 2.090 12.642 -33.649 1.00 82.50 625 ASP A O 1
ATOM 5164 N N . PHE A 1 626 ? 4.253 12.864 -34.200 1.00 83.88 626 PHE A N 1
ATOM 5165 C CA . PHE A 1 626 ? 4.619 11.460 -33.988 1.00 83.88 626 PHE A CA 1
ATOM 5166 C C . PHE A 1 626 ? 4.989 11.142 -32.531 1.00 83.88 626 PHE A C 1
ATOM 5168 O O . PHE A 1 626 ? 4.933 9.977 -32.128 1.00 83.88 626 PHE A O 1
ATOM 5175 N N . GLU A 1 627 ? 5.294 12.142 -31.694 1.00 76.94 627 GLU A N 1
ATOM 5176 C CA . GLU A 1 627 ? 5.611 11.941 -30.265 1.00 76.94 627 GLU A CA 1
ATOM 5177 C C . GLU A 1 627 ? 4.456 11.295 -29.489 1.00 76.94 627 GLU A C 1
ATOM 5179 O O . GLU A 1 627 ? 4.660 10.521 -28.546 1.00 76.94 627 GLU A O 1
ATOM 5184 N N . LYS A 1 628 ? 3.227 11.620 -29.898 1.00 75.25 628 LYS A N 1
ATOM 5185 C CA . LYS A 1 628 ? 1.986 11.218 -29.226 1.00 75.25 628 LYS A CA 1
ATOM 5186 C C . LYS A 1 628 ? 1.383 9.936 -29.791 1.00 75.25 628 LYS A C 1
ATOM 5188 O O . LYS A 1 628 ? 0.404 9.444 -29.232 1.00 75.25 628 LYS A O 1
ATOM 5193 N N . PHE A 1 629 ? 1.945 9.394 -30.871 1.00 78.25 629 PHE A N 1
ATOM 5194 C CA . PHE A 1 629 ? 1.425 8.183 -31.488 1.00 78.25 629 PHE A CA 1
ATOM 5195 C C . PHE A 1 629 ? 1.651 6.957 -30.588 1.00 78.25 629 PHE A C 1
ATOM 5197 O O . PHE A 1 629 ? 2.753 6.702 -30.080 1.00 78.25 629 PHE A O 1
ATOM 5204 N N . ASP A 1 630 ? 0.578 6.192 -30.393 1.00 78.38 630 ASP A N 1
ATOM 5205 C CA . ASP A 1 630 ? 0.559 4.985 -29.576 1.00 78.38 630 ASP A CA 1
ATOM 5206 C C . ASP A 1 630 ? -0.202 3.868 -30.300 1.00 78.38 630 ASP A C 1
ATOM 5208 O O . ASP A 1 630 ? -1.409 3.963 -30.549 1.00 78.38 630 ASP A O 1
ATOM 5212 N N . LEU A 1 631 ? 0.531 2.806 -30.645 1.00 75.81 631 LEU A N 1
ATOM 5213 C CA . LEU A 1 631 ? 0.013 1.677 -31.410 1.00 75.81 631 LEU A CA 1
ATOM 5214 C C . LEU A 1 631 ? -1.128 0.964 -30.677 1.00 75.81 631 LEU A C 1
ATOM 5216 O O . LEU A 1 631 ? -2.093 0.554 -31.315 1.00 75.81 631 LEU A O 1
ATOM 5220 N N . GLU A 1 632 ? -1.073 0.832 -29.349 1.00 72.25 632 GLU A N 1
ATOM 5221 C CA . GLU A 1 632 ? -2.129 0.139 -28.607 1.00 72.25 632 GLU A CA 1
ATOM 5222 C C . GLU A 1 632 ? -3.434 0.929 -28.608 1.00 72.25 632 GLU A C 1
ATOM 5224 O O . GLU A 1 632 ? -4.513 0.341 -28.718 1.00 72.25 632 GLU A O 1
ATOM 5229 N N . ILE A 1 633 ? -3.349 2.257 -28.493 1.00 76.25 633 ILE A N 1
ATOM 5230 C CA . ILE A 1 633 ? -4.520 3.136 -28.583 1.00 76.25 633 ILE A CA 1
ATOM 5231 C C . ILE A 1 633 ? -5.135 3.028 -29.980 1.00 76.25 633 ILE A C 1
ATOM 5233 O O . ILE A 1 633 ? -6.349 2.852 -30.100 1.00 76.25 633 ILE A O 1
ATOM 5237 N N . TYR A 1 634 ? -4.307 3.062 -31.027 1.00 78.31 634 TYR A N 1
ATOM 5238 C CA . TYR A 1 634 ? -4.767 2.892 -32.404 1.00 78.31 634 TYR A CA 1
ATOM 5239 C C . TYR A 1 634 ? -5.463 1.534 -32.612 1.00 78.31 634 TYR A C 1
ATOM 5241 O O . TYR A 1 634 ? -6.602 1.480 -33.075 1.00 78.31 634 TYR A O 1
ATOM 5249 N N . LEU A 1 635 ? -4.836 0.439 -32.172 1.00 74.56 635 LEU A N 1
ATOM 5250 C CA . LEU A 1 635 ? -5.386 -0.916 -32.284 1.00 74.56 635 LEU A CA 1
ATOM 5251 C C . LEU A 1 635 ? -6.677 -1.120 -31.474 1.00 74.56 635 LEU A C 1
ATOM 5253 O O . LEU A 1 635 ? -7.513 -1.932 -31.868 1.00 74.56 635 LEU A O 1
ATOM 5257 N N . LYS A 1 636 ? -6.863 -0.408 -30.354 1.00 75.56 636 LYS A N 1
ATOM 5258 C CA . LYS A 1 636 ? -8.111 -0.442 -29.565 1.00 75.56 636 LYS A CA 1
ATOM 5259 C C . LYS A 1 636 ? -9.270 0.264 -30.271 1.00 75.56 636 LYS A C 1
ATOM 5261 O O . LYS A 1 636 ? -10.411 -0.160 -30.098 1.00 75.56 636 LYS A O 1
ATOM 5266 N N . ASN A 1 637 ? -8.977 1.297 -31.060 1.00 73.88 637 ASN A N 1
ATOM 5267 C CA . ASN A 1 637 ? -9.968 2.093 -31.791 1.00 73.88 637 ASN A CA 1
ATOM 5268 C C . ASN A 1 637 ? -10.370 1.482 -33.144 1.00 73.88 637 ASN A C 1
ATOM 5270 O O . ASN A 1 637 ? -11.370 1.892 -33.718 1.00 73.88 637 ASN A O 1
ATOM 5274 N N . LEU A 1 638 ? -9.624 0.487 -33.631 1.00 66.12 638 LEU A N 1
ATOM 5275 C CA . LEU A 1 638 ? -9.912 -0.299 -34.839 1.00 66.12 638 LEU A CA 1
ATOM 5276 C C . LEU A 1 638 ? -11.037 -1.348 -34.663 1.00 66.12 638 LEU A C 1
ATOM 5278 O O . LEU A 1 638 ? -11.217 -2.192 -35.542 1.00 66.12 638 LEU A O 1
ATOM 5282 N N . LYS A 1 639 ? -11.737 -1.356 -33.518 1.00 50.81 639 LYS A N 1
ATOM 5283 C CA . LYS A 1 639 ? -12.797 -2.327 -33.199 1.00 50.81 639 LYS A CA 1
ATOM 5284 C C . LYS A 1 639 ? -14.106 -2.073 -33.928 1.00 50.81 639 LYS A C 1
ATOM 5286 O O . LYS A 1 639 ? -14.582 -0.918 -33.891 1.00 50.81 639 LYS A O 1
#

Foldseek 3Di:
DDADDDDPDLDDDDPDDDGDRDVLVVLQCCCVPPVVVPQEPVVQPDDSSVSNVVSVLVVLVVQCVPDDDPSNLSSLLSHHLNSLLVPDLVSLLVVLVVLLVDQQPPPPPNNLSSNLSSLSSNCVNDPALAVSVVQQQDDDPVFAGVVQSNCLRHDDPSNLSVQVSNFVSLVRHPLLPLPPPLWPPPPADQEDAKAWDDDDQAIDIQWDWADPGNFKIKIDGPPDPVLVVCCVVPVVRNVVSVVVNPDDDIDMGGQSRKHFYPPLCNHDFLHRDPDRITGNCSRVSSLLSSQVSLVCVLAVDDPVVRNVQRHRGSSSLCSCLSPQQDDLDDPPQVVQLQVLLVVLCPDADDGDDQDSQLSQLLSVLLVVPVDQLSNLSSLLVSLSSVSSSDDNPRPPSLVSNLVSLVSNVVCLVVSVVSLQVDWGDPPPDTHRDDPVSSVSNNVSSCCSNCVVVPDVLLHDAFPWFDDPVRQVVNQVSCCVRPVEGEDEDECPDPVCNVVQVLCQAVPDQKDADAAFDQDPSHGPDTDHPRYIYGYAAHHPVGGDTNGSLSSSLVSQLVVLLVVLCVVPVPCSVVVNVVDDPLVSLLSSLLSVLVCCVPHVDDPVSSVVSVVVSCVVVVHDDDSVVSPPDDSVVVSVVVD

pLDDT: mean 71.96, std 18.72, range [29.88, 95.5]

Sequence (639 aa):
MEKGIRFNSFMAERAIKLEFNYYGALLEFINQTVFNYYDSLEAFSSTNRSLFFSDYTDFINHLLKKYRGKQKLQVLYYIPIFVFQKIKPKFLWDTLDEILEGMVTNLGLNVEDITIKILEGLSKNHENKDDFIKELLVSYDKKETRFSILYSKLNGENFKKFVNLIHVVWFNSSYKNPDNKLYINNESPFVVNYEAKKEFTFFYSNMNISWINANLLKYEPDTSWWDEIASILHPAIGEAVKHFTETEKSFYYHPFQPIAVNNFQKQQTGVALTSPLFPAFVLKAGEDVAFWENTATAAEYTVDIITTFSGVGNIAKFRHLYKVSSKASKLRFISRAAKAVKTAARGAVGVIEISSGTVNALLKITDQRDEPWAKELSEFLLILELCSLGADLGEFLLKRARTSAKNALEYEDEIRKQLNEVVIDDGNSTRKLSEADKEKFFDELYEVVEKTRNAGKYTIQNEGVISIAKFNKIAKRIKKEYGVDMFLVDRNNEQWSELFKRWQKEPLDGMWVDQPLNSRNYPGIKLDGPALYLFRGSTSRGFYEVTSYTVQHELFHLKMWHSIKELYPKNYLTKFHEIPDEIHETFVLSEFVKAKKYTKWSDQDILTDLKAFNENFARNMKLEDFEKFDLEIYLKNLK